Protein 1HTW (pdb70)

Radius of gyration: 26.61 Å; Cα contacts (8 Å, |Δi|>4): 1032; chains: 3; bounding box: 82×47×64 Å

InterPro domains:
  IPR003442 tRNA threonylcarbamoyl adenosine modification protein TsaE [PF02367] (13-138)
  IPR003442 tRNA threonylcarbamoyl adenosine modification protein TsaE [TIGR00150] (8-145)
  IPR027417 P-loop containing nucleoside triphosphate hydrolase [G3DSA:3.40.50.300] (1-158)
  IPR027417 P-loop containing nucleoside triphosphate hydrolase [SSF52540] (12-145)

Secondary structure (DSSP, 8-state):
--EEEEEE-SHHHHHHHHHHHHHHHHHH--SSPEEEEEE-STTSSHHHHHHHHHHHTT--S-----TTT-EEEEEETTEEEEEEE-TT-S-TTHHHHSTHHHHHSSS-EEEEESGGGGTTTSPPPSEEEEEEEETTEEEEEEEE-SHHHHHHHHHT--/--EEEEEE-SHHHHHHHHHHHHHHHHT---SSPEEEEEE-STTSSHHHHHHHHHHHTT--S----TTTTSEEEEEETTEEEEEEE-TT-S-THHHHTSSTHHHHTSSEEEEEESGGGGTTTSPPPSEEEEEEEETTEEEEEEEE-SHHHHHHHHHTT-/--EEEEEE-SHHHHHHHHHHHHHHHTT---SS-EEEEEE--TTSSHHHHHHHHHHHTT--S-----TTTSEEEEEETTEEEEEEE-TT-S-GGGGGGGTTTSGGGSSEEEEEESGGGGTTTSPPPSEEEEEEEETTEEEEEEEE-SHHHHHHHHTT--

Structure (mmCIF, N/CA/C/O backbone):
data_1HTW
#
_entry.id   1HTW
#
_cell.length_a   77.350
_cell.length_b   71.340
_cell.length_c   95.700
_cell.angle_alpha   90.00
_cell.angle_beta   109.45
_cell.angle_gamma   90.00
#
_symmetry.space_group_name_H-M   'C 1 2 1'
#
loop_
_entity.id
_entity.type
_entity.pdbx_description
1 polymer HI0065
2 non-polymer 'MAGNESIUM ION'
3 non-polymer 'SODIUM ION'
4 non-polymer 'ACETATE ION'
5 non-polymer "ADENOSINE-5'-DIPHOSPHATE"
6 water water
#
loop_
_atom_site.group_PDB
_atom_site.id
_atom_site.type_symbol
_atom_site.label_atom_id
_atom_site.label_alt_id
_atom_site.label_comp_id
_atom_site.label_asym_id
_atom_site.label_entity_id
_atom_site.label_seq_id
_atom_site.pdbx_PDB_ins_code
_atom_site.Cartn_x
_atom_site.Cartn_y
_atom_site.Cartn_z
_atom_site.occupancy
_atom_site.B_iso_or_equiv
_atom_site.auth_seq_id
_atom_site.auth_comp_id
_atom_site.auth_asym_id
_atom_site.auth_atom_id
_atom_site.pdbx_PDB_model_num
ATOM 1 N N . MET A 1 1 ? 39.908 21.934 11.370 1.00 53.59 1 MET A N 1
ATOM 2 C CA . MET A 1 1 ? 40.332 22.809 12.514 1.00 57.48 1 MET A CA 1
ATOM 3 C C . MET A 1 1 ? 40.162 22.030 13.820 1.00 52.60 1 MET A C 1
ATOM 4 O O . MET A 1 1 ? 40.597 20.881 13.939 1.00 54.38 1 MET A O 1
ATOM 9 N N . GLU A 1 2 ? 39.505 22.675 14.789 1.00 53.15 2 GLU A N 1
ATOM 10 C CA . GLU A 1 2 ? 39.279 21.957 16.056 1.00 40.06 2 GLU A CA 1
ATOM 11 C C . GLU A 1 2 ? 38.331 20.812 15.758 1.00 30.88 2 GLU A C 1
ATOM 12 O O . GLU A 1 2 ? 37.798 20.743 14.619 1.00 28.99 2 GLU A O 1
ATOM 18 N N . SER A 1 3 ? 38.311 19.830 16.656 1.00 33.05 3 SER A N 1
ATOM 19 C CA . SER A 1 3 ? 37.405 18.695 16.455 1.00 25.12 3 SER A CA 1
ATOM 20 C C . SER A 1 3 ? 36.675 18.335 17.740 1.00 27.93 3 SER A C 1
ATOM 21 O O . SER A 1 3 ? 37.070 18.650 18.858 1.00 25.93 3 SER A O 1
ATOM 24 N N . LEU A 1 4 ? 35.533 17.636 17.574 1.00 19.50 4 LEU A N 1
ATOM 25 C CA . LEU A 1 4 ? 34.808 17.091 18.694 1.00 18.60 4 LEU A CA 1
ATOM 26 C C . LEU A 1 4 ? 34.567 15.591 18.373 1.00 22.74 4 LEU A C 1
ATOM 27 O O . LEU A 1 4 ? 34.173 15.346 17.234 1.00 21.72 4 LEU A O 1
ATOM 32 N N . THR A 1 5 ? 34.817 14.751 19.357 1.00 18.56 5 THR A N 1
ATOM 33 C CA . THR A 1 5 ? 34.445 13.322 19.164 1.00 17.19 5 THR A CA 1
ATOM 34 C C . THR A 1 5 ? 33.389 13.015 20.223 1.00 16.55 5 THR A C 1
ATOM 35 O O . THR A 1 5 ? 33.618 13.159 21.426 1.00 16.66 5 THR A O 1
ATOM 39 N N . GLN A 1 6 ? 32.237 12.510 19.777 1.00 17.33 6 GLN A N 1
ATOM 40 C CA . GLN A 1 6 ? 31.125 12.282 20.661 1.00 14.52 6 GLN A CA 1
ATOM 41 C C . GLN A 1 6 ? 30.436 10.947 20.459 1.00 12.18 6 GLN A C 1
ATOM 42 O O . GLN A 1 6 ? 30.026 10.621 19.362 1.00 14.55 6 GLN A O 1
ATOM 48 N N . TYR A 1 7 ? 30.457 10.174 21.552 1.00 15.78 7 TYR A N 1
ATOM 49 C CA . TYR A 1 7 ? 29.784 8.859 21.530 1.00 14.70 7 TYR A CA 1
ATOM 50 C C . TYR A 1 7 ? 28.279 9.085 21.704 1.00 15.01 7 TYR A C 1
ATOM 51 O O . TYR A 1 7 ? 27.799 9.940 22.489 1.00 18.75 7 TYR A O 1
ATOM 60 N N . ILE A 1 8 ? 27.558 8.400 20.899 1.00 14.25 8 ILE A N 1
ATOM 61 C CA . ILE A 1 8 ? 26.057 8.486 20.849 1.00 13.42 8 ILE A CA 1
ATOM 62 C C . ILE A 1 8 ? 25.517 7.042 21.049 1.00 13.04 8 ILE A C 1
ATOM 63 O O . ILE A 1 8 ? 25.456 6.285 20.093 1.00 16.64 8 ILE A O 1
ATOM 68 N N . PRO A 1 9 ? 25.245 6.731 22.293 1.00 14.94 9 PRO A N 1
ATOM 69 C CA . PRO A 1 9 ? 24.917 5.320 22.638 1.00 22.77 9 PRO A CA 1
ATOM 70 C C . PRO A 1 9 ? 23.657 4.763 22.072 1.00 26.10 9 PRO A C 1
ATOM 71 O O . PRO A 1 9 ? 23.474 3.543 21.915 1.00 23.17 9 PRO A O 1
ATOM 75 N N . ASP A 1 10 ? 22.682 5.614 21.670 1.00 18.22 10 ASP A N 1
ATOM 76 C CA . ASP A 1 10 ? 21.411 5.117 21.169 1.00 15.93 10 ASP A CA 1
ATOM 77 C C . ASP A 1 10 ? 20.675 6.249 20.449 1.00 22.51 10 ASP A C 1
ATOM 78 O O . ASP A 1 10 ? 21.236 7.366 20.362 1.00 20.87 10 ASP A O 1
ATOM 83 N N . GLU A 1 11 ? 19.585 5.879 19.803 1.00 22.43 11 GLU A N 1
ATOM 84 C CA . GLU A 1 11 ? 18.878 6.887 19.002 1.00 25.70 11 GLU A CA 1
ATOM 85 C C . GLU A 1 11 ? 18.406 8.078 19.790 1.00 22.58 11 GLU A C 1
ATOM 86 O O . GLU A 1 11 ? 18.504 9.201 19.199 1.00 20.99 11 GLU A O 1
ATOM 92 N N . PHE A 1 12 ? 17.989 7.980 21.033 1.00 22.88 12 PHE A N 1
ATOM 93 C CA . PHE A 1 12 ? 17.544 9.124 21.831 1.00 25.55 12 PHE A CA 1
ATOM 94 C C . PHE A 1 12 ? 18.666 10.128 22.003 1.00 28.43 12 PHE A C 1
ATOM 95 O O . PHE A 1 12 ? 18.568 11.362 21.964 1.00 23.59 12 PHE A O 1
ATOM 103 N N . SER A 1 13 ? 19.879 9.522 22.173 1.00 21.81 13 SER A N 1
ATOM 104 C CA . SER A 1 13 ? 21.062 10.374 22.303 1.00 18.41 13 SER A CA 1
ATOM 105 C C . SER A 1 13 ? 21.372 11.072 20.983 1.00 17.25 13 SER A C 1
ATOM 106 O O . SER A 1 13 ? 21.926 12.193 21.041 1.00 18.21 13 SER A O 1
ATOM 109 N N . MET A 1 14 ? 21.089 10.509 19.845 1.00 14.56 14 MET A N 1
ATOM 110 C CA . MET A 1 14 ? 21.376 11.149 18.576 1.00 15.84 14 MET A CA 1
ATOM 111 C C . MET A 1 14 ? 20.433 12.399 18.457 1.00 19.82 14 MET A C 1
ATOM 112 O O . MET A 1 14 ? 20.868 13.412 17.949 1.00 17.26 14 MET A O 1
ATOM 117 N N . LEU A 1 15 ? 19.191 12.125 18.874 1.00 13.67 15 LEU A N 1
ATOM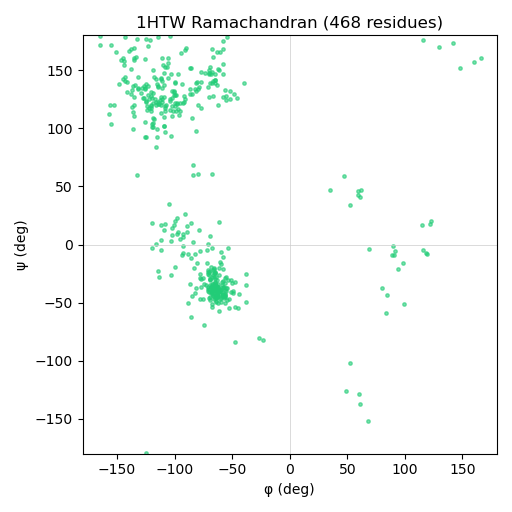 118 C CA . LEU A 1 15 ? 18.212 13.260 18.793 1.00 16.42 15 LEU A CA 1
ATOM 119 C C . LEU A 1 15 ? 18.561 14.375 19.760 1.00 15.04 15 LEU A C 1
ATOM 120 O O . LEU A 1 15 ? 18.528 15.563 19.272 1.00 18.64 15 LEU A O 1
ATOM 125 N N . ARG A 1 16 ? 18.989 14.128 20.951 1.00 16.21 16 ARG A N 1
ATOM 126 C CA . ARG A 1 16 ? 19.430 15.114 21.920 1.00 20.21 16 ARG A CA 1
ATOM 127 C C . ARG A 1 16 ? 20.657 15.844 21.399 1.00 17.92 16 ARG A C 1
ATOM 128 O O . ARG A 1 16 ? 20.770 17.083 21.558 1.00 19.27 16 ARG A O 1
ATOM 136 N N . PHE A 1 17 ? 21.592 15.121 20.765 1.00 17.41 17 PHE A N 1
ATOM 137 C CA . PHE A 1 17 ? 22.753 15.798 20.215 1.00 16.12 17 PHE A CA 1
ATOM 138 C C . PHE A 1 17 ? 22.378 16.687 19.036 1.00 17.37 17 PHE A C 1
ATOM 139 O O . PHE A 1 17 ? 22.811 17.837 18.976 1.00 15.50 17 PHE A O 1
ATOM 147 N N . GLY A 1 18 ? 21.411 16.240 18.203 1.00 16.34 18 GLY A N 1
ATOM 148 C CA . GLY A 1 18 ? 20.966 17.131 17.119 1.00 12.97 18 GLY A CA 1
ATOM 149 C C . GLY A 1 18 ? 20.334 18.421 17.704 1.00 14.86 18 GLY A C 1
ATOM 150 O O . GLY A 1 18 ? 20.598 19.507 17.168 1.00 15.88 18 GLY A O 1
ATOM 151 N N . LYS A 1 19 ? 19.557 18.277 18.743 1.00 15.52 19 LYS A N 1
ATOM 152 C CA . LYS A 1 19 ? 18.852 19.478 19.306 1.00 14.16 19 LYS A CA 1
ATOM 153 C C . LYS A 1 19 ? 19.946 20.451 19.827 1.00 21.17 19 LYS A C 1
ATOM 154 O O . LYS A 1 19 ? 19.923 21.640 19.497 1.00 17.66 19 LYS A O 1
ATOM 160 N N . LYS A 1 20 ? 20.911 19.892 20.554 1.00 16.12 20 LYS A N 1
ATOM 161 C CA . LYS A 1 20 ? 22.000 20.777 21.087 1.00 18.88 20 LYS A CA 1
ATOM 162 C C . LYS A 1 20 ? 22.787 21.410 19.957 1.00 18.87 20 LYS A C 1
ATOM 163 O O . LYS A 1 20 ? 23.022 22.644 20.029 1.00 19.19 20 LYS A O 1
ATOM 169 N N . PHE A 1 21 ? 23.152 20.696 18.909 1.00 13.37 21 PHE A N 1
ATOM 170 C CA . PHE A 1 21 ? 23.901 21.228 17.793 1.00 13.34 21 PHE A CA 1
ATOM 171 C C . PHE A 1 21 ? 23.104 22.311 17.054 1.00 16.17 21 PHE A C 1
ATOM 172 O O . PHE A 1 21 ? 23.563 23.391 16.697 1.00 18.07 21 PHE A O 1
ATOM 180 N N . ALA A 1 22 ? 21.808 22.048 16.805 1.00 13.16 22 ALA A N 1
ATOM 181 C CA . ALA A 1 22 ? 20.983 23.025 16.066 1.00 17.34 22 ALA A CA 1
ATOM 182 C C . ALA A 1 22 ? 20.779 24.294 16.931 1.00 15.34 22 ALA A C 1
ATOM 183 O O . ALA A 1 22 ? 20.870 25.390 16.348 1.00 17.14 22 ALA A O 1
ATOM 185 N N . GLU A 1 23 ? 20.641 24.142 18.226 1.00 14.94 23 GLU A N 1
ATOM 186 C CA . GLU A 1 23 ? 20.500 25.283 19.134 1.00 19.97 23 GLU A CA 1
ATOM 187 C C . GLU A 1 23 ? 21.754 26.147 19.074 1.00 22.91 23 GLU A C 1
ATOM 188 O O . GLU A 1 23 ? 21.633 27.393 18.978 1.00 20.00 23 GLU A O 1
ATOM 194 N N . ILE A 1 24 ? 22.928 25.503 19.001 1.00 17.50 24 ILE A N 1
ATOM 195 C CA . ILE A 1 24 ? 24.161 26.285 18.871 1.00 19.23 24 ILE A CA 1
ATOM 196 C C . ILE A 1 24 ? 24.166 27.045 17.576 1.00 25.42 24 ILE A C 1
ATOM 197 O O . ILE A 1 24 ? 24.457 28.260 17.544 1.00 20.40 24 ILE A O 1
ATOM 202 N N . LEU A 1 25 ? 23.794 26.428 16.452 1.00 16.31 25 LEU A N 1
ATOM 203 C CA . LEU A 1 25 ? 23.750 27.123 15.162 1.00 17.51 25 LEU A CA 1
ATOM 204 C C . LEU A 1 25 ? 22.755 28.284 15.184 1.00 19.01 25 LEU A C 1
ATOM 205 O O . LEU A 1 25 ? 23.102 29.332 14.583 1.00 19.66 25 LEU A O 1
ATOM 210 N N . LEU A 1 26 ? 21.613 28.131 15.853 1.00 18.94 26 LEU A N 1
ATOM 211 C CA . LEU A 1 26 ? 20.665 29.273 15.851 1.00 20.31 26 LEU A CA 1
ATOM 212 C C . LEU A 1 26 ? 21.239 30.425 16.707 1.00 22.16 26 LEU A C 1
ATOM 213 O O . LEU A 1 26 ? 21.029 31.560 16.236 1.00 20.14 26 LEU A O 1
ATOM 218 N N . LYS A 1 27 ? 21.827 30.091 17.819 1.00 19.06 27 LYS A N 1
ATOM 219 C CA . LYS A 1 27 ? 22.285 31.135 18.799 1.00 17.32 27 LYS A CA 1
ATOM 220 C C . LYS A 1 27 ? 23.439 31.931 18.197 1.00 24.09 27 LYS A C 1
ATOM 221 O O . LYS A 1 27 ? 23.610 33.117 18.543 1.00 23.69 27 LYS A O 1
ATOM 227 N N . LEU A 1 28 ? 24.212 31.311 17.303 1.00 21.92 28 LEU A N 1
ATOM 228 C CA . LEU A 1 2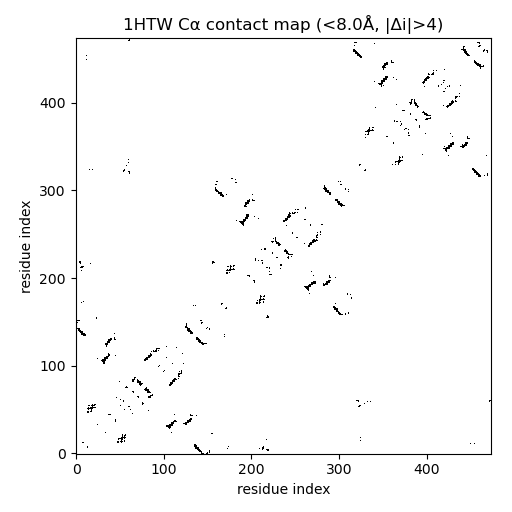8 ? 25.305 32.054 16.682 1.00 21.49 28 LEU A CA 1
ATOM 229 C C . LEU A 1 28 ? 24.822 33.190 15.816 1.00 25.31 28 LEU A C 1
ATOM 230 O O . LEU A 1 28 ? 25.551 34.187 15.627 1.00 21.20 28 LEU A O 1
ATOM 235 N N . HIS A 1 29 ? 23.609 33.087 15.317 1.00 21.54 29 HIS A N 1
ATOM 236 C CA . HIS A 1 29 ? 22.903 34.101 14.562 1.00 24.31 29 HIS A CA 1
ATOM 237 C C . HIS A 1 29 ? 23.729 34.720 13.466 1.00 29.32 29 HIS A C 1
ATOM 238 O O . HIS A 1 29 ? 23.928 35.951 13.437 1.00 26.42 29 HIS A O 1
ATOM 245 N N . THR A 1 30 ? 24.197 33.879 12.531 1.00 21.22 30 THR A N 1
ATOM 246 C CA . THR A 1 30 ? 25.072 34.424 11.491 1.00 17.83 30 THR A CA 1
ATOM 247 C C . THR A 1 30 ? 24.276 34.971 10.336 1.00 21.28 30 THR A C 1
ATOM 248 O O . THR A 1 30 ? 23.220 34.429 9.976 1.00 29.26 30 THR A O 1
ATOM 252 N N . GLU A 1 31 ? 24.840 35.965 9.629 1.00 22.30 31 GLU A N 1
ATOM 253 C CA . GLU A 1 31 ? 24.245 36.424 8.396 1.00 21.25 31 GLU A CA 1
ATOM 254 C C . GLU A 1 31 ? 24.546 35.478 7.235 1.00 23.53 31 GLU A C 1
ATOM 255 O O . GLU A 1 31 ? 23.767 35.383 6.299 1.00 25.41 31 GLU A O 1
ATOM 261 N N . LYS A 1 32 ? 25.693 34.789 7.310 1.00 22.00 32 LYS A N 1
ATOM 262 C CA . LYS A 1 32 ? 26.016 33.893 6.193 1.00 21.80 32 LYS A CA 1
ATOM 263 C C . LYS A 1 32 ? 25.315 32.521 6.449 1.00 21.59 32 LYS A C 1
ATOM 264 O O . LYS A 1 32 ? 25.024 32.222 7.581 1.00 25.22 32 LYS A O 1
ATOM 270 N N . ALA A 1 33 ? 25.040 31.898 5.338 1.00 19.86 33 ALA A N 1
ATOM 271 C CA . ALA A 1 33 ? 24.332 30.554 5.485 1.00 19.37 33 ALA A CA 1
ATOM 272 C C . ALA A 1 33 ? 25.355 29.590 6.105 1.00 20.55 33 ALA A C 1
ATOM 273 O O . ALA A 1 33 ? 26.526 29.611 5.699 1.00 23.57 33 ALA A O 1
ATOM 275 N N . ILE A 1 34 ? 24.897 28.777 7.040 1.00 19.43 34 ILE A N 1
ATOM 276 C CA . ILE A 1 34 ? 25.859 27.820 7.673 1.00 17.42 34 ILE A CA 1
ATOM 277 C C . ILE A 1 34 ? 25.818 26.506 6.876 1.00 15.94 34 ILE A C 1
ATOM 278 O O . ILE A 1 34 ? 24.722 25.975 6.710 1.00 19.41 34 ILE A O 1
ATOM 283 N N . MET A 1 35 ? 26.949 26.091 6.377 1.00 15.99 35 MET A N 1
ATOM 284 C CA . MET A 1 35 ? 27.000 24.852 5.558 1.00 21.19 35 MET A CA 1
ATOM 285 C C . MET A 1 35 ? 27.457 23.701 6.460 1.00 20.99 35 MET A C 1
ATOM 286 O O . MET A 1 35 ? 28.547 23.684 7.005 1.00 19.11 35 MET A O 1
ATOM 291 N N . VAL A 1 36 ? 26.575 22.688 6.547 1.00 16.68 36 VAL A N 1
ATOM 292 C CA . VAL A 1 36 ? 26.902 21.509 7.373 1.00 16.52 36 VAL A CA 1
ATOM 293 C C . VAL A 1 36 ? 26.874 20.301 6.418 1.00 16.89 36 VAL A C 1
ATOM 294 O O . VAL A 1 36 ? 25.798 19.969 5.926 1.00 19.34 36 VAL A O 1
ATOM 298 N N . TYR A 1 37 ? 28.016 19.617 6.298 1.00 13.70 37 TYR A N 1
ATOM 299 C CA . TYR A 1 37 ? 28.035 18.406 5.466 1.00 17.51 37 TYR A CA 1
ATOM 300 C C . TYR A 1 37 ? 27.914 17.202 6.394 1.00 17.87 37 TYR A C 1
ATOM 301 O O . TYR A 1 37 ? 28.717 17.065 7.304 1.00 19.68 37 TYR A O 1
ATOM 310 N N . LEU A 1 38 ? 26.865 16.377 6.174 1.00 16.97 38 LEU A N 1
ATOM 311 C CA . LEU A 1 38 ? 26.596 15.217 6.989 1.00 15.86 38 LEU A CA 1
ATOM 312 C C . LEU A 1 38 ? 27.089 13.964 6.227 1.00 17.34 38 LEU A C 1
ATOM 313 O O . LEU A 1 38 ? 26.662 13.700 5.119 1.00 17.05 38 LEU A O 1
ATOM 318 N N . ASN A 1 39 ? 28.106 13.329 6.819 1.00 16.36 39 ASN A N 1
ATOM 319 C CA . ASN A 1 39 ? 28.805 12.222 6.163 1.00 19.58 39 ASN A CA 1
ATOM 320 C C . ASN A 1 39 ? 28.676 10.931 6.988 1.00 12.96 39 ASN A C 1
ATOM 321 O O . ASN A 1 39 ? 28.451 10.885 8.165 1.00 16.18 39 ASN A O 1
ATOM 326 N N . GLY A 1 40 ? 28.699 9.822 6.204 1.00 20.88 40 GLY A N 1
ATOM 327 C CA . GLY A 1 40 ? 28.493 8.521 6.884 1.00 19.44 40 GLY A CA 1
ATOM 328 C C . GLY A 1 40 ? 27.779 7.592 5.892 1.00 19.81 40 GLY A C 1
ATOM 329 O O . GLY A 1 40 ? 27.313 7.984 4.836 1.00 17.87 40 GLY A O 1
ATOM 330 N N . ASP A 1 41 ? 28.060 6.272 6.109 1.00 20.29 41 ASP A N 1
ATOM 331 C CA . ASP A 1 41 ? 27.449 5.317 5.182 1.00 22.45 41 ASP A CA 1
ATOM 332 C C . ASP A 1 41 ? 25.940 5.320 5.241 1.00 25.68 41 ASP A C 1
ATOM 333 O O . ASP A 1 41 ? 25.300 5.790 6.167 1.00 21.08 41 ASP A O 1
ATOM 338 N N . LEU A 1 42 ? 25.345 4.699 4.210 1.00 19.98 42 LEU A N 1
ATOM 339 C CA . LEU A 1 42 ? 23.870 4.499 4.278 1.00 23.27 42 LEU A CA 1
ATOM 340 C C . LEU A 1 42 ? 23.475 3.846 5.556 1.00 27.87 42 LEU A C 1
ATOM 341 O O . LEU A 1 42 ? 24.013 2.790 5.994 1.00 25.73 42 LEU A O 1
ATOM 346 N N . GLY A 1 43 ? 22.558 4.440 6.310 1.00 20.20 43 GLY A N 1
ATOM 347 C CA . GLY A 1 43 ? 22.073 3.958 7.589 1.00 18.09 43 GLY A CA 1
ATOM 348 C C . GLY A 1 43 ? 22.819 4.419 8.830 1.00 16.23 43 GLY A C 1
ATOM 349 O O . GLY A 1 43 ? 22.447 4.047 9.937 1.00 21.18 43 GLY A O 1
ATOM 350 N N . ALA A 1 44 ? 23.885 5.222 8.658 1.00 20.08 44 ALA A N 1
ATOM 351 C CA . ALA A 1 44 ? 24.676 5.734 9.749 1.00 19.06 44 ALA A CA 1
ATOM 352 C C . ALA A 1 44 ? 23.886 6.651 10.689 1.00 18.49 44 ALA A C 1
ATOM 353 O O . ALA A 1 44 ? 24.162 6.750 11.847 1.00 19.00 44 ALA A O 1
ATOM 355 N N . GLY A 1 45 ? 22.864 7.358 10.091 1.00 14.64 45 GLY A N 1
ATOM 356 C CA . GLY A 1 45 ? 22.021 8.192 10.970 1.00 16.31 45 GLY A CA 1
ATOM 357 C C . GLY A 1 45 ? 22.053 9.677 10.470 1.00 13.21 45 GLY A C 1
ATOM 358 O O . GLY A 1 45 ? 21.715 10.491 11.369 1.00 16.99 45 GLY A O 1
ATOM 359 N N . LYS A 1 46 ? 22.407 9.951 9.268 1.00 15.86 46 LYS A N 1
ATOM 360 C CA . LYS A 1 46 ? 22.516 11.383 8.807 1.00 18.08 46 LYS A CA 1
ATOM 361 C C . LYS A 1 46 ? 21.128 12.014 8.854 1.00 19.44 46 LYS A C 1
ATOM 362 O O . LYS A 1 46 ? 20.917 13.080 9.463 1.00 16.33 46 LYS A O 1
ATOM 368 N N . THR A 1 47 ? 20.140 11.316 8.288 1.00 15.37 47 THR A N 1
ATOM 369 C CA . THR A 1 47 ? 18.737 11.784 8.369 1.00 18.81 47 THR A CA 1
ATOM 370 C C . THR A 1 47 ? 18.163 11.772 9.706 1.00 17.92 47 THR A C 1
ATOM 371 O O . THR A 1 47 ? 17.369 12.691 10.124 1.00 16.08 47 THR A O 1
ATOM 375 N N . THR A 1 48 ? 18.485 10.829 10.644 1.00 15.86 48 THR A N 1
ATOM 376 C CA . THR A 1 48 ? 18.004 10.857 12.004 1.00 13.25 48 THR A CA 1
ATOM 377 C C . THR A 1 48 ? 18.599 12.053 12.822 1.00 13.81 48 THR A C 1
ATOM 378 O O . THR A 1 48 ? 17.865 12.643 13.579 1.00 16.51 48 THR A O 1
ATOM 382 N N . LEU A 1 49 ? 19.857 12.324 12.503 1.00 14.58 49 LEU A N 1
ATOM 383 C CA . LEU A 1 49 ? 20.458 13.519 13.190 1.00 13.40 49 LEU A CA 1
ATOM 384 C C . LEU A 1 49 ? 19.756 14.812 12.649 1.00 11.56 49 LEU A C 1
ATOM 385 O O . LEU A 1 49 ? 19.430 15.579 13.558 1.00 14.22 49 LEU A O 1
ATOM 390 N N . THR A 1 50 ? 19.551 14.842 11.395 1.00 15.74 50 THR A N 1
ATOM 391 C CA . THR A 1 50 ? 18.797 16.013 10.812 1.00 17.56 50 THR A CA 1
ATOM 392 C C . THR A 1 50 ? 17.436 16.124 11.477 1.00 18.63 50 THR A C 1
ATOM 393 O O . THR A 1 50 ? 16.975 17.222 11.822 1.00 14.42 50 THR A O 1
ATOM 397 N N . ARG A 1 51 ? 16.753 15.007 11.645 1.00 17.20 51 ARG A N 1
ATOM 398 C CA . ARG A 1 51 ? 15.456 15.040 12.356 1.00 18.73 51 ARG A CA 1
ATOM 399 C C . ARG A 1 51 ? 15.549 15.556 13.750 1.00 21.41 51 ARG A C 1
ATOM 400 O O . ARG A 1 51 ? 14.757 16.414 14.225 1.00 18.76 51 ARG A O 1
ATOM 408 N N . GLY A 1 52 ? 16.536 15.131 14.540 1.00 13.16 52 GLY A N 1
ATOM 409 C CA . GLY A 1 52 ? 16.719 15.617 15.905 1.00 16.54 52 GLY A CA 1
ATOM 410 C C . GLY A 1 52 ? 17.014 17.196 15.815 1.00 12.14 52 GLY A C 1
ATOM 411 O O . GLY A 1 52 ? 16.579 17.833 16.756 1.00 16.83 52 GLY A O 1
ATOM 412 N N . MET A 1 53 ? 17.764 17.570 14.856 1.00 13.80 53 MET A N 1
ATOM 413 C CA . MET A 1 53 ? 18.097 19.055 14.745 1.00 13.42 53 MET A CA 1
ATOM 414 C C . MET A 1 53 ? 16.794 19.820 14.463 1.00 17.01 53 MET A C 1
ATOM 415 O O . MET A 1 53 ? 16.475 20.731 15.245 1.00 18.17 53 MET A O 1
ATOM 420 N N . LEU A 1 54 ? 16.041 19.360 13.484 1.00 13.72 54 LEU A N 1
ATOM 421 C CA . LEU A 1 54 ? 14.832 20.211 13.094 1.00 12.51 54 LEU A CA 1
ATOM 422 C C . LEU A 1 54 ? 13.728 20.099 14.089 1.00 20.93 54 LEU A C 1
ATOM 423 O O . LEU A 1 54 ? 13.057 21.090 14.482 1.00 18.84 54 LEU A O 1
ATOM 428 N N . GLN A 1 55 ? 13.350 18.879 14.549 1.00 15.72 55 GLN A N 1
ATOM 429 C CA . GLN A 1 55 ? 12.322 18.683 15.505 1.00 15.01 55 GLN A CA 1
ATOM 430 C C . GLN A 1 55 ? 12.735 19.199 16.857 1.00 14.42 55 GLN A C 1
ATOM 431 O O . GLN A 1 55 ? 11.956 19.668 17.720 1.00 18.83 55 GLN A O 1
ATOM 437 N N . GLY A 1 56 ? 14.090 19.127 17.070 1.00 17.06 56 GLY A N 1
ATOM 438 C CA . GLY A 1 56 ? 14.639 19.612 18.353 1.00 17.40 56 GLY A CA 1
ATOM 439 C C . GLY A 1 56 ? 14.443 21.131 18.526 1.00 19.82 56 GLY A C 1
ATOM 440 O O . GLY A 1 56 ? 14.238 21.504 19.702 1.00 22.59 56 GLY A O 1
ATOM 441 N N . ILE A 1 57 ? 14.476 21.848 17.439 1.00 15.58 57 ILE A N 1
ATOM 442 C CA . ILE A 1 57 ? 14.266 23.346 17.575 1.00 15.27 57 ILE A CA 1
ATOM 443 C C . ILE A 1 57 ? 12.807 23.662 17.274 1.00 25.69 57 ILE A C 1
ATOM 444 O O . ILE A 1 57 ? 12.462 24.861 17.148 1.00 20.74 57 ILE A O 1
ATOM 449 N N . GLY A 1 58 ? 11.933 22.658 17.176 1.00 20.30 58 GLY A N 1
ATOM 450 C CA . GLY A 1 58 ? 10.491 22.970 17.029 1.00 21.54 58 GLY A CA 1
ATOM 451 C C . GLY A 1 58 ? 9.751 22.533 15.816 1.00 17.22 58 GLY A C 1
ATOM 452 O O . GLY A 1 58 ? 8.503 22.776 15.715 1.00 19.63 58 GLY A O 1
ATOM 453 N N . HIS A 1 59 ? 10.324 21.981 14.750 1.00 16.52 59 HIS A N 1
ATOM 454 C CA . HIS A 1 59 ? 9.591 21.506 13.623 1.00 19.20 59 HIS A CA 1
ATOM 455 C C . HIS A 1 59 ? 8.595 20.446 14.080 1.00 20.18 59 HIS A C 1
ATOM 456 O O . HIS A 1 59 ? 8.994 19.532 14.798 1.00 18.38 59 HIS A O 1
ATOM 463 N N . GLN A 1 60 ? 7.314 20.604 13.729 1.00 19.39 60 GLN A N 1
ATOM 464 C CA . GLN A 1 60 ? 6.325 19.561 14.055 1.00 16.08 60 GLN A CA 1
ATOM 465 C C . GLN A 1 60 ? 5.857 18.934 12.743 1.00 19.00 60 GLN A C 1
ATOM 466 O O . GLN A 1 60 ? 5.465 19.605 11.797 1.00 24.32 60 GLN A O 1
ATOM 472 N N . GLY A 1 61 ? 6.017 17.580 12.690 1.00 19.46 61 GLY A N 1
ATOM 473 C CA . GLY A 1 61 ? 5.748 16.912 11.419 1.00 21.17 61 GLY A CA 1
ATOM 474 C C . GLY A 1 61 ? 6.886 16.007 11.009 1.00 26.87 61 GLY A C 1
ATOM 475 O O . GLY A 1 61 ? 8.006 16.089 11.518 1.00 17.92 61 GLY A O 1
ATOM 476 N N . ASN A 1 62 ?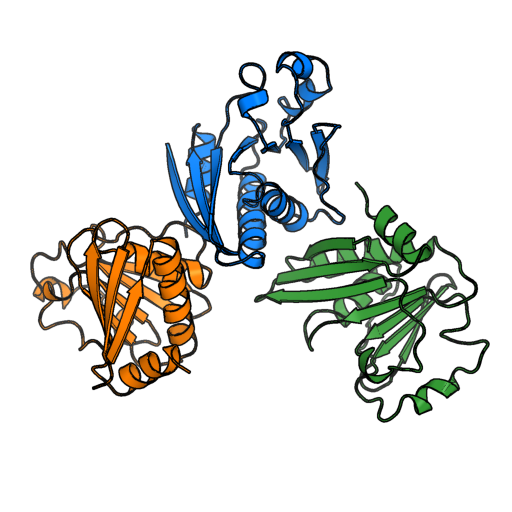 6.655 15.188 9.966 1.00 26.22 62 ASN A N 1
ATOM 477 C CA . ASN A 1 62 ? 7.665 14.263 9.522 1.00 28.06 62 ASN A CA 1
ATOM 478 C C . ASN A 1 62 ? 8.842 15.003 8.865 1.00 24.94 62 ASN A C 1
ATOM 479 O O . ASN A 1 62 ? 8.684 16.048 8.274 1.00 24.79 62 ASN A O 1
ATOM 484 N N . VAL A 1 63 ? 10.030 14.390 9.046 1.00 20.08 63 VAL A N 1
ATOM 485 C CA . VAL A 1 63 ? 11.211 14.904 8.356 1.00 19.87 63 VAL A CA 1
ATOM 486 C C . VAL A 1 63 ? 11.533 13.862 7.266 1.00 24.50 63 VAL A C 1
ATOM 487 O O . VAL A 1 63 ? 12.172 12.852 7.562 1.00 30.25 63 VAL A O 1
ATOM 491 N N . LYS A 1 64 ? 11.060 14.144 6.069 1.00 19.46 64 LYS A N 1
ATOM 492 C CA . LYS A 1 64 ? 11.182 13.207 4.949 1.00 26.99 64 LYS A CA 1
ATOM 493 C C . LYS A 1 64 ? 12.395 13.537 4.118 1.00 27.74 64 LYS A C 1
ATOM 494 O O . LYS A 1 64 ? 12.515 14.677 3.647 1.00 22.33 64 LYS A O 1
ATOM 500 N N . SER A 1 65 ? 13.338 12.562 3.962 1.00 17.56 65 SER A N 1
ATOM 501 C CA . SER A 1 65 ? 14.485 12.892 3.106 1.00 20.08 65 SER A CA 1
ATOM 502 C C . SER A 1 65 ? 14.023 13.158 1.672 1.00 25.19 65 SER A C 1
ATOM 503 O O . SER A 1 65 ? 13.230 12.391 1.102 1.00 25.93 65 SER A O 1
ATOM 506 N N . PRO A 1 66 ? 14.559 14.183 1.033 1.00 24.13 66 PRO A N 1
ATOM 507 C CA . PRO A 1 66 ? 14.120 14.616 -0.301 1.00 22.98 66 PRO A CA 1
ATOM 508 C C . PRO A 1 66 ? 14.805 13.819 -1.388 1.00 20.70 66 PRO A C 1
ATOM 509 O O . PRO A 1 66 ? 15.644 14.264 -2.161 1.00 21.42 66 PRO A O 1
ATOM 513 N N . THR A 1 67 ? 14.417 12.504 -1.441 1.00 22.85 67 THR A N 1
ATOM 514 C CA . THR A 1 67 ? 15.094 11.600 -2.350 1.00 23.29 67 THR A CA 1
ATOM 515 C C . THR A 1 67 ? 15.187 12.008 -3.796 1.00 22.07 67 THR A C 1
ATOM 516 O O . THR A 1 67 ? 16.260 11.941 -4.402 1.00 18.90 67 THR A O 1
ATOM 520 N N . TYR A 1 68 ? 14.030 12.462 -4.339 1.00 23.36 68 TYR A N 1
ATOM 521 C CA . TYR A 1 68 ? 13.982 12.863 -5.731 1.00 25.10 68 TYR A CA 1
ATOM 522 C C . TYR A 1 68 ? 13.986 14.415 -5.900 1.00 17.51 68 TYR A C 1
ATOM 523 O O . TYR A 1 68 ? 14.449 14.889 -6.904 1.00 22.22 68 TYR A O 1
ATOM 532 N N . THR A 1 69 ? 13.508 15.070 -4.886 1.00 21.11 69 THR A N 1
ATOM 533 C CA . THR A 1 69 ? 13.452 16.554 -4.959 1.00 21.49 69 THR A CA 1
ATOM 534 C C . THR A 1 69 ? 14.781 17.179 -4.579 1.00 31.36 69 THR A C 1
ATOM 535 O O . THR A 1 69 ? 14.963 18.352 -4.879 1.00 24.43 69 THR A O 1
ATOM 539 N N . LEU A 1 70 ? 15.640 16.433 -3.851 1.00 18.61 70 LEU A N 1
ATOM 540 C CA . LEU A 1 70 ? 16.980 16.869 -3.580 1.00 21.85 70 LEU A CA 1
ATOM 541 C C . LEU A 1 70 ? 17.062 17.890 -2.430 1.00 26.78 70 LEU A C 1
ATOM 542 O O . LEU A 1 70 ? 18.082 17.876 -1.739 1.00 20.80 70 LEU A O 1
ATOM 547 N N . VAL A 1 71 ? 16.092 18.769 -2.351 1.00 23.12 71 VAL A N 1
ATOM 548 C CA . VAL A 1 71 ? 16.106 19.761 -1.265 1.00 20.45 71 VAL A CA 1
ATOM 549 C C . VAL A 1 71 ? 14.750 19.927 -0.650 1.00 21.50 71 VAL A C 1
ATOM 550 O O . VAL A 1 71 ? 13.718 19.939 -1.407 1.00 24.29 71 VAL A O 1
ATOM 554 N N . GLU A 1 72 ? 14.640 19.987 0.651 1.00 15.57 72 GLU A N 1
ATOM 555 C CA . GLU A 1 72 ? 13.406 20.242 1.357 1.00 15.51 72 GLU A CA 1
ATOM 556 C C . GLU A 1 72 ? 13.603 21.562 2.164 1.00 23.44 72 GLU A C 1
ATOM 557 O O . GLU A 1 72 ? 14.596 21.673 2.867 1.00 18.56 72 GLU A O 1
ATOM 563 N N . GLU A 1 73 ? 12.638 22.469 2.025 1.00 20.32 73 GLU A N 1
ATOM 564 C CA . GLU A 1 73 ? 12.801 23.771 2.764 1.00 18.49 73 GLU A CA 1
ATOM 565 C C . GLU A 1 73 ? 11.982 23.759 4.009 1.00 19.19 73 GLU A C 1
ATOM 566 O O . GLU A 1 73 ? 10.773 23.411 4.029 1.00 20.88 73 GLU A O 1
ATOM 572 N N . TYR A 1 74 ? 12.554 24.154 5.169 1.00 14.88 74 TYR A N 1
ATOM 573 C CA . TYR A 1 74 ? 11.878 24.289 6.388 1.00 13.73 74 TYR A CA 1
ATOM 574 C C . TYR A 1 74 ? 11.853 25.771 6.912 1.00 16.27 74 TYR A C 1
ATOM 575 O O . TYR A 1 74 ? 12.860 26.410 6.736 1.00 19.00 74 TYR A O 1
ATOM 584 N N . ASN A 1 75 ? 10.725 26.130 7.499 1.00 20.57 75 ASN A N 1
ATOM 585 C CA . ASN A 1 75 ? 10.603 27.442 8.147 1.00 23.98 75 ASN A CA 1
ATOM 586 C C . ASN A 1 75 ? 10.309 27.203 9.606 1.00 22.42 75 ASN A C 1
ATOM 587 O O . ASN A 1 75 ? 9.224 26.694 9.965 1.00 23.98 75 ASN A O 1
ATOM 592 N N . ILE A 1 76 ? 11.327 27.328 10.477 1.00 18.25 76 ILE A N 1
ATOM 593 C CA . ILE A 1 76 ? 11.189 27.011 11.859 1.00 15.84 76 ILE A CA 1
ATOM 594 C C . ILE A 1 76 ? 11.215 28.306 12.698 1.00 30.70 76 ILE A C 1
ATOM 595 O O . ILE A 1 76 ? 12.289 28.835 12.903 1.00 25.65 76 ILE A O 1
ATOM 600 N N . ALA A 1 77 ? 10.022 28.721 13.102 1.00 26.33 77 ALA A N 1
ATOM 601 C CA . ALA A 1 77 ? 9.878 29.969 13.861 1.00 28.63 77 ALA A CA 1
ATOM 602 C C . ALA A 1 77 ? 10.584 31.098 13.097 1.00 29.29 77 ALA A C 1
ATOM 603 O O . ALA A 1 77 ? 11.177 31.955 13.741 1.00 30.69 77 ALA A O 1
ATOM 605 N N . GLY A 1 78 ? 10.548 31.036 11.768 1.00 23.00 78 GLY A N 1
ATOM 606 C CA . GLY A 1 78 ? 11.107 32.105 10.957 1.00 27.93 78 GLY A CA 1
ATOM 607 C C . GLY A 1 78 ? 12.504 31.874 10.424 1.00 28.84 78 GLY A C 1
ATOM 608 O O . GLY A 1 78 ? 12.905 32.576 9.478 1.00 32.54 78 GLY A O 1
ATOM 609 N N . LYS A 1 79 ? 13.230 30.899 10.973 1.00 22.47 79 LYS A N 1
ATOM 610 C CA . LYS A 1 79 ? 14.581 30.571 10.464 1.00 18.77 79 LYS A CA 1
ATOM 611 C C . LYS A 1 79 ? 14.479 29.618 9.293 1.00 20.52 79 LYS A C 1
ATOM 612 O O . LYS A 1 79 ? 13.724 28.630 9.420 1.00 22.11 79 LYS A O 1
ATOM 618 N N . MET A 1 80 ? 15.108 29.883 8.190 1.00 17.19 80 MET A N 1
ATOM 619 C CA . MET A 1 80 ? 14.992 29.016 7.002 1.00 19.14 80 MET A CA 1
ATOM 620 C C . MET A 1 80 ? 16.111 27.955 7.059 1.00 25.17 80 MET A C 1
ATOM 621 O O . MET A 1 80 ? 17.286 28.279 7.130 1.00 19.66 80 MET A O 1
ATOM 626 N N . ILE A 1 81 ? 15.726 26.683 6.973 1.00 17.06 81 ILE A N 1
ATOM 627 C CA . ILE A 1 81 ? 16.691 25.585 7.084 1.00 16.97 81 ILE A CA 1
ATOM 628 C C . ILE A 1 81 ? 16.460 24.660 5.890 1.00 15.84 81 ILE A C 1
ATOM 629 O O . ILE A 1 81 ? 15.298 24.338 5.651 1.00 19.70 81 ILE A O 1
ATOM 634 N N . TYR A 1 82 ? 17.520 24.332 5.215 1.00 13.85 82 TYR A N 1
ATOM 635 C CA . TYR A 1 82 ? 17.414 23.535 3.991 1.00 17.34 82 TYR A CA 1
ATOM 636 C C . TYR A 1 82 ? 18.117 22.172 4.172 1.00 20.92 82 TYR A C 1
ATOM 637 O O . TYR A 1 82 ? 19.216 22.148 4.657 1.00 18.25 82 TYR A O 1
ATOM 646 N N . HIS A 1 83 ? 17.320 21.129 3.955 1.00 16.98 83 HIS A N 1
ATOM 647 C CA . HIS A 1 83 ? 17.898 19.754 4.097 1.00 17.11 83 HIS A CA 1
ATOM 648 C C . HIS A 1 83 ? 18.086 19.258 2.675 1.00 17.47 83 HIS A C 1
ATOM 649 O O . HIS A 1 83 ? 17.178 19.229 1.829 1.00 18.42 83 HIS A O 1
ATOM 656 N N . PHE A 1 84 ? 19.339 18.889 2.373 1.00 17.05 84 PHE A N 1
ATOM 657 C CA . PHE A 1 84 ? 19.658 18.366 1.030 1.00 17.67 84 PHE A CA 1
ATOM 658 C C . PHE A 1 84 ? 20.076 16.903 1.105 1.00 25.30 84 PHE A C 1
ATOM 659 O O . PHE A 1 84 ? 20.755 16.534 2.053 1.00 22.04 84 PHE A O 1
ATOM 667 N N . ASP A 1 85 ? 19.549 16.095 0.174 1.00 20.14 85 ASP A N 1
ATOM 668 C CA . ASP A 1 85 ? 20.109 14.741 -0.031 1.00 19.43 85 ASP A CA 1
ATOM 669 C C . ASP A 1 85 ? 20.449 14.691 -1.528 1.00 24.95 85 ASP A C 1
ATOM 670 O O . ASP A 1 85 ? 19.511 14.693 -2.342 1.00 25.23 85 ASP A O 1
ATOM 675 N N . LEU A 1 86 ? 21.708 14.767 -1.853 1.00 21.49 86 LEU A N 1
ATOM 676 C CA . LEU A 1 86 ? 22.230 14.956 -3.166 1.00 21.30 86 LEU A CA 1
ATOM 677 C C . LEU A 1 86 ? 22.556 13.638 -3.892 1.00 22.03 86 LEU A C 1
ATOM 678 O O . LEU A 1 86 ? 23.183 13.694 -4.941 1.00 25.96 86 LEU A O 1
ATOM 683 N N . TYR A 1 87 ? 22.131 12.553 -3.267 1.00 23.38 87 TYR A N 1
ATOM 684 C CA . TYR A 1 87 ? 22.470 11.241 -3.835 1.00 32.29 87 TYR A CA 1
ATOM 685 C C . TYR A 1 87 ? 22.125 11.133 -5.310 1.00 38.00 87 TYR A C 1
ATOM 686 O O . TYR A 1 87 ? 22.937 10.622 -6.099 1.00 37.90 87 TYR A O 1
ATOM 695 N N . ARG A 1 88 ? 20.981 11.667 -5.718 1.00 32.83 88 ARG A N 1
ATOM 696 C CA . ARG A 1 88 ? 20.541 11.589 -7.119 1.00 35.15 88 ARG A CA 1
ATOM 697 C C . ARG A 1 88 ? 20.853 12.832 -7.905 1.00 36.55 88 ARG A C 1
ATOM 698 O O . ARG A 1 88 ? 20.275 13.102 -8.975 1.00 41.22 88 ARG A O 1
ATOM 706 N N . LEU A 1 89 ? 21.843 13.604 -7.458 1.00 36.17 89 LEU A N 1
ATOM 707 C CA . LEU A 1 89 ? 22.303 14.750 -8.227 1.00 37.68 89 LEU A CA 1
ATOM 708 C C . LEU A 1 89 ? 23.273 14.259 -9.307 1.00 42.39 89 LEU A C 1
ATOM 709 O O . LEU A 1 89 ? 24.436 14.007 -9.038 1.00 42.68 89 LEU A O 1
ATOM 714 N N . ALA A 1 90 ? 22.752 14.077 -10.513 1.00 40.93 90 ALA A N 1
ATOM 715 C CA . ALA A 1 90 ? 23.490 13.543 -11.642 1.00 42.56 90 ALA A CA 1
ATOM 716 C C . ALA A 1 90 ? 24.842 14.218 -11.823 1.00 46.07 90 ALA A C 1
ATOM 717 O O . ALA A 1 90 ? 25.885 13.582 -11.957 1.00 49.61 90 ALA A O 1
ATOM 719 N N . ASP A 1 91 ? 24.778 15.534 -11.908 1.00 44.31 91 ASP A N 1
ATOM 720 C CA . ASP A 1 91 ? 25.928 16.390 -12.077 1.00 46.39 91 ASP A CA 1
ATOM 721 C C . ASP A 1 91 ? 25.698 17.667 -11.263 1.00 47.41 91 ASP A C 1
ATOM 722 O O . ASP A 1 91 ? 24.559 18.129 -11.157 1.00 50.97 91 ASP A O 1
ATOM 727 N N . PRO A 1 92 ? 26.744 18.154 -10.638 1.00 49.89 92 PRO A N 1
ATOM 728 C CA . PRO A 1 92 ? 26.667 19.315 -9.767 1.00 53.38 92 PRO A CA 1
ATOM 729 C C . PRO A 1 92 ? 26.018 20.497 -10.476 1.00 57.75 92 PRO A C 1
ATOM 730 O O . PRO A 1 92 ? 25.348 21.327 -9.867 1.00 53.93 92 PRO A O 1
ATOM 734 N N . GLU A 1 93 ? 26.208 20.534 -11.785 1.00 57.96 93 GLU A N 1
ATOM 735 C CA . GLU A 1 93 ? 25.683 21.549 -12.673 1.00 54.78 93 GLU A CA 1
ATOM 736 C C . GLU A 1 93 ? 24.200 21.788 -12.454 1.00 49.63 93 GLU A C 1
ATOM 737 O O . GLU A 1 93 ? 23.708 22.917 -12.514 1.00 47.86 93 GLU A O 1
ATOM 743 N N . GLU A 1 94 ? 23.456 20.704 -12.229 1.00 49.94 94 GLU A N 1
ATOM 744 C CA . GLU A 1 94 ? 22.012 20.814 -12.058 1.00 52.18 94 GLU A CA 1
ATOM 745 C C . GLU A 1 94 ? 21.655 21.734 -10.907 1.00 53.30 94 GLU A C 1
ATOM 746 O O . GLU A 1 94 ? 20.553 22.288 -10.859 1.00 51.45 94 GLU A O 1
ATOM 752 N N . LEU A 1 95 ? 22.602 21.940 -9.994 1.00 58.29 95 LEU A N 1
ATOM 753 C CA . LEU A 1 95 ? 22.395 22.790 -8.839 1.00 63.80 95 LEU A CA 1
ATOM 754 C C . LEU A 1 95 ? 22.178 24.251 -9.192 1.00 73.65 95 LEU A C 1
ATOM 755 O O . LEU A 1 95 ? 21.273 24.882 -8.620 1.00 73.17 95 LEU A O 1
ATOM 760 N N . GLU A 1 96 ? 22.969 24.821 -10.099 1.00 77.60 96 GLU A N 1
ATOM 761 C CA . GLU A 1 96 ? 22.822 26.225 -10.462 1.00 82.97 96 GLU A CA 1
ATOM 762 C C . GLU A 1 96 ? 21.453 26.539 -11.042 1.00 85.93 96 GLU A C 1
ATOM 763 O O . GLU A 1 96 ? 21.033 27.700 -11.091 1.00 88.64 96 GLU A O 1
ATOM 769 N N . PHE A 1 97 ? 20.695 25.519 -11.425 1.00 88.08 97 PHE A N 1
ATOM 770 C CA . PHE A 1 97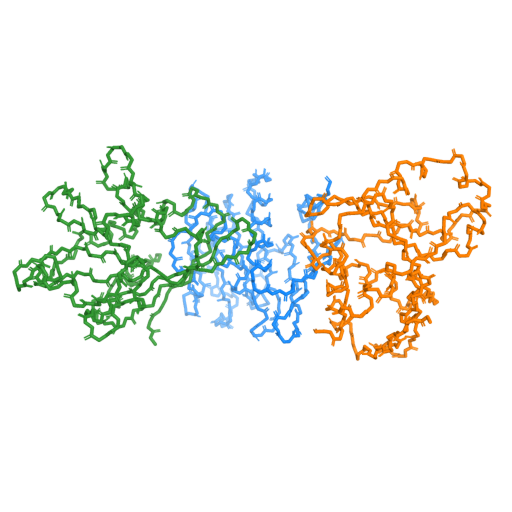 ? 19.384 25.663 -12.015 1.00 87.87 97 PHE A CA 1
ATOM 771 C C . PHE A 1 97 ? 18.246 25.789 -11.001 1.00 86.63 97 PHE A C 1
ATOM 772 O O . PHE A 1 97 ? 17.486 26.742 -11.007 1.00 89.28 97 PHE A O 1
ATOM 780 N N . MET A 1 98 ? 18.116 24.719 -10.227 1.00 83.12 98 MET A N 1
ATOM 781 C CA . MET A 1 98 ? 17.070 24.676 -9.192 1.00 80.27 98 MET A CA 1
ATOM 782 C C . MET A 1 98 ? 17.241 25.913 -8.322 1.00 81.73 98 MET A C 1
ATOM 783 O O . MET A 1 98 ? 18.177 26.693 -8.549 1.00 82.09 98 MET A O 1
ATOM 788 N N . GLY A 1 99 ? 16.388 26.121 -7.335 1.00 83.43 99 GLY A N 1
ATOM 789 C CA . GLY A 1 99 ? 16.410 27.275 -6.480 1.00 81.83 99 GLY A CA 1
ATOM 790 C C . GLY A 1 99 ? 17.546 27.441 -5.511 1.00 79.89 99 GLY A C 1
ATOM 791 O O . GLY A 1 99 ? 17.504 28.360 -4.668 1.00 82.52 99 GLY A O 1
ATOM 792 N N . ILE A 1 100 ? 18.567 26.605 -5.563 1.00 76.39 100 ILE A N 1
ATOM 793 C CA . ILE A 1 100 ? 19.709 26.686 -4.662 1.00 70.27 100 ILE A CA 1
ATOM 794 C C . ILE A 1 100 ? 20.100 28.130 -4.365 1.00 62.71 100 ILE A C 1
ATOM 795 O O . ILE A 1 100 ? 20.285 28.522 -3.221 1.00 54.83 100 ILE A O 1
ATOM 800 N N . ARG A 1 101 ? 20.240 28.909 -5.430 1.00 61.64 101 ARG A N 1
ATOM 801 C CA . ARG A 1 101 ? 20.662 30.285 -5.362 1.00 59.78 101 ARG A CA 1
ATOM 802 C C . ARG A 1 101 ? 20.411 30.946 -4.017 1.00 52.90 101 ARG A C 1
ATOM 803 O O . ARG A 1 101 ? 21.319 31.106 -3.203 1.00 52.89 101 ARG A O 1
ATOM 811 N N . ASP A 1 102 ? 19.173 31.401 -3.832 1.00 47.02 102 ASP A N 1
ATOM 812 C CA . ASP A 1 102 ? 18.830 32.168 -2.650 1.00 45.60 102 ASP A CA 1
ATOM 813 C C . ASP A 1 102 ? 19.154 31.454 -1.359 1.00 46.10 102 ASP A C 1
ATOM 814 O O . ASP A 1 102 ? 19.421 32.122 -0.352 1.00 40.58 102 ASP A O 1
ATOM 819 N N . TYR A 1 103 ? 19.158 30.116 -1.359 1.00 43.47 103 TYR A N 1
ATOM 820 C CA . TYR A 1 103 ? 19.411 29.374 -0.131 1.00 39.33 103 TYR A CA 1
ATOM 821 C C . TYR A 1 103 ? 20.821 29.560 0.417 1.00 34.43 103 TYR A C 1
ATOM 822 O O . TYR A 1 103 ? 21.001 29.533 1.641 1.00 39.82 103 TYR A O 1
ATOM 831 N N . PHE A 1 104 ? 21.814 29.686 -0.444 1.00 26.89 104 PHE A N 1
ATOM 832 C CA . PHE A 1 104 ? 23.187 29.839 0.005 1.00 35.05 104 PHE A CA 1
ATOM 833 C C . PHE A 1 104 ? 23.535 31.310 0.227 1.00 37.38 104 PHE A C 1
ATOM 834 O O . PHE A 1 104 ? 24.575 31.581 0.828 1.00 30.85 104 PHE A O 1
ATOM 842 N N . ASN A 1 105 ? 22.641 32.221 -0.167 1.00 32.36 105 ASN A N 1
ATOM 843 C CA . ASN A 1 105 ? 22.885 33.642 -0.015 1.00 34.25 105 ASN A CA 1
ATOM 844 C C . ASN A 1 105 ? 22.080 34.357 1.037 1.00 36.00 105 ASN A C 1
ATOM 845 O O . ASN A 1 105 ? 21.988 35.603 0.990 1.00 40.86 105 ASN A O 1
ATOM 850 N N . THR A 1 106 ? 21.489 33.660 1.976 1.00 29.74 106 THR A N 1
ATOM 851 C CA . THR A 1 106 ? 20.685 34.258 3.044 1.00 26.66 106 THR A CA 1
ATOM 852 C C . THR A 1 106 ? 21.105 33.653 4.365 1.00 24.14 106 THR A C 1
ATOM 853 O O . THR A 1 106 ? 22.059 32.824 4.326 1.00 26.75 106 THR A O 1
ATOM 857 N N . ASP A 1 107 ? 20.594 34.053 5.485 1.00 19.67 107 ASP A N 1
ATOM 858 C CA . ASP A 1 107 ? 20.947 33.656 6.823 1.00 19.47 107 ASP A CA 1
ATOM 859 C C . ASP A 1 107 ? 20.180 32.323 7.179 1.00 15.18 107 ASP A C 1
ATOM 860 O O . ASP A 1 107 ? 19.380 32.303 8.095 1.00 21.39 107 ASP A O 1
ATOM 865 N N . SER A 1 108 ? 20.537 31.393 6.324 1.00 21.29 108 SER A N 1
ATOM 866 C CA . SER A 1 108 ? 19.910 30.044 6.490 1.00 20.51 108 SER A CA 1
ATOM 867 C C . SER A 1 108 ? 20.907 29.083 7.127 1.00 24.10 108 SER A C 1
ATOM 868 O O . SER A 1 108 ? 22.035 29.391 7.455 1.00 18.80 108 SER A O 1
ATOM 871 N N . ILE A 1 109 ? 20.379 27.851 7.315 1.00 15.91 109 ILE A N 1
ATOM 872 C CA . ILE A 1 109 ? 21.291 26.743 7.765 1.00 16.02 109 ILE A CA 1
ATOM 873 C C . ILE A 1 109 ? 21.050 25.654 6.676 1.00 20.17 109 ILE A C 1
ATOM 874 O O . ILE A 1 109 ? 19.883 25.414 6.388 1.00 16.85 109 ILE A O 1
ATOM 879 N N . CYS A 1 110 ? 22.117 25.067 6.157 1.00 15.84 110 CYS A N 1
ATOM 880 C CA . CYS A 1 110 ? 21.915 24.061 5.108 1.00 18.68 110 CYS A CA 1
ATOM 881 C C . CYS A 1 110 ? 22.557 22.743 5.676 1.00 17.09 110 CYS A C 1
ATOM 882 O O . CYS A 1 110 ? 23.724 22.787 6.069 1.00 19.44 110 CYS A O 1
ATOM 885 N N . LEU A 1 111 ? 21.771 21.692 5.574 1.00 17.62 111 LEU A N 1
ATOM 886 C CA . LEU A 1 111 ? 22.298 20.382 6.125 1.00 14.56 111 LEU A CA 1
ATOM 887 C C . LEU A 1 111 ? 22.303 19.423 4.931 1.00 17.39 111 LEU A C 1
ATOM 888 O O . LEU A 1 111 ? 21.229 19.237 4.333 1.00 19.18 111 LEU A O 1
ATOM 893 N N . ILE A 1 112 ? 23.480 18.960 4.573 1.00 18.05 112 ILE A N 1
ATOM 894 C CA . ILE A 1 112 ? 23.688 18.339 3.290 1.00 17.22 112 ILE A CA 1
ATOM 895 C C . ILE A 1 112 ? 24.178 16.892 3.401 1.00 22.47 112 ILE A C 1
ATOM 896 O O . ILE A 1 112 ? 25.251 16.659 3.935 1.00 19.20 112 ILE A O 1
ATOM 901 N N . GLU A 1 113 ? 23.390 15.992 2.840 1.00 19.76 113 GLU A N 1
ATOM 902 C CA . GLU A 1 113 ? 23.801 14.575 2.715 1.00 18.70 113 GLU A CA 1
ATOM 903 C C . GLU A 1 113 ? 24.297 14.360 1.316 1.00 19.92 113 GLU A C 1
ATOM 904 O O . GLU A 1 113 ? 23.874 15.012 0.351 1.00 20.55 113 GLU A O 1
ATOM 910 N N . TRP A 1 114 ? 25.393 13.575 1.157 1.00 18.88 114 TRP A N 1
ATOM 911 C CA . TRP A 1 114 ? 26.011 13.373 -0.132 1.00 21.45 114 TRP A CA 1
ATOM 912 C C . TRP A 1 114 ? 26.544 14.634 -0.766 1.00 23.30 114 TRP A C 1
ATOM 913 O O . TRP A 1 114 ? 26.461 14.896 -1.974 1.00 21.13 114 TRP A O 1
ATOM 924 N N . SER A 1 115 ? 27.278 15.437 0.040 1.00 20.49 115 SER A N 1
ATOM 925 C CA . SER A 1 115 ? 27.814 16.692 -0.466 1.00 21.24 115 SER A CA 1
ATOM 926 C C . SER A 1 115 ? 28.839 16.486 -1.565 1.00 26.63 115 SER A C 1
ATOM 927 O O . SER A 1 115 ? 29.062 17.438 -2.338 1.00 29.29 115 SER A O 1
ATOM 930 N N . GLU A 1 116 ? 29.482 15.313 -1.629 1.00 25.38 116 GLU A N 1
ATOM 931 C CA . GLU A 1 116 ? 30.454 15.078 -2.692 1.00 27.20 116 GLU A CA 1
ATOM 932 C C . GLU A 1 116 ? 29.834 15.310 -4.081 1.00 32.81 116 GLU A C 1
ATOM 933 O O . GLU A 1 116 ? 30.529 15.680 -5.036 1.00 31.96 116 GLU A O 1
ATOM 939 N N . LYS A 1 117 ? 28.581 14.921 -4.229 1.00 27.46 117 LYS A N 1
ATOM 940 C CA . LYS A 1 117 ? 27.864 15.037 -5.491 1.00 29.76 117 LYS A CA 1
ATOM 941 C C . LYS A 1 117 ? 27.752 16.487 -5.947 1.00 35.46 117 LYS A C 1
ATOM 942 O O . LYS A 1 117 ? 27.608 16.772 -7.148 1.00 37.07 117 LYS A O 1
ATOM 948 N N . GLY A 1 118 ? 27.915 17.433 -5.025 1.00 31.23 118 GLY A N 1
ATOM 949 C CA . GLY A 1 118 ? 27.781 18.833 -5.337 1.00 29.45 118 GLY A CA 1
ATOM 950 C C . GLY A 1 118 ? 29.111 19.555 -5.480 1.00 40.35 118 GLY A C 1
ATOM 951 O O . GLY A 1 118 ? 29.138 20.783 -5.616 1.00 40.50 118 GLY A O 1
ATOM 952 N N . GLN A 1 119 ? 30.200 18.804 -5.478 1.00 39.17 119 GLN A N 1
ATOM 953 C CA . GLN A 1 119 ? 31.540 19.376 -5.537 1.00 45.26 119 GLN A CA 1
ATOM 954 C C . GLN A 1 119 ? 31.661 20.412 -6.652 1.00 50.65 119 GLN A C 1
ATOM 955 O O . GLN A 1 119 ? 31.285 20.139 -7.792 1.00 47.15 119 GLN A O 1
ATOM 961 N N . GLY A 1 120 ? 32.186 21.583 -6.305 1.00 44.24 120 GLY A N 1
ATOM 962 C CA . GLY A 1 120 ? 32.310 22.687 -7.238 1.00 46.44 120 GLY A CA 1
ATOM 963 C C . GLY A 1 120 ? 31.217 23.724 -7.093 1.00 45.67 120 GLY A C 1
ATOM 964 O O . GLY A 1 120 ? 31.506 24.930 -7.030 1.00 54.29 120 GLY A O 1
ATOM 965 N N . ILE A 1 121 ? 29.954 23.315 -7.097 1.00 43.54 121 ILE A N 1
ATOM 966 C CA . ILE A 1 121 ? 28.836 24.238 -6.993 1.00 42.04 121 ILE A CA 1
ATOM 967 C C . ILE A 1 121 ? 28.494 24.579 -5.556 1.00 37.88 121 ILE A C 1
ATOM 968 O O . ILE A 1 121 ? 28.251 25.734 -5.206 1.00 37.75 121 ILE A O 1
ATOM 973 N N . LEU A 1 122 ? 28.460 23.563 -4.696 1.00 37.94 122 LEU A N 1
ATOM 974 C CA . LEU A 1 122 ? 28.111 23.804 -3.284 1.00 33.76 122 LEU A CA 1
ATOM 975 C C . LEU A 1 122 ? 29.178 24.674 -2.615 1.00 31.57 122 LEU A C 1
ATOM 976 O O . LEU A 1 122 ? 30.352 24.296 -2.646 1.00 33.66 122 LEU A O 1
ATOM 981 N N . PRO A 1 123 ? 28.755 25.625 -1.789 1.00 32.40 123 PRO A N 1
ATOM 982 C CA . PRO A 1 123 ? 29.684 26.380 -0.974 1.00 31.15 123 PRO A CA 1
ATOM 983 C C . PRO A 1 123 ? 30.406 25.404 -0.025 1.00 34.56 123 PRO A C 1
ATOM 984 O O . PRO A 1 123 ? 29.840 24.364 0.331 1.00 29.17 123 PRO A O 1
ATOM 988 N N . GLU A 1 124 ? 31.630 25.736 0.330 1.00 32.10 124 GLU A N 1
ATOM 989 C CA . GLU A 1 124 ? 32.462 24.894 1.172 1.00 29.69 124 GLU A CA 1
ATOM 990 C C . GLU A 1 124 ? 31.787 24.745 2.542 1.00 27.76 124 GLU A C 1
ATOM 991 O O . GLU A 1 124 ? 31.036 25.629 2.938 1.00 24.32 124 GLU A O 1
ATOM 997 N N . ALA A 1 125 ? 32.043 23.606 3.191 1.00 22.65 125 ALA A N 1
ATOM 998 C CA . ALA A 1 125 ? 31.421 23.366 4.485 1.00 18.95 125 ALA A CA 1
ATOM 999 C C . ALA A 1 125 ? 32.049 24.213 5.599 1.00 22.41 125 ALA A C 1
ATOM 1000 O O . ALA A 1 125 ? 33.251 24.389 5.611 1.00 25.43 125 ALA A O 1
ATOM 1002 N N . ASP A 1 126 ? 31.207 24.571 6.564 1.00 20.89 126 ASP A N 1
ATOM 1003 C CA . ASP A 1 126 ? 31.748 25.208 7.770 1.00 18.87 126 ASP A CA 1
ATOM 1004 C C . ASP A 1 126 ? 32.153 24.079 8.734 1.00 19.33 126 ASP A C 1
ATOM 1005 O O . ASP A 1 126 ? 33.099 24.203 9.488 1.00 22.73 126 ASP A O 1
ATOM 1010 N N . ILE A 1 127 ? 31.359 22.998 8.677 1.00 17.51 127 ILE A N 1
ATOM 1011 C CA . ILE A 1 127 ? 31.645 21.888 9.633 1.00 18.41 127 ILE A CA 1
ATOM 1012 C C . ILE A 1 127 ? 31.255 20.565 8.927 1.00 18.33 127 ILE A C 1
ATOM 1013 O O . ILE A 1 127 ? 30.317 20.559 8.143 1.00 16.39 127 ILE A O 1
ATOM 1018 N N . LEU A 1 128 ? 32.119 19.590 9.109 1.00 16.11 128 LEU A N 1
ATOM 1019 C CA . LEU A 1 128 ? 31.818 18.225 8.624 1.00 17.35 128 LEU A CA 1
ATOM 1020 C C . LEU A 1 128 ? 31.323 17.445 9.825 1.00 16.87 128 LEU A C 1
ATOM 1021 O O . LEU A 1 128 ? 31.916 17.507 10.894 1.00 18.86 128 LEU A O 1
ATOM 1026 N N . VAL A 1 129 ? 30.272 16.620 9.615 1.00 13.07 129 VAL A N 1
ATOM 1027 C CA . VAL A 1 129 ? 29.842 15.759 10.726 1.00 19.26 129 VAL A CA 1
ATOM 1028 C C . VAL A 1 129 ? 30.041 14.317 10.228 1.00 23.25 129 VAL A C 1
ATOM 1029 O O . VAL A 1 129 ? 29.300 13.900 9.327 1.00 21.20 129 VAL A O 1
ATOM 1033 N N . ASN A 1 130 ? 31.046 13.612 10.763 1.00 17.46 130 ASN A N 1
ATOM 1034 C CA . ASN A 1 130 ? 31.328 12.264 10.197 1.00 16.51 130 ASN A CA 1
ATOM 1035 C C . ASN A 1 130 ? 30.783 11.249 11.175 1.00 20.67 130 ASN A C 1
ATOM 1036 O O . ASN A 1 130 ? 31.192 11.220 12.348 1.00 19.49 130 ASN A O 1
ATOM 1041 N N . ILE A 1 131 ? 29.782 10.456 10.786 1.00 17.10 131 ILE A N 1
ATOM 1042 C CA . ILE A 1 131 ? 29.125 9.557 11.678 1.00 15.16 131 ILE A CA 1
ATOM 1043 C C . ILE A 1 131 ? 29.646 8.103 11.447 1.00 20.68 131 ILE A C 1
ATOM 1044 O O . ILE A 1 131 ? 29.480 7.632 10.338 1.00 20.50 131 ILE A O 1
ATOM 1049 N N . ASP A 1 132 ? 30.100 7.465 12.489 1.00 18.65 132 ASP A N 1
ATOM 1050 C CA . ASP A 1 132 ? 30.452 6.016 12.435 1.00 19.22 132 ASP A CA 1
ATOM 1051 C C . ASP A 1 132 ? 29.440 5.272 13.275 1.00 14.80 132 ASP A C 1
ATOM 1052 O O . ASP A 1 132 ? 28.671 5.737 14.118 1.00 16.13 132 ASP A O 1
ATOM 1057 N N . TYR A 1 133 ? 29.360 3.930 13.009 1.00 17.75 133 TYR A N 1
ATOM 1058 C CA . TYR A 1 133 ? 28.281 3.193 13.690 1.00 18.68 133 TYR A CA 1
ATOM 1059 C C . TYR A 1 133 ? 28.721 1.741 14.023 1.00 22.33 133 TYR A C 1
ATOM 1060 O O . TYR A 1 133 ? 29.613 1.250 13.355 1.00 22.00 133 TYR A O 1
ATOM 1069 N N . TYR A 1 134 ? 28.031 1.222 14.967 1.00 22.51 134 TYR A N 1
ATOM 1070 C CA . TYR A 1 134 ? 28.191 -0.176 15.433 1.00 28.32 134 TYR A CA 1
ATOM 1071 C C . TYR A 1 134 ? 26.892 -0.590 16.103 1.00 22.45 134 TYR A C 1
ATOM 1072 O O . TYR A 1 134 ? 26.525 -0.107 17.188 1.00 21.86 134 TYR A O 1
ATOM 1081 N N . ASP A 1 135 ? 26.134 -1.521 15.515 1.00 23.90 135 ASP A N 1
ATOM 1082 C CA . ASP A 1 135 ? 24.862 -1.929 16.125 1.00 25.48 135 ASP A CA 1
ATOM 1083 C C . ASP A 1 135 ? 23.955 -0.685 16.221 1.00 19.93 135 ASP A C 1
ATOM 1084 O O . ASP A 1 135 ? 23.876 -0.003 15.175 1.00 25.58 135 ASP A O 1
ATOM 1089 N N . ASP A 1 136 ? 23.396 -0.367 17.335 1.00 24.80 136 ASP A N 1
ATOM 1090 C CA . ASP A 1 136 ? 22.525 0.804 17.453 1.00 29.18 136 ASP A CA 1
ATOM 1091 C C . ASP A 1 136 ? 23.260 1.971 18.131 1.00 26.44 136 ASP A C 1
ATOM 1092 O O . ASP A 1 136 ? 22.606 2.896 18.616 1.00 28.85 136 ASP A O 1
ATOM 1097 N N . ALA A 1 137 ? 24.591 1.853 18.218 1.00 22.56 137 ALA A N 1
ATOM 1098 C CA . ALA A 1 137 ? 25.372 2.970 18.773 1.00 20.07 137 ALA A CA 1
ATOM 1099 C C . ALA A 1 137 ? 26.092 3.670 17.639 1.00 15.53 137 ALA A C 1
ATOM 1100 O O . ALA A 1 137 ? 26.321 3.145 16.564 1.00 18.79 137 ALA A O 1
ATOM 1102 N N . ARG A 1 138 ? 26.505 4.922 17.883 1.00 16.80 138 ARG A N 1
ATOM 1103 C CA . ARG A 1 138 ? 27.218 5.709 16.915 1.00 13.28 138 ARG A CA 1
ATOM 1104 C C . ARG A 1 138 ? 28.333 6.494 17.612 1.00 12.14 138 ARG A C 1
ATOM 1105 O O . ARG A 1 138 ? 28.365 6.639 18.814 1.00 16.39 138 ARG A O 1
ATOM 1113 N N . ASN A 1 139 ? 29.229 7.031 16.794 1.00 16.27 139 ASN A N 1
ATOM 1114 C CA . ASN A 1 139 ? 30.221 8.008 17.271 1.00 16.47 139 ASN A CA 1
ATOM 1115 C C . ASN A 1 139 ? 30.361 9.042 16.147 1.00 14.43 139 ASN A C 1
ATOM 1116 O O . ASN A 1 139 ? 30.538 8.731 14.972 1.00 17.92 139 ASN A O 1
ATOM 1121 N N . ILE A 1 140 ? 30.271 10.328 16.572 1.00 15.30 140 ILE A N 1
ATOM 1122 C CA . ILE A 1 140 ? 30.337 11.397 15.563 1.00 14.36 140 ILE A CA 1
ATOM 1123 C C . ILE A 1 140 ? 31.599 12.238 15.796 1.00 15.04 140 ILE A C 1
ATOM 1124 O O . ILE A 1 140 ? 31.959 12.435 16.934 1.00 18.76 140 ILE A O 1
ATOM 1129 N N . GLU A 1 141 ? 32.237 12.557 14.688 1.00 16.77 141 GLU A N 1
ATOM 1130 C CA . GLU A 1 141 ? 33.393 13.490 14.757 1.00 16.89 141 GLU A CA 1
ATOM 1131 C C . GLU A 1 141 ? 32.873 14.759 14.057 1.00 18.90 141 GLU A C 1
ATOM 1132 O O . GLU A 1 141 ? 32.449 14.670 12.886 1.00 21.28 141 GLU A O 1
ATOM 1138 N N . LEU A 1 142 ? 32.971 15.869 14.758 1.00 18.45 142 LEU A N 1
ATOM 1139 C CA . LEU A 1 142 ? 32.690 17.163 14.074 1.00 16.07 142 LEU A CA 1
ATOM 1140 C C . LEU A 1 142 ? 34.065 17.791 13.789 1.00 16.88 142 LEU A C 1
ATOM 1141 O O . LEU A 1 142 ? 34.933 17.881 14.686 1.00 22.19 142 LEU A O 1
ATOM 1146 N N . ILE A 1 143 ? 34.245 18.242 12.585 1.00 14.79 143 ILE A N 1
ATOM 1147 C CA . ILE A 1 143 ? 35.468 18.814 12.101 1.00 14.87 143 ILE A CA 1
ATOM 1148 C C . ILE A 1 143 ? 35.157 20.227 11.530 1.00 17.95 143 ILE A C 1
ATOM 1149 O O . ILE A 1 143 ? 34.447 20.363 10.565 1.00 18.29 143 ILE A O 1
ATOM 1154 N N . ALA A 1 144 ? 35.880 21.193 12.121 1.00 20.27 144 ALA A N 1
ATOM 1155 C CA . ALA A 1 144 ? 35.666 22.580 11.645 1.00 18.83 144 ALA A CA 1
ATOM 1156 C C . ALA A 1 144 ? 36.456 22.780 10.363 1.00 24.69 144 ALA A C 1
ATOM 1157 O O . ALA A 1 144 ? 37.601 22.275 10.279 1.00 25.23 144 ALA A O 1
ATOM 1159 N N . GLN A 1 145 ? 35.871 23.484 9.394 1.00 16.88 145 GLN A N 1
ATOM 1160 C CA . GLN A 1 145 ? 36.569 23.765 8.158 1.00 16.82 145 GLN A CA 1
ATOM 1161 C C . GLN A 1 145 ? 36.828 25.282 7.997 1.00 25.64 145 GLN A C 1
ATOM 1162 O O . GLN A 1 145 ? 37.713 25.648 7.236 1.00 30.24 145 GLN A O 1
ATOM 1168 N N . THR A 1 146 ? 36.014 26.053 8.682 1.00 20.26 146 THR A N 1
ATOM 1169 C CA . THR A 1 146 ? 36.144 27.530 8.593 1.00 21.89 146 THR A CA 1
ATOM 1170 C C . THR A 1 146 ? 36.307 28.074 9.976 1.00 21.19 146 THR A C 1
ATOM 1171 O O . THR A 1 146 ? 36.106 27.442 10.999 1.00 20.95 146 THR A O 1
ATOM 1175 N N . ASN A 1 147 ? 36.506 29.428 10.051 1.00 22.36 147 ASN A N 1
ATOM 1176 C CA . ASN A 1 147 ? 36.470 30.075 11.346 1.00 23.07 147 ASN A CA 1
ATOM 1177 C C . ASN A 1 147 ? 35.138 29.901 12.038 1.00 20.39 147 ASN A C 1
ATOM 1178 O O . ASN A 1 147 ? 35.060 29.740 13.256 1.00 19.37 147 ASN A O 1
ATOM 1183 N N . LEU A 1 148 ? 34.037 29.970 11.279 1.00 19.02 148 LEU A N 1
ATOM 1184 C CA . LEU A 1 148 ? 32.716 29.784 11.900 1.00 20.55 148 LEU A CA 1
ATOM 1185 C C . LEU A 1 148 ? 32.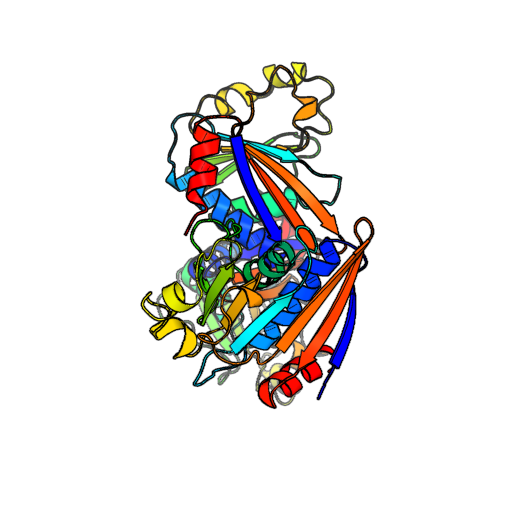655 28.348 12.457 1.00 15.09 148 LEU A C 1
ATOM 1186 O O . LEU A 1 148 ? 32.153 28.159 13.555 1.00 19.25 148 LEU A O 1
ATOM 1191 N N . GLY A 1 149 ? 33.202 27.414 11.678 1.00 23.02 149 GLY A N 1
ATOM 1192 C CA . GLY A 1 149 ? 33.226 26.005 12.201 1.00 23.83 149 GLY A CA 1
ATOM 1193 C C . GLY A 1 149 ? 33.919 25.918 13.527 1.00 17.88 149 GLY A C 1
ATOM 1194 O O . GLY A 1 149 ? 33.528 25.272 14.506 1.00 18.54 149 GLY A O 1
ATOM 1195 N N . LYS A 1 150 ? 35.090 26.621 13.631 1.00 16.90 150 LYS A N 1
ATOM 1196 C CA . LYS A 1 150 ? 35.783 26.659 14.915 1.00 19.62 150 LYS A CA 1
ATOM 1197 C C . LYS A 1 150 ? 34.962 27.172 16.050 1.00 15.86 150 LYS A C 1
ATOM 1198 O O . LYS A 1 150 ? 34.911 26.660 17.168 1.00 20.50 150 LYS A O 1
ATOM 1204 N N . ASN A 1 151 ? 34.180 28.269 15.791 1.00 20.61 151 ASN A N 1
ATOM 1205 C CA . ASN A 1 151 ? 33.286 28.850 16.763 1.00 19.32 151 ASN A CA 1
ATOM 1206 C C . ASN A 1 151 ? 32.140 27.909 17.157 1.00 16.36 151 ASN A C 1
ATOM 1207 O O . ASN A 1 151 ? 31.739 27.856 18.318 1.00 19.99 151 ASN A O 1
ATOM 1212 N N . ILE A 1 152 ? 31.668 27.138 16.178 1.00 22.68 152 ILE A N 1
ATOM 1213 C CA . ILE A 1 152 ? 30.628 26.150 16.470 1.00 18.98 152 ILE A CA 1
ATOM 1214 C C . ILE A 1 152 ? 31.142 25.072 17.423 1.00 17.06 152 ILE A C 1
ATOM 1215 O O . ILE A 1 152 ? 30.485 24.742 18.392 1.00 20.58 152 ILE A O 1
ATOM 1220 N N . ILE A 1 153 ? 32.351 24.570 17.120 1.00 19.26 153 ILE A N 1
ATOM 1221 C CA . ILE A 1 153 ? 32.914 23.526 17.967 1.00 19.89 153 ILE A CA 1
ATOM 1222 C C . ILE A 1 153 ? 33.228 24.036 19.371 1.00 22.13 153 ILE A C 1
ATOM 1223 O O . ILE A 1 153 ? 32.953 23.343 20.356 1.00 26.71 153 ILE A O 1
ATOM 1228 N N . SER A 1 154 ? 33.680 25.275 19.476 1.00 23.22 154 SER A N 1
ATOM 1229 C CA . SER A 1 154 ? 34.007 25.848 20.777 1.00 27.45 154 SER A CA 1
ATOM 1230 C C . SER A 1 154 ? 32.744 25.989 21.617 1.00 37.26 154 SER A C 1
ATOM 1231 O O . SER A 1 154 ? 32.807 25.930 22.841 1.00 35.51 154 SER A O 1
ATOM 1234 N N . ALA A 1 155 ? 31.609 26.149 20.933 1.00 29.31 155 ALA A N 1
ATOM 1235 C CA . ALA A 1 155 ? 30.349 26.307 21.675 1.00 35.59 155 ALA A CA 1
ATOM 1236 C C . ALA A 1 155 ? 29.929 25.063 22.402 1.00 39.24 155 ALA A C 1
ATOM 1237 O O . ALA A 1 155 ? 29.131 25.112 23.366 1.00 37.28 155 ALA A O 1
ATOM 1239 N N . PHE A 1 156 ? 30.441 23.891 22.022 1.00 35.94 156 PHE A N 1
ATOM 1240 C CA . PHE A 1 156 ? 30.072 22.645 22.644 1.00 47.97 156 PHE A CA 1
ATOM 1241 C C . PHE A 1 156 ? 30.619 22.464 24.049 1.00 61.51 156 PHE A C 1
ATOM 1242 O O . PHE A 1 156 ? 30.142 21.590 24.786 1.00 63.38 156 PHE A O 1
ATOM 1250 N N . SER A 1 157 ? 31.600 23.271 24.417 1.00 67.08 157 SER A N 1
ATOM 1251 C CA . SER A 1 157 ? 32.252 23.196 25.708 1.00 76.71 157 SER A CA 1
ATOM 1252 C C . SER A 1 157 ? 31.292 23.352 26.882 1.00 81.59 157 SER A C 1
ATOM 1253 O O . SER A 1 157 ? 30.101 23.609 26.720 1.00 88.37 157 SER A O 1
ATOM 1256 N N . ASN A 1 158 ? 31.837 23.193 28.084 1.00 84.14 158 ASN A N 1
ATOM 1257 C CA . ASN A 1 158 ? 31.061 23.303 29.314 1.00 85.91 158 ASN A CA 1
ATOM 1258 C C . ASN A 1 158 ? 31.460 24.552 30.093 1.00 86.71 158 ASN A C 1
ATOM 1259 O O . ASN A 1 158 ? 30.738 25.568 30.022 1.00 87.93 158 ASN A O 1
ATOM 1264 N N . MET B 1 1 ? 37.989 -11.186 47.266 1.00 72.19 1 MET B N 1
ATOM 1265 C CA . MET B 1 1 ? 38.068 -9.895 46.532 1.00 71.02 1 MET B CA 1
ATOM 1266 C C . MET B 1 1 ? 37.644 -10.049 45.076 1.00 64.37 1 MET B C 1
ATOM 1267 O O . MET B 1 1 ? 38.398 -10.435 44.191 1.00 67.51 1 MET B O 1
ATOM 1272 N N . GLU B 1 2 ? 36.389 -9.757 44.817 1.00 59.59 2 GLU B N 1
ATOM 1273 C CA . GLU B 1 2 ? 35.697 -9.800 43.558 1.00 44.73 2 GLU B CA 1
ATOM 1274 C C . GLU B 1 2 ? 36.474 -9.316 42.346 1.00 36.72 2 GLU B C 1
ATOM 1275 O O . GLU B 1 2 ? 37.169 -8.308 42.344 1.00 33.51 2 GLU B O 1
ATOM 1281 N N . SER B 1 3 ? 36.302 -10.058 41.230 1.00 33.60 3 SER B N 1
ATOM 1282 C CA . SER B 1 3 ? 36.994 -9.730 39.985 1.00 22.43 3 SER B CA 1
ATOM 1283 C C . SER B 1 3 ? 36.100 -10.006 38.786 1.00 29.69 3 SER B C 1
ATOM 1284 O O . SER B 1 3 ? 35.345 -10.984 38.786 1.00 23.57 3 SER B O 1
ATOM 1287 N N . LEU B 1 4 ? 36.192 -9.182 37.755 1.00 23.12 4 LEU B N 1
ATOM 1288 C CA . LEU B 1 4 ? 35.469 -9.347 36.504 1.00 23.49 4 LEU B CA 1
ATOM 1289 C C . LEU B 1 4 ? 36.501 -9.292 35.381 1.00 24.85 4 LEU B C 1
ATOM 1290 O O . LEU B 1 4 ? 37.316 -8.360 35.390 1.00 23.92 4 LEU B O 1
ATOM 1295 N N . THR B 1 5 ? 36.575 -10.259 34.505 1.00 20.92 5 THR B N 1
ATOM 1296 C CA . THR B 1 5 ? 37.485 -10.283 33.381 1.00 19.94 5 THR B CA 1
ATOM 1297 C C . THR B 1 5 ? 36.673 -10.088 32.105 1.00 22.56 5 THR B C 1
ATOM 1298 O O . THR B 1 5 ? 35.725 -10.845 31.840 1.00 20.03 5 THR B O 1
ATOM 1302 N N . GLN B 1 6 ? 36.855 -8.908 31.487 1.00 17.76 6 GLN B N 1
ATOM 1303 C CA . GLN B 1 6 ? 36.055 -8.567 30.321 1.00 16.53 6 GLN B CA 1
ATOM 1304 C C . GLN B 1 6 ? 36.931 -8.329 29.125 1.00 17.44 6 GLN B C 1
ATOM 1305 O O . GLN B 1 6 ? 37.765 -7.394 29.039 1.00 19.68 6 GLN B O 1
ATOM 1311 N N . TYR B 1 7 ? 36.811 -9.173 28.097 1.00 15.91 7 TYR B N 1
ATOM 1312 C CA . TYR B 1 7 ? 37.510 -8.915 26.828 1.00 14.18 7 TYR B CA 1
ATOM 1313 C C . TYR B 1 7 ? 36.604 -7.874 26.061 1.00 18.72 7 TYR B C 1
ATOM 1314 O O . TYR B 1 7 ? 35.375 -7.935 26.081 1.00 18.51 7 TYR B O 1
ATOM 1323 N N . ILE B 1 8 ? 37.335 -6.968 25.474 1.00 13.99 8 ILE B N 1
ATOM 1324 C CA . ILE B 1 8 ? 36.726 -5.828 24.713 1.00 16.46 8 ILE B CA 1
ATOM 1325 C C . ILE B 1 8 ? 37.210 -5.911 23.278 1.00 13.80 8 ILE B C 1
ATOM 1326 O O . ILE B 1 8 ? 38.397 -5.632 22.951 1.00 18.53 8 ILE B O 1
ATOM 1331 N N . PRO B 1 9 ? 36.402 -6.363 22.342 1.00 14.55 9 PRO B N 1
ATOM 1332 C CA . PRO B 1 9 ? 36.847 -6.684 20.996 1.00 14.37 9 PRO B CA 1
ATOM 1333 C C . PRO B 1 9 ? 37.253 -5.543 20.125 1.00 18.15 9 PRO B C 1
ATOM 1334 O O . PRO B 1 9 ? 37.986 -5.686 19.153 1.00 18.62 9 PRO B O 1
ATOM 1338 N N . ASP B 1 10 ? 36.738 -4.329 20.444 1.00 18.36 10 ASP B N 1
ATOM 1339 C CA . ASP B 1 10 ? 36.999 -3.150 19.603 1.00 15.58 10 ASP B CA 1
ATOM 1340 C C . ASP B 1 10 ? 36.622 -1.870 20.402 1.00 15.06 10 ASP B C 1
ATOM 1341 O O . ASP B 1 10 ? 36.175 -1.948 21.520 1.00 15.02 10 ASP B O 1
ATOM 1346 N N . GLU B 1 11 ? 36.834 -0.716 19.723 1.00 16.19 11 GLU B N 1
ATOM 1347 C CA . GLU B 1 11 ? 36.663 0.563 20.410 1.00 15.52 11 GLU B CA 1
ATOM 1348 C C . GLU B 1 11 ? 35.215 0.892 20.678 1.00 15.22 11 GLU B C 1
ATOM 1349 O O . GLU B 1 11 ? 34.900 1.342 21.806 1.00 13.48 11 GLU B O 1
ATOM 1355 N N . PHE B 1 12 ? 34.282 0.547 19.814 1.00 15.62 12 PHE B N 1
ATOM 1356 C CA . PHE B 1 12 ? 32.846 0.751 20.174 1.00 14.59 12 PHE B CA 1
ATOM 1357 C C . PHE B 1 12 ? 32.495 -0.024 21.420 1.00 16.06 12 PHE B C 1
ATOM 1358 O O . PHE B 1 12 ? 31.652 0.369 22.243 1.00 14.37 12 PHE B O 1
ATOM 1366 N N . SER B 1 13 ? 33.069 -1.284 21.540 1.00 16.55 13 SER B N 1
ATOM 1367 C CA . SER B 1 13 ? 32.736 -2.050 22.756 1.00 13.87 13 SER B CA 1
ATOM 1368 C C . SER B 1 13 ? 33.369 -1.470 23.995 1.00 12.79 13 SER B C 1
ATOM 1369 O O . SER B 1 13 ? 32.769 -1.603 25.055 1.00 13.96 13 SER B O 1
ATOM 1372 N N . MET B 1 14 ? 34.481 -0.711 23.902 1.00 12.94 14 MET B N 1
ATOM 1373 C CA . MET B 1 14 ? 35.104 -0.086 25.058 1.00 13.56 14 MET B CA 1
ATOM 1374 C C . MET B 1 14 ? 34.164 1.078 25.524 1.00 11.05 14 MET B C 1
ATOM 1375 O O . MET B 1 14 ? 33.897 1.205 26.690 1.00 11.90 14 MET B O 1
ATOM 1380 N N . LEU B 1 15 ? 33.640 1.762 24.502 1.00 13.56 15 LEU B N 1
ATOM 1381 C CA . LEU B 1 15 ? 32.722 2.905 24.875 1.00 13.18 15 LEU B CA 1
ATOM 1382 C C . LEU B 1 15 ? 31.484 2.342 25.529 1.00 14.67 15 LEU B C 1
ATOM 1383 O O . LEU B 1 15 ? 31.085 2.881 26.553 1.00 15.21 15 LEU B O 1
ATOM 1388 N N . ARG B 1 16 ? 30.900 1.280 24.974 1.00 14.17 16 ARG B N 1
ATOM 1389 C CA . ARG B 1 16 ? 29.756 0.604 25.555 1.00 13.52 16 ARG B CA 1
ATOM 1390 C C . ARG B 1 16 ? 30.002 0.155 26.998 1.00 12.18 16 ARG B C 1
ATOM 1391 O O . ARG B 1 16 ? 29.128 0.269 27.847 1.00 15.26 16 ARG B O 1
ATOM 1399 N N . PHE B 1 17 ? 31.181 -0.490 27.218 1.00 12.92 17 PHE B N 1
ATOM 1400 C CA . PHE B 1 17 ? 31.519 -0.951 28.562 1.00 16.27 17 PHE B CA 1
ATOM 1401 C C . PHE B 1 17 ? 31.676 0.218 29.512 1.00 16.81 17 PHE B C 1
ATOM 1402 O O . PHE B 1 17 ? 31.215 0.185 30.631 1.00 14.89 17 PHE B O 1
ATOM 1410 N N . GLY B 1 18 ? 32.229 1.345 29.008 1.00 16.51 18 GLY B N 1
ATOM 1411 C CA . GLY B 1 18 ? 32.371 2.514 29.877 1.00 14.24 18 GLY B CA 1
ATOM 1412 C C . GLY B 1 18 ? 30.964 3.011 30.323 1.00 15.74 18 GLY B C 1
ATOM 1413 O O . GLY B 1 18 ? 30.777 3.357 31.466 1.00 16.77 18 GLY B O 1
ATOM 1414 N N . LYS B 1 19 ? 30.066 3.060 29.339 1.00 15.17 19 LYS B N 1
ATOM 1415 C CA . LYS B 1 19 ? 28.701 3.567 29.675 1.00 14.96 19 LYS B CA 1
ATOM 1416 C C . LYS B 1 19 ? 28.044 2.677 30.730 1.00 14.84 19 LYS B C 1
ATOM 1417 O O . LYS B 1 19 ? 27.516 3.154 31.747 1.00 19.25 19 LYS B O 1
ATOM 1423 N N . LYS B 1 20 ? 28.126 1.346 30.515 1.00 14.19 20 LYS B N 1
ATOM 1424 C CA . LYS B 1 20 ? 27.531 0.418 31.471 1.00 18.14 20 LYS B CA 1
ATOM 1425 C C . LYS B 1 20 ? 28.121 0.606 32.867 1.00 18.98 20 LYS B C 1
ATOM 1426 O O . LYS B 1 20 ? 27.393 0.615 33.854 1.00 20.79 20 LYS B O 1
ATOM 1432 N N . PHE B 1 21 ? 29.456 0.737 32.921 1.00 20.44 21 PHE B N 1
ATOM 1433 C CA . PHE B 1 21 ? 30.136 0.968 34.192 1.00 17.12 21 PHE B CA 1
ATOM 1434 C C . PHE B 1 21 ? 29.644 2.254 34.833 1.00 16.22 21 PHE B C 1
ATOM 1435 O O . PHE B 1 21 ? 29.357 2.271 36.043 1.00 19.29 21 PHE B O 1
ATOM 1443 N N . ALA B 1 22 ? 29.607 3.325 34.080 1.00 17.07 22 ALA B N 1
ATOM 1444 C CA . ALA B 1 22 ? 29.210 4.624 34.626 1.00 19.58 22 ALA B CA 1
ATOM 1445 C C . ALA B 1 22 ? 27.767 4.601 35.122 1.00 20.05 22 ALA B C 1
ATOM 1446 O O . ALA B 1 22 ? 27.488 5.227 36.159 1.00 23.11 22 ALA B O 1
ATOM 1448 N N . GLU B 1 23 ? 26.908 3.863 34.433 1.00 20.85 23 GLU B N 1
ATOM 1449 C CA . GLU B 1 23 ? 25.514 3.729 34.858 1.00 22.73 23 GLU B CA 1
ATOM 1450 C C . GLU B 1 23 ? 25.424 3.081 36.221 1.00 22.39 23 GLU B C 1
ATOM 1451 O O . GLU B 1 23 ? 24.589 3.517 37.031 1.00 26.74 23 GLU B O 1
ATOM 1457 N N . ILE B 1 24 ? 26.229 2.075 36.490 1.00 19.94 24 ILE B N 1
ATOM 1458 C CA . ILE B 1 24 ? 26.204 1.425 37.810 1.00 18.06 24 ILE B CA 1
ATOM 1459 C C . ILE B 1 24 ? 26.593 2.466 38.852 1.00 29.10 24 ILE B C 1
ATOM 1460 O O . ILE B 1 24 ? 25.923 2.665 39.865 1.00 23.97 24 ILE B O 1
ATOM 1465 N N . LEU B 1 25 ? 27.717 3.143 38.574 1.00 25.85 25 LEU B N 1
ATOM 1466 C CA . LEU B 1 25 ? 28.245 4.173 39.456 1.00 27.18 25 LEU B CA 1
ATOM 1467 C C . LEU B 1 25 ? 27.297 5.303 39.718 1.00 26.51 25 LEU B C 1
ATOM 1468 O O . LEU B 1 25 ? 27.214 5.777 40.867 1.00 25.98 25 LEU B O 1
ATOM 1473 N N . LEU B 1 26 ? 26.498 5.738 38.741 1.00 20.77 26 LEU B N 1
ATOM 1474 C CA . LEU B 1 26 ? 25.631 6.910 38.912 1.00 22.95 26 LEU B CA 1
ATOM 1475 C C . LEU B 1 26 ? 24.458 6.635 39.875 1.00 30.45 26 LEU B C 1
ATOM 1476 O O . LEU B 1 26 ? 23.886 7.567 40.439 1.00 32.32 26 LEU B O 1
ATOM 1481 N N . LYS B 1 27 ? 24.122 5.377 40.044 1.00 24.58 27 LYS B N 1
ATOM 1482 C CA . LYS B 1 27 ? 22.968 5.009 40.905 1.00 25.97 27 LYS B CA 1
ATOM 1483 C C . LYS B 1 27 ? 23.315 4.914 42.373 1.00 24.64 27 LYS B C 1
ATOM 1484 O O . LYS B 1 27 ? 22.446 4.514 43.170 1.00 27.34 27 LYS B O 1
ATOM 1490 N N . LEU B 1 28 ? 24.553 5.196 42.723 1.00 25.85 28 LEU B N 1
ATOM 1491 C CA . LEU B 1 28 ? 24.997 5.120 44.097 1.00 26.78 28 LEU B CA 1
ATOM 1492 C C . LEU B 1 28 ? 25.115 6.508 44.701 1.00 34.07 28 LEU B C 1
ATOM 1493 O O . LEU B 1 28 ? 25.717 7.398 44.116 1.00 26.49 28 LEU B O 1
ATOM 1498 N N . HIS B 1 29 ? 24.423 6.697 45.831 1.00 34.57 29 HIS B N 1
ATOM 1499 C CA . HIS B 1 29 ? 24.511 8.004 46.496 1.00 46.02 29 HIS B CA 1
ATOM 1500 C C . HIS B 1 29 ? 25.448 7.803 47.686 1.00 41.67 29 HIS B C 1
ATOM 1501 O O . HIS B 1 29 ? 24.986 7.270 48.690 1.00 47.11 29 HIS B O 1
ATOM 1508 N N . THR B 1 30 ? 26.736 8.065 47.517 1.00 39.76 30 THR B N 1
ATOM 1509 C CA . THR B 1 30 ? 27.719 7.786 48.515 1.00 26.95 30 THR B CA 1
ATOM 1510 C C . THR B 1 30 ? 27.981 8.941 49.485 1.00 47.20 30 THR B C 1
ATOM 1511 O O . THR B 1 30 ? 27.618 10.093 49.274 1.00 44.88 30 THR B O 1
ATOM 1515 N N . GLU B 1 31 ? 28.693 8.568 50.548 1.00 49.17 31 GLU B N 1
ATOM 1516 C CA . GLU B 1 31 ? 29.045 9.540 51.594 1.00 56.74 31 GLU B CA 1
ATOM 1517 C C . GLU B 1 31 ? 30.479 9.985 51.365 1.00 55.24 31 GLU B C 1
ATOM 1518 O O . GLU B 1 31 ? 30.929 11.054 51.768 1.00 53.88 31 GLU B O 1
ATOM 1524 N N . LYS B 1 32 ? 31.216 9.169 50.609 1.00 52.78 32 LYS B N 1
ATOM 1525 C CA . LYS B 1 32 ? 32.599 9.441 50.245 1.00 48.10 32 LYS B CA 1
ATOM 1526 C C . LYS B 1 32 ? 32.809 9.137 48.741 1.00 41.61 32 LYS B C 1
ATOM 1527 O O . LYS B 1 32 ? 31.892 8.582 48.126 1.00 47.78 32 LYS B O 1
ATOM 1533 N N . ALA B 1 33 ? 33.943 9.542 48.212 1.00 38.10 33 ALA B N 1
ATOM 1534 C CA . ALA B 1 33 ? 34.185 9.401 46.765 1.00 30.60 33 ALA B CA 1
ATOM 1535 C C . ALA B 1 33 ? 34.380 7.958 46.368 1.00 31.27 33 ALA B C 1
ATOM 1536 O O . ALA B 1 33 ? 35.154 7.220 46.985 1.00 36.69 33 ALA B O 1
ATOM 1538 N N . ILE B 1 34 ? 33.734 7.571 45.254 1.00 29.42 34 ILE B N 1
ATOM 1539 C CA . ILE B 1 34 ? 34.063 6.262 44.655 1.00 25.54 34 ILE B CA 1
ATOM 1540 C C . ILE B 1 34 ? 35.370 6.404 43.910 1.00 23.98 34 ILE B C 1
ATOM 1541 O O . ILE B 1 34 ? 35.482 7.194 42.955 1.00 27.44 34 ILE B O 1
ATOM 1546 N N . MET B 1 35 ? 36.394 5.677 44.322 1.00 25.46 35 MET B N 1
ATOM 1547 C CA . MET B 1 35 ? 37.715 5.767 43.741 1.00 31.15 35 MET B CA 1
ATOM 1548 C C . MET B 1 35 ? 37.962 4.629 42.751 1.00 24.58 35 MET B C 1
ATOM 1549 O O . MET B 1 35 ? 38.003 3.447 43.131 1.00 23.79 35 MET B O 1
ATOM 1554 N N . VAL B 1 36 ? 38.209 5.000 41.521 1.00 24.96 36 VAL B N 1
ATOM 1555 C CA . VAL B 1 36 ? 38.501 4.042 40.448 1.00 21.67 36 VAL B CA 1
ATOM 1556 C C . VAL B 1 36 ? 39.851 4.356 39.829 1.00 23.74 36 VAL B C 1
ATOM 1557 O O . VAL B 1 36 ? 40.027 5.426 39.260 1.00 24.36 36 VAL B O 1
ATOM 1561 N N . TYR B 1 37 ? 40.805 3.435 39.933 1.00 24.52 37 TYR B N 1
ATOM 1562 C CA . TYR B 1 37 ? 42.109 3.608 39.319 1.00 23.23 37 TYR B CA 1
ATOM 1563 C C . TYR B 1 37 ? 42.123 2.972 37.925 1.00 23.03 37 TYR B C 1
ATOM 1564 O O . TYR B 1 37 ? 41.905 1.738 37.818 1.00 24.18 37 TYR B O 1
ATOM 1573 N N . LEU B 1 38 ? 42.410 3.719 36.890 1.00 19.32 38 LEU B N 1
ATOM 1574 C CA . LEU B 1 38 ? 42.550 3.232 35.541 1.00 19.65 38 LEU B CA 1
ATOM 1575 C C . LEU B 1 38 ? 44.036 2.984 35.258 1.00 25.86 38 LEU B C 1
ATOM 1576 O O . LEU B 1 38 ? 44.838 3.935 35.233 1.00 23.67 38 LEU B O 1
ATOM 1581 N N . ASN B 1 39 ? 44.396 1.724 35.115 1.00 20.37 39 ASN B N 1
ATOM 1582 C CA . ASN B 1 39 ? 45.779 1.293 34.878 1.00 21.58 39 ASN B CA 1
ATOM 1583 C C . ASN B 1 39 ? 46.010 0.735 33.523 1.00 25.14 39 ASN B C 1
ATOM 1584 O O . ASN B 1 39 ? 45.211 -0.092 32.962 1.00 24.47 39 ASN B O 1
ATOM 1589 N N . GLY B 1 40 ? 47.097 1.135 32.863 1.00 19.83 40 GLY B N 1
ATOM 1590 C CA . GLY B 1 40 ? 47.440 0.672 31.532 1.00 24.04 40 GLY B CA 1
ATOM 1591 C C . GLY B 1 40 ? 48.532 1.585 30.942 1.00 25.79 40 GLY B C 1
ATOM 1592 O O . GLY B 1 40 ? 48.614 2.729 31.386 1.00 26.59 40 GLY B O 1
ATOM 1593 N N . ASP B 1 41 ? 49.231 1.094 29.949 1.00 24.82 41 ASP B N 1
ATOM 1594 C CA . ASP B 1 41 ? 50.275 1.898 29.294 1.00 25.01 41 ASP B CA 1
ATOM 1595 C C . ASP B 1 41 ? 49.598 3.039 28.548 1.00 28.96 41 ASP B C 1
ATOM 1596 O O . ASP B 1 41 ? 48.378 3.077 28.375 1.00 19.27 41 ASP B O 1
ATOM 1601 N N . LEU B 1 42 ? 50.395 4.027 28.092 1.00 23.74 42 LEU B N 1
ATOM 1602 C CA . LEU B 1 42 ? 49.826 5.028 27.207 1.00 22.46 42 LEU B CA 1
ATOM 1603 C C . LEU B 1 42 ? 49.215 4.359 25.986 1.00 25.89 42 LEU B C 1
ATOM 1604 O O . LEU B 1 42 ? 49.811 3.465 25.350 1.00 25.08 42 LEU B O 1
ATOM 1609 N N . GLY B 1 43 ? 48.001 4.785 25.662 1.00 20.70 43 GLY B N 1
ATOM 1610 C CA . GLY B 1 43 ? 47.308 4.214 24.492 1.00 22.66 43 GLY B CA 1
ATOM 1611 C C . GLY B 1 43 ? 46.448 2.989 24.898 1.00 16.66 43 GLY B C 1
ATOM 1612 O O . GLY B 1 43 ? 45.884 2.443 23.949 1.00 23.23 43 GLY B O 1
ATOM 1613 N N . ALA B 1 44 ? 46.578 2.515 26.123 1.00 20.11 44 ALA B N 1
ATOM 1614 C CA . ALA B 1 44 ? 45.780 1.314 26.492 1.00 19.83 44 ALA B CA 1
ATOM 1615 C C . ALA B 1 44 ? 44.271 1.638 26.376 1.00 20.51 44 ALA B C 1
ATOM 1616 O O . ALA B 1 44 ? 43.488 0.702 26.177 1.00 20.67 44 ALA B O 1
ATOM 1618 N N . GLY B 1 45 ? 43.901 2.890 26.512 1.00 19.94 45 GLY B N 1
ATOM 1619 C CA . GLY B 1 45 ? 42.484 3.281 26.410 1.00 19.10 45 GLY B CA 1
ATOM 1620 C C . GLY B 1 45 ? 41.882 3.826 27.673 1.00 19.78 45 GLY B C 1
ATOM 1621 O O . GLY B 1 45 ? 40.633 3.740 27.887 1.00 18.91 45 GLY B O 1
ATOM 1622 N N . LYS B 1 46 ? 42.633 4.247 28.698 1.00 17.69 46 LYS B N 1
ATOM 1623 C CA . LYS B 1 46 ? 42.077 4.773 29.910 1.00 16.36 46 LYS B CA 1
ATOM 1624 C C . LYS B 1 46 ? 41.191 5.995 29.618 1.00 14.43 46 LYS B C 1
ATOM 1625 O O . LYS B 1 46 ? 40.041 6.065 30.161 1.00 17.07 46 LYS B O 1
ATOM 1631 N N . THR B 1 47 ? 41.638 6.881 28.752 1.00 20.48 47 THR B N 1
ATOM 1632 C CA . THR B 1 47 ? 40.837 8.110 28.480 1.00 19.32 47 THR B CA 1
ATOM 1633 C C . THR B 1 47 ? 39.671 7.784 27.579 1.00 19.69 47 THR B C 1
ATOM 1634 O O . THR B 1 47 ? 38.571 8.328 27.727 1.00 19.24 47 THR B O 1
ATOM 1638 N N . THR B 1 48 ? 39.851 6.758 26.717 1.00 16.26 48 THR B N 1
ATOM 1639 C CA . THR B 1 48 ? 38.731 6.406 25.819 1.00 19.13 48 THR B CA 1
ATOM 1640 C C . THR B 1 48 ? 37.643 5.759 26.660 1.00 16.83 48 THR B C 1
ATOM 1641 O O . THR B 1 48 ? 36.460 5.973 26.407 1.00 15.57 48 THR B O 1
ATOM 1645 N N . LEU B 1 49 ? 38.048 4.946 27.642 1.00 14.61 49 LEU B N 1
ATOM 1646 C CA . LEU B 1 49 ? 37.096 4.319 28.537 1.00 16.28 49 LEU B CA 1
ATOM 1647 C C . LEU B 1 49 ? 36.387 5.443 29.311 1.00 16.98 49 LEU B C 1
ATOM 1648 O O . LEU B 1 49 ? 35.200 5.472 29.426 1.00 16.86 49 LEU B O 1
ATOM 1653 N N . THR B 1 50 ? 37.191 6.429 29.756 1.00 15.49 50 THR B N 1
ATOM 1654 C CA . THR B 1 50 ? 36.525 7.537 30.515 1.00 14.75 50 THR B CA 1
ATOM 1655 C C . THR B 1 50 ? 35.585 8.295 29.610 1.00 14.09 50 THR B C 1
ATOM 1656 O O . THR B 1 50 ? 34.496 8.741 30.093 1.00 15.86 50 THR B O 1
ATOM 1660 N N . ARG B 1 51 ? 35.908 8.409 28.344 1.00 15.04 51 ARG B N 1
ATOM 1661 C CA . ARG B 1 51 ? 35.011 9.141 27.422 1.00 14.52 51 ARG B CA 1
ATOM 1662 C C . ARG B 1 51 ? 33.714 8.359 27.257 1.00 18.96 51 ARG B C 1
ATOM 1663 O O . ARG B 1 51 ? 32.625 8.924 27.274 1.00 15.99 51 ARG B O 1
ATOM 1671 N N . GLY B 1 52 ? 33.845 7.007 27.147 1.00 13.03 52 GLY B N 1
ATOM 1672 C CA . GLY B 1 52 ? 32.598 6.210 27.051 1.00 13.90 52 GLY B CA 1
ATOM 1673 C C . GLY B 1 52 ? 31.778 6.319 28.318 1.00 15.30 52 GLY B C 1
ATOM 1674 O O . GLY B 1 52 ? 30.505 6.468 28.244 1.00 17.02 52 GLY B O 1
ATOM 1675 N N . MET B 1 53 ? 32.379 6.368 29.495 1.00 15.91 53 MET B N 1
ATOM 1676 C CA . MET B 1 53 ? 31.672 6.545 30.732 1.00 15.98 53 MET B CA 1
ATOM 1677 C C . MET B 1 53 ? 30.924 7.917 30.738 1.00 16.49 53 MET B C 1
ATOM 1678 O O . MET B 1 53 ? 29.721 7.931 30.983 1.00 20.94 53 MET B O 1
ATOM 1683 N N . LEU B 1 54 ? 31.651 8.986 30.551 1.00 18.25 54 LEU B N 1
ATOM 1684 C CA . LEU B 1 54 ? 31.043 10.349 30.667 1.00 16.84 54 LEU B CA 1
ATOM 1685 C C . LEU B 1 54 ? 30.059 10.650 29.590 1.00 17.90 54 LEU B C 1
ATOM 1686 O O . LEU B 1 54 ? 28.939 11.127 29.879 1.00 20.93 54 LEU B O 1
ATOM 1691 N N . GLN B 1 55 ? 30.421 10.452 28.316 1.00 16.36 55 GLN B N 1
ATOM 1692 C CA . GLN B 1 55 ? 29.483 10.638 27.223 1.00 14.05 55 GLN B CA 1
ATOM 1693 C C . GLN B 1 55 ? 28.366 9.633 27.208 1.00 23.59 55 GLN B C 1
ATOM 1694 O O . GLN B 1 55 ? 27.200 9.957 26.891 1.00 23.86 55 GLN B O 1
ATOM 1700 N N . GLY B 1 56 ? 28.613 8.402 27.616 1.00 17.40 56 GLY B N 1
ATOM 1701 C CA . GLY B 1 56 ? 27.605 7.373 27.758 1.00 20.06 56 GLY B CA 1
ATOM 1702 C C . GLY B 1 56 ? 26.469 7.785 28.700 1.00 21.12 56 GLY B C 1
ATOM 1703 O O . GLY B 1 56 ? 25.335 7.348 28.441 1.00 25.14 56 GLY B O 1
ATOM 1704 N N . ILE B 1 57 ? 26.767 8.507 29.756 1.00 21.32 57 ILE B N 1
ATOM 1705 C CA . ILE B 1 57 ? 25.761 8.945 30.719 1.00 24.06 57 ILE B CA 1
ATOM 1706 C C . ILE B 1 57 ? 25.203 10.309 30.397 1.00 27.42 57 ILE B C 1
ATOM 1707 O O . ILE B 1 57 ? 24.420 10.874 31.205 1.00 30.62 57 ILE B O 1
ATOM 1712 N N . GLY B 1 58 ? 25.566 10.878 29.252 1.00 29.20 58 GLY B N 1
ATOM 1713 C CA . GLY B 1 58 ? 24.959 12.096 28.765 1.00 29.18 58 GLY B CA 1
ATOM 1714 C C . GLY B 1 58 ? 25.805 13.298 28.555 1.00 26.78 58 GLY B C 1
ATOM 1715 O O . GLY B 1 58 ? 25.302 14.340 28.050 1.00 28.76 58 GLY B O 1
ATOM 1716 N N . HIS B 1 59 ? 27.079 13.286 28.977 1.00 20.45 59 HIS B N 1
ATOM 1717 C CA . HIS B 1 59 ? 27.950 14.410 28.662 1.00 20.84 59 HIS B CA 1
ATOM 1718 C C . HIS B 1 59 ? 27.991 14.669 27.170 1.00 26.44 59 HIS B C 1
ATOM 1719 O O . HIS B 1 59 ? 28.315 13.833 26.336 1.00 23.99 59 HIS B O 1
ATOM 1726 N N . GLN B 1 60 ? 27.663 15.917 26.749 1.00 20.94 60 GLN B N 1
ATOM 1727 C CA . GLN B 1 60 ? 27.850 16.255 25.325 1.00 23.78 60 GLN B CA 1
ATOM 1728 C C . GLN B 1 60 ? 28.967 17.275 25.215 1.00 27.56 60 GLN B C 1
ATOM 1729 O O . GLN B 1 60 ? 28.817 18.414 25.689 1.00 32.61 60 GLN B O 1
ATOM 1735 N N . GLY B 1 61 ? 30.083 16.923 24.624 1.00 21.91 61 GLY B N 1
ATOM 1736 C CA . GLY B 1 61 ? 31.239 17.781 24.438 1.00 24.34 61 GLY B CA 1
ATOM 1737 C C . GLY B 1 61 ? 32.516 16.951 24.645 1.00 23.70 61 GLY B C 1
ATOM 1738 O O . GLY B 1 61 ? 32.420 15.811 25.108 1.00 23.17 61 GLY B O 1
ATOM 1739 N N . ASN B 1 62 ? 33.686 17.531 24.387 1.00 23.66 62 ASN B N 1
ATOM 1740 C CA . ASN B 1 62 ? 34.911 16.748 24.470 1.00 25.22 62 ASN B CA 1
ATOM 1741 C C . ASN B 1 62 ? 35.242 16.313 25.888 1.00 28.74 62 ASN B C 1
ATOM 1742 O O . ASN B 1 62 ? 34.870 16.924 26.888 1.00 28.33 62 ASN B O 1
ATOM 1747 N N . VAL B 1 63 ? 35.871 15.130 25.933 1.00 20.48 63 VAL B N 1
ATOM 1748 C CA . VAL B 1 63 ? 36.373 14.548 27.187 1.00 21.12 63 VAL B CA 1
ATOM 1749 C C . VAL B 1 63 ? 37.904 14.504 26.968 1.00 30.80 63 VAL B C 1
ATOM 1750 O O . VAL B 1 63 ? 38.470 13.567 26.437 1.00 32.06 63 VAL B O 1
ATOM 1754 N N . LYS B 1 64 ? 38.497 15.661 27.258 1.00 31.66 64 LYS B N 1
ATOM 1755 C CA . LYS B 1 64 ? 39.908 15.860 27.007 1.00 42.68 64 LYS B CA 1
ATOM 1756 C C . LYS B 1 64 ? 40.821 15.290 28.072 1.00 46.59 64 LYS B C 1
ATOM 1757 O O . LYS B 1 64 ? 40.656 15.509 29.272 1.00 54.90 64 LYS B O 1
ATOM 1763 N N . SER B 1 65 ? 41.831 14.554 27.608 1.00 42.60 65 SER B N 1
ATOM 1764 C CA . SER B 1 65 ? 42.894 14.031 28.442 1.00 35.24 65 SER B CA 1
ATOM 1765 C C . SER B 1 65 ? 43.388 15.152 29.368 1.00 37.01 65 SER B C 1
ATOM 1766 O O . SER B 1 65 ? 43.821 16.208 28.899 1.00 36.29 65 SER B O 1
ATOM 1769 N N . PRO B 1 66 ? 43.403 14.895 30.653 1.00 34.86 66 PRO B N 1
ATOM 1770 C CA . PRO B 1 66 ? 43.786 15.895 31.645 1.00 35.72 66 PRO B CA 1
ATOM 1771 C C . PRO B 1 66 ? 45.294 15.891 31.921 1.00 32.37 66 PRO B C 1
ATOM 1772 O O . PRO B 1 66 ? 45.742 16.383 32.957 1.00 36.53 66 PRO B O 1
ATOM 1776 N N . THR B 1 67 ? 46.067 15.277 31.047 1.00 39.17 67 THR B N 1
ATOM 1777 C CA . THR B 1 67 ? 47.509 15.170 31.251 1.00 41.91 67 THR B CA 1
ATOM 1778 C C . THR B 1 67 ? 48.150 16.500 31.637 1.00 43.54 67 THR B C 1
ATOM 1779 O O . THR B 1 67 ? 49.131 16.508 32.393 1.00 35.58 67 THR B O 1
ATOM 1783 N N . TYR B 1 68 ? 47.607 17.606 31.139 1.00 45.20 68 TYR B N 1
ATOM 1784 C CA . TYR B 1 68 ? 48.154 18.921 31.420 1.00 51.51 68 TYR B CA 1
ATOM 1785 C C . TYR B 1 68 ? 47.596 19.550 32.684 1.00 56.86 68 TYR B C 1
ATOM 1786 O O . TYR B 1 68 ? 48.359 20.022 33.540 1.00 59.06 68 TYR B O 1
ATOM 1795 N N . THR B 1 69 ? 46.277 19.578 32.816 1.00 52.52 69 THR B N 1
ATOM 1796 C CA . THR B 1 69 ? 45.615 20.234 33.946 1.00 49.40 69 THR B CA 1
ATOM 1797 C C . THR B 1 69 ? 45.581 19.401 35.204 1.00 43.76 69 THR B C 1
ATOM 1798 O O . THR B 1 69 ? 45.315 19.899 36.306 1.00 46.14 69 THR B O 1
ATOM 1802 N N . LEU B 1 70 ? 45.844 18.096 35.050 1.00 35.74 70 LEU B N 1
ATOM 1803 C CA . LEU B 1 70 ? 45.882 17.211 36.209 1.00 31.26 70 LEU B CA 1
ATOM 1804 C C . LEU B 1 70 ? 44.504 16.715 36.599 1.00 27.86 70 LEU B C 1
ATOM 1805 O O . LEU B 1 70 ? 44.358 15.519 36.939 1.00 28.58 70 LEU B O 1
ATOM 1810 N N . VAL B 1 71 ? 43.518 17.584 36.608 1.00 28.66 71 VAL B N 1
ATOM 1811 C CA . VAL B 1 71 ? 42.136 17.191 36.926 1.00 28.29 71 VAL B CA 1
ATOM 1812 C C . VAL B 1 71 ? 41.159 17.937 36.043 1.00 33.47 71 VAL B C 1
ATOM 1813 O O . VAL B 1 71 ? 41.263 19.148 35.813 1.00 29.69 71 VAL B O 1
ATOM 1817 N N . GLU B 1 72 ? 40.113 17.249 35.580 1.00 30.57 72 GLU B N 1
ATOM 1818 C CA . GLU B 1 72 ? 38.995 17.908 34.905 1.00 26.64 72 GLU B CA 1
ATOM 1819 C C . GLU B 1 72 ? 37.698 17.563 35.635 1.00 30.21 72 GLU B C 1
ATOM 1820 O O . GLU B 1 72 ? 37.523 16.394 35.989 1.00 25.55 72 GLU B O 1
ATOM 1826 N N . GLU B 1 73 ? 36.818 18.549 35.854 1.00 25.77 73 GLU B N 1
ATOM 1827 C CA . GLU B 1 73 ? 35.571 18.266 36.559 1.00 30.38 73 GLU B CA 1
ATOM 1828 C C . GLU B 1 73 ? 34.360 18.234 35.637 1.00 21.71 73 GLU B C 1
ATOM 1829 O O . GLU B 1 73 ? 34.249 18.950 34.665 1.00 26.28 73 GLU B O 1
ATOM 1835 N N . TYR B 1 74 ? 33.438 17.298 35.953 1.00 21.65 74 TYR B N 1
ATOM 1836 C CA . TYR B 1 74 ? 32.203 17.151 35.202 1.00 24.96 74 TYR B CA 1
ATOM 1837 C C . TYR B 1 74 ? 31.043 17.071 36.216 1.00 25.74 74 TYR B C 1
ATOM 1838 O O . TYR B 1 74 ? 31.187 16.500 37.255 1.00 25.43 74 TYR B O 1
ATOM 1847 N N . ASN B 1 75 ? 29.900 17.660 35.828 1.00 24.33 75 ASN B N 1
ATOM 1848 C CA . ASN B 1 75 ? 28.711 17.574 36.658 1.00 27.35 75 ASN B CA 1
ATOM 1849 C C . ASN B 1 75 ? 27.637 16.870 35.833 1.00 29.17 75 ASN B C 1
ATOM 1850 O O . ASN B 1 75 ? 27.206 17.428 34.817 1.00 29.65 75 ASN B O 1
ATOM 1855 N N . ILE B 1 76 ? 27.454 15.571 36.126 1.00 26.32 76 ILE B N 1
ATOM 1856 C CA . ILE B 1 76 ? 26.627 14.777 35.197 1.00 30.68 76 ILE B CA 1
ATOM 1857 C C . ILE B 1 76 ? 25.494 14.081 35.891 1.00 42.21 76 ILE B C 1
ATOM 1858 O O . ILE B 1 76 ? 25.605 13.551 36.999 1.00 48.19 76 ILE B O 1
ATOM 1863 N N . ALA B 1 77 ? 24.301 14.159 35.278 1.00 40.80 77 ALA B N 1
ATOM 1864 C CA . ALA B 1 77 ? 23.117 13.517 35.842 1.00 45.03 77 ALA B CA 1
ATOM 1865 C C . ALA B 1 77 ? 23.142 13.556 37.365 1.00 40.16 77 ALA B C 1
ATOM 1866 O O . ALA B 1 77 ? 22.989 12.520 38.024 1.00 43.75 77 ALA B O 1
ATOM 1868 N N . GLY B 1 78 ? 23.442 14.723 37.919 1.00 40.58 78 GLY B N 1
ATOM 1869 C CA . GLY B 1 78 ? 23.429 14.986 39.327 1.00 37.26 78 GLY B CA 1
ATOM 1870 C C . GLY B 1 78 ? 24.687 14.719 40.114 1.00 43.67 78 GLY B C 1
ATOM 1871 O O . GLY B 1 78 ? 24.783 15.105 41.293 1.00 50.17 78 GLY B O 1
ATOM 1872 N N . LYS B 1 79 ? 25.705 14.086 39.524 1.00 38.56 79 LYS B N 1
ATOM 1873 C CA . LYS B 1 79 ? 26.886 13.729 40.308 1.00 32.93 79 LYS B CA 1
ATOM 1874 C C . LYS B 1 79 ? 28.157 14.414 39.806 1.00 31.25 79 LYS B C 1
ATOM 1875 O O . LYS B 1 79 ? 28.298 14.568 38.602 1.00 30.65 79 LYS B O 1
ATOM 1881 N N . MET B 1 80 ? 29.038 14.775 40.726 1.00 31.47 80 MET B N 1
ATOM 1882 C CA . MET B 1 80 ? 30.332 15.342 40.325 1.00 27.59 80 MET B CA 1
ATOM 1883 C C . MET B 1 80 ? 31.250 14.149 39.993 1.00 25.42 80 MET B C 1
ATOM 1884 O O . MET B 1 80 ? 31.332 13.129 40.683 1.00 26.12 80 MET B O 1
ATOM 1889 N N . ILE B 1 81 ? 31.918 14.292 38.858 1.00 29.21 81 ILE B N 1
ATOM 1890 C CA . ILE B 1 81 ? 32.881 13.292 38.429 1.00 23.71 81 ILE B CA 1
ATOM 1891 C C . ILE B 1 81 ? 34.180 14.027 38.149 1.00 19.38 81 ILE B C 1
ATOM 1892 O O . ILE B 1 81 ? 34.197 14.942 37.324 1.00 24.33 81 ILE B O 1
ATOM 1897 N N . TYR B 1 82 ? 35.255 13.570 38.789 1.00 20.83 82 TYR B N 1
ATOM 1898 C CA . TYR B 1 82 ? 36.559 14.156 38.645 1.00 20.50 82 TYR B CA 1
ATOM 1899 C C . TYR B 1 82 ? 37.515 13.201 37.913 1.00 20.52 82 TYR B C 1
ATOM 1900 O O . TYR B 1 82 ? 37.685 12.073 38.385 1.00 26.07 82 TYR B O 1
ATOM 1909 N N . HIS B 1 83 ? 38.009 13.682 36.800 1.00 20.29 83 HIS B N 1
ATOM 1910 C CA . HIS B 1 83 ? 38.939 12.888 35.982 1.00 22.73 83 HIS B CA 1
ATOM 1911 C C . HIS B 1 83 ? 40.360 13.386 36.213 1.00 26.05 83 HIS B C 1
ATOM 1912 O O . HIS B 1 83 ? 40.692 14.478 35.741 1.00 22.71 83 HIS B O 1
ATOM 1919 N N . PHE B 1 84 ? 41.151 12.545 36.877 1.00 22.12 84 PHE B N 1
ATOM 1920 C CA . PHE B 1 84 ? 42.562 12.932 37.103 1.00 22.51 84 PHE B CA 1
ATOM 1921 C C . PHE B 1 84 ? 43.486 12.186 36.138 1.00 31.17 84 PHE B C 1
ATOM 1922 O O . PHE B 1 84 ? 43.236 11.028 35.789 1.00 19.97 84 PHE B O 1
ATOM 1930 N N . ASP B 1 85 ? 44.571 12.821 35.725 1.00 25.14 85 ASP B N 1
ATOM 1931 C CA . ASP B 1 85 ? 45.646 12.211 34.949 1.00 20.52 85 ASP B CA 1
ATOM 1932 C C . ASP B 1 85 ? 46.940 12.763 35.636 1.00 28.94 85 ASP B C 1
ATOM 1933 O O . ASP B 1 85 ? 47.123 13.964 35.525 1.00 30.10 85 ASP B O 1
ATOM 1938 N N . LEU B 1 86 ? 47.503 11.957 36.478 1.00 23.39 86 LEU B N 1
ATOM 1939 C CA . LEU B 1 86 ? 48.703 12.325 37.239 1.00 28.80 86 LEU B CA 1
ATOM 1940 C C . LEU B 1 86 ? 49.975 12.050 36.444 1.00 27.27 86 LEU B C 1
ATOM 1941 O O . LEU B 1 86 ? 51.060 11.974 37.068 1.00 29.29 86 LEU B O 1
ATOM 1946 N N . TYR B 1 87 ? 49.882 11.907 35.123 1.00 24.97 87 TYR B N 1
ATOM 1947 C CA . TYR B 1 87 ? 51.081 11.527 34.380 1.00 23.16 87 TYR B CA 1
ATOM 1948 C C . TYR B 1 87 ? 52.213 12.534 34.690 1.00 30.49 87 TYR B C 1
ATOM 1949 O O . TYR B 1 87 ? 53.359 12.150 34.893 1.00 35.25 87 TYR B O 1
ATOM 1958 N N . ARG B 1 88 ? 51.834 13.801 34.767 1.00 32.97 88 ARG B N 1
ATOM 1959 C CA . ARG B 1 88 ? 52.818 14.856 34.951 1.00 34.16 88 ARG B CA 1
ATOM 1960 C C . ARG B 1 88 ? 53.001 15.339 36.362 1.00 41.05 88 ARG B C 1
ATOM 1961 O O . ARG B 1 88 ? 53.740 16.326 36.563 1.00 47.02 88 ARG B O 1
ATOM 1969 N N . LEU B 1 89 ? 52.431 14.691 37.375 1.00 38.52 89 LEU B N 1
ATOM 1970 C CA . LEU B 1 89 ? 52.689 15.092 38.759 1.00 37.50 89 LEU B CA 1
ATOM 1971 C C . LEU B 1 89 ? 54.193 14.906 39.030 1.00 45.56 89 LEU B C 1
ATOM 1972 O O . LEU B 1 89 ? 54.689 13.793 38.925 1.00 47.74 89 LEU B O 1
ATOM 1977 N N . ALA B 1 90 ? 54.861 15.996 39.382 1.00 54.32 90 ALA B N 1
ATOM 1978 C CA . ALA B 1 90 ? 56.293 15.918 39.686 1.00 63.94 90 ALA B CA 1
ATOM 1979 C C . ALA B 1 90 ? 56.512 15.115 40.968 1.00 63.91 90 ALA B C 1
ATOM 1980 O O . ALA B 1 90 ? 57.264 14.146 40.984 1.00 67.07 90 ALA B O 1
ATOM 1982 N N . ASP B 1 91 ? 55.834 15.536 42.033 1.00 67.02 91 ASP B N 1
ATOM 1983 C CA . ASP B 1 91 ? 55.952 14.873 43.320 1.00 69.16 91 ASP B CA 1
ATOM 1984 C C . ASP B 1 91 ? 54.614 14.703 44.028 1.00 70.47 91 ASP B C 1
ATOM 1985 O O . ASP B 1 91 ? 53.868 15.666 44.212 1.00 68.44 91 ASP B O 1
ATOM 1990 N N . PRO B 1 92 ? 54.332 13.483 44.469 1.00 73.23 92 PRO B N 1
ATOM 1991 C CA . PRO B 1 92 ? 53.112 13.153 45.182 1.00 72.04 92 PRO B CA 1
ATOM 1992 C C . PRO B 1 92 ? 52.759 14.174 46.245 1.00 72.47 92 PRO B C 1
ATOM 1993 O O . PRO B 1 92 ? 51.594 14.576 46.362 1.00 68.56 92 PRO B O 1
ATOM 1997 N N . GLU B 1 93 ? 53.762 14.633 46.996 1.00 71.25 93 GLU B N 1
ATOM 1998 C CA . GLU B 1 93 ? 53.542 15.666 48.004 1.00 71.45 93 GLU B CA 1
ATOM 1999 C C . GLU B 1 93 ? 52.758 16.844 47.429 1.00 68.07 93 GLU B C 1
ATOM 2000 O O . GLU B 1 93 ? 51.860 17.380 48.077 1.00 69.04 93 GLU B O 1
ATOM 2006 N N . GLU B 1 94 ? 53.096 17.250 46.212 1.00 70.10 94 GLU B N 1
ATOM 2007 C CA . GLU B 1 94 ? 52.455 18.382 45.553 1.00 71.01 94 GLU B CA 1
ATOM 2008 C C . GLU B 1 94 ? 50.950 18.207 45.408 1.00 66.11 94 GLU B C 1
ATOM 2009 O O . GLU B 1 94 ? 50.228 19.141 45.068 1.00 68.45 94 GLU B O 1
ATOM 2015 N N . LEU B 1 95 ? 50.477 17.006 45.678 1.00 60.82 95 LEU B N 1
ATOM 2016 C CA . LEU B 1 95 ? 49.066 16.650 45.636 1.00 46.50 95 LEU B CA 1
ATOM 2017 C C . LEU B 1 95 ? 48.375 17.051 46.935 1.00 35.77 95 LEU B C 1
ATOM 2018 O O . LEU B 1 95 ? 47.205 17.429 46.984 1.00 34.35 95 LEU B O 1
ATOM 2023 N N . GLU B 1 96 ? 49.092 16.798 48.043 1.00 34.61 96 GLU B N 1
ATOM 2024 C CA . GLU B 1 96 ? 48.531 16.990 49.361 1.00 36.84 96 GLU B CA 1
ATOM 2025 C C . GLU B 1 96 ? 48.043 18.396 49.630 1.00 36.30 96 GLU B C 1
ATOM 2026 O O . GLU B 1 96 ? 47.080 18.570 50.384 1.00 43.85 96 GLU B O 1
ATOM 2032 N N . PHE B 1 97 ? 48.695 19.401 49.025 1.00 36.58 97 PHE B N 1
ATOM 2033 C CA . PHE B 1 97 ? 48.282 20.777 49.296 1.00 34.00 97 PHE B CA 1
ATOM 2034 C C . PHE B 1 97 ? 47.599 21.475 48.153 1.00 37.72 97 PHE B C 1
ATOM 2035 O O . PHE B 1 97 ? 47.466 22.705 48.175 1.00 31.94 97 PHE B O 1
ATOM 2043 N N . MET B 1 98 ? 47.213 20.736 47.118 1.00 33.71 98 MET B N 1
ATOM 2044 C CA . MET B 1 98 ? 46.360 21.285 46.057 1.00 40.59 98 MET B CA 1
ATOM 2045 C C . MET B 1 98 ? 44.916 21.020 46.498 1.00 54.14 98 MET B C 1
ATOM 2046 O O . MET B 1 98 ? 44.712 20.187 47.411 1.00 53.30 98 MET B O 1
ATOM 2051 N N . GLY B 1 99 ? 43.908 21.580 45.872 1.00 61.29 99 GLY B N 1
ATOM 2052 C CA . GLY B 1 99 ? 42.532 21.394 46.217 1.00 65.53 99 GLY B CA 1
ATOM 2053 C C . GLY B 1 99 ? 41.827 20.082 46.197 1.00 63.70 99 GLY B C 1
ATOM 2054 O O . GLY B 1 99 ? 40.575 20.075 46.245 1.00 55.78 99 GLY B O 1
ATOM 2055 N N . ILE B 1 100 ? 42.475 18.934 46.216 1.00 73.58 100 ILE B N 1
ATOM 2056 C CA . ILE B 1 100 ? 41.879 17.610 46.233 1.00 73.52 100 ILE B CA 1
ATOM 2057 C C . ILE B 1 100 ? 40.861 17.390 47.350 1.00 72.77 100 ILE B C 1
ATOM 2058 O O . ILE B 1 100 ? 40.242 16.328 47.464 1.00 69.60 100 ILE B O 1
ATOM 2063 N N . ARG B 1 101 ? 40.682 18.381 48.193 1.00 73.41 101 ARG B N 1
ATOM 2064 C CA . ARG B 1 101 ? 39.808 18.391 49.330 1.00 79.68 101 ARG B CA 1
ATOM 2065 C C . ARG B 1 101 ? 38.396 17.885 49.075 1.00 80.43 101 ARG B C 1
ATOM 2066 O O . ARG B 1 101 ? 38.037 16.752 49.392 1.00 81.62 101 ARG B O 1
ATOM 2074 N N . ASP B 1 102 ? 37.551 18.787 48.584 1.00 82.07 102 ASP B N 1
ATOM 2075 C CA . ASP B 1 102 ? 36.151 18.498 48.327 1.00 83.35 102 ASP B CA 1
ATOM 2076 C C . ASP B 1 102 ? 35.947 17.365 47.337 1.00 79.26 102 ASP B C 1
ATOM 2077 O O . ASP B 1 102 ? 34.846 16.803 47.258 1.00 84.57 102 ASP B O 1
ATOM 2082 N N . TYR B 1 103 ? 36.982 17.016 46.579 1.00 73.32 103 TYR B N 1
ATOM 2083 C CA . TYR B 1 103 ? 36.863 15.979 45.563 1.00 61.86 103 TYR B CA 1
ATOM 2084 C C . TYR B 1 103 ? 36.672 14.593 46.136 1.00 60.69 103 TYR B C 1
ATOM 2085 O O . TYR B 1 103 ? 35.713 13.893 45.765 1.00 53.86 103 TYR B O 1
ATOM 2094 N N . PHE B 1 104 ? 37.472 14.187 47.114 1.00 66.25 104 PHE B N 1
ATOM 2095 C CA . PHE B 1 104 ? 37.347 12.884 47.744 1.00 65.38 104 PHE B CA 1
ATOM 2096 C C . PHE B 1 104 ? 36.353 12.838 48.890 1.00 65.98 104 PHE B C 1
ATOM 2097 O O . PHE B 1 104 ? 35.997 11.745 49.353 1.00 65.60 104 PHE B O 1
ATOM 2105 N N . ASN B 1 105 ? 35.882 13.973 49.365 1.00 64.14 105 ASN B N 1
ATOM 2106 C CA . ASN B 1 105 ? 34.994 14.106 50.481 1.00 58.66 105 ASN B CA 1
ATOM 2107 C C . ASN B 1 105 ? 33.514 14.141 50.200 1.00 61.38 105 ASN B C 1
ATOM 2108 O O . ASN B 1 105 ? 32.724 14.294 51.157 1.00 61.69 105 ASN B O 1
ATOM 2113 N N . THR B 1 106 ? 33.085 14.073 48.942 1.00 54.86 106 THR B N 1
ATOM 2114 C CA . THR B 1 106 ? 31.660 14.150 48.668 1.00 50.83 106 THR B CA 1
ATOM 2115 C C . THR B 1 106 ? 31.160 12.961 47.859 1.00 42.43 106 THR B C 1
ATOM 2116 O O . THR B 1 106 ? 31.921 12.065 47.507 1.00 45.82 106 THR B O 1
ATOM 2120 N N . ASP B 1 107 ? 29.875 12.996 47.574 1.00 39.37 107 ASP B N 1
ATOM 2121 C CA . ASP B 1 107 ? 29.177 12.022 46.797 1.00 38.69 107 ASP B CA 1
ATOM 2122 C C . ASP B 1 107 ? 29.641 12.062 45.317 1.00 28.14 107 ASP B C 1
ATOM 2123 O O . ASP B 1 107 ? 28.806 12.331 44.454 1.00 30.38 107 ASP B O 1
ATOM 2128 N N . SER B 1 108 ? 30.907 11.810 45.116 1.00 26.29 108 SER B N 1
ATOM 2129 C CA . SER B 1 108 ? 31.471 11.879 43.767 1.00 31.85 108 SER B CA 1
ATOM 2130 C C . SER B 1 108 ? 32.104 10.600 43.274 1.00 25.93 108 SER B C 1
ATOM 2131 O O . SER B 1 108 ? 32.327 9.618 43.986 1.00 23.58 108 SER B O 1
ATOM 2134 N N . ILE B 1 109 ? 32.538 10.653 42.009 1.00 25.30 109 ILE B N 1
ATOM 2135 C CA . ILE B 1 109 ? 33.282 9.562 41.383 1.00 25.02 109 ILE B CA 1
ATOM 2136 C C . ILE B 1 109 ? 34.663 10.138 40.978 1.00 19.96 109 ILE B C 1
ATOM 2137 O O . ILE B 1 109 ? 34.629 11.174 40.318 1.00 22.11 109 ILE B O 1
ATOM 2142 N N . CYS B 1 110 ? 35.737 9.521 41.399 1.00 23.40 110 CYS B N 1
ATOM 2143 C CA . CYS B 1 110 ? 37.059 10.014 40.959 1.00 23.57 110 CYS B CA 1
ATOM 2144 C C . CYS B 1 110 ? 37.719 8.967 40.059 1.00 22.31 110 CYS B C 1
ATOM 2145 O O . CYS B 1 110 ? 37.833 7.812 40.493 1.00 25.58 110 CYS B O 1
ATOM 2148 N N . LEU B 1 111 ? 38.033 9.328 38.825 1.00 20.52 111 LEU B N 1
ATOM 2149 C CA . LEU B 1 111 ? 38.642 8.356 37.896 1.00 18.02 111 LEU B CA 1
ATOM 2150 C C . LEU B 1 111 ? 40.115 8.762 37.723 1.00 23.01 111 LEU B C 1
ATOM 2151 O O . LEU B 1 111 ? 40.366 9.922 37.332 1.00 26.92 111 LEU B O 1
ATOM 2156 N N . ILE B 1 112 ? 41.041 7.938 38.163 1.00 23.43 112 ILE B N 1
ATOM 2157 C CA . ILE B 1 112 ? 42.452 8.396 38.154 1.00 22.79 112 ILE B CA 1
ATOM 2158 C C . ILE B 1 112 ? 43.332 7.615 37.202 1.00 23.99 112 ILE B C 1
ATOM 2159 O O . ILE B 1 112 ? 43.421 6.366 37.310 1.00 24.96 112 ILE B O 1
ATOM 2164 N N . GLU B 1 113 ? 43.972 8.307 36.266 1.00 22.87 113 GLU B N 1
ATOM 2165 C CA . GLU B 1 113 ? 44.931 7.747 35.360 1.00 26.17 113 GLU B CA 1
ATOM 2166 C C . GLU B 1 113 ? 46.337 7.929 35.971 1.00 29.75 113 GLU B C 1
ATOM 2167 O O . GLU B 1 113 ? 46.595 8.988 36.594 1.00 26.33 113 GLU B O 1
ATOM 2173 N N . TRP B 1 114 ? 47.163 6.907 35.862 1.00 25.20 114 TRP B N 1
ATOM 2174 C CA . TRP B 1 114 ? 48.518 6.966 36.426 1.00 32.15 114 TRP B CA 1
ATOM 2175 C C . TRP B 1 114 ? 48.541 7.206 37.912 1.00 34.29 114 TRP B C 1
ATOM 2176 O O . TRP B 1 114 ? 49.366 7.956 38.453 1.00 34.35 114 TRP B O 1
ATOM 2187 N N . SER B 1 115 ? 47.662 6.533 38.668 1.00 27.73 115 SER B N 1
ATOM 2188 C CA . SER B 1 115 ? 47.564 6.643 40.085 1.00 26.33 115 SER B CA 1
ATOM 2189 C C . SER B 1 115 ? 48.887 6.476 40.833 1.00 37.01 115 SER B C 1
ATOM 2190 O O . SER B 1 115 ? 49.038 7.026 41.933 1.00 37.25 115 SER B O 1
ATOM 2193 N N . GLU B 1 116 ? 49.813 5.684 40.305 1.00 38.62 116 GLU B N 1
ATOM 2194 C CA . GLU B 1 116 ? 51.076 5.479 41.023 1.00 49.97 116 GLU B CA 1
ATOM 2195 C C . GLU B 1 116 ? 51.839 6.765 41.270 1.00 44.09 116 GLU B C 1
ATOM 2196 O O . GLU B 1 116 ? 52.554 6.858 42.273 1.00 44.26 116 GLU B O 1
ATOM 2202 N N . LYS B 1 117 ? 51.742 7.743 40.371 1.00 43.92 117 LYS B N 1
ATOM 2203 C CA . LYS B 1 117 ? 52.410 9.019 40.571 1.00 45.62 117 LYS B CA 1
ATOM 2204 C C . LYS B 1 117 ? 51.980 9.754 41.832 1.00 48.26 117 LYS B C 1
ATOM 2205 O O . LYS B 1 117 ? 52.568 10.805 42.123 1.00 49.21 117 LYS B O 1
ATOM 2211 N N . GLY B 1 118 ? 50.980 9.264 42.559 1.00 51.23 118 GLY B N 1
ATOM 2212 C CA . GLY B 1 118 ? 50.555 9.971 43.781 1.00 52.69 118 GLY B CA 1
ATOM 2213 C C . GLY B 1 118 ? 50.421 8.971 44.933 1.00 54.71 118 GLY B C 1
ATOM 2214 O O . GLY B 1 118 ? 49.348 8.832 45.506 1.00 45.12 118 GLY B O 1
ATOM 2215 N N . GLN B 1 119 ? 51.515 8.313 45.254 1.00 61.57 119 GLN B N 1
ATOM 2216 C CA . GLN B 1 119 ? 51.668 7.293 46.233 1.00 65.04 119 GLN B CA 1
ATOM 2217 C C . GLN B 1 119 ? 50.738 7.249 47.420 1.00 68.53 119 GLN B C 1
ATOM 2218 O O . GLN B 1 119 ? 49.812 6.424 47.481 1.00 70.30 119 GLN B O 1
ATOM 2224 N N . GLY B 1 120 ? 50.985 8.066 48.449 1.00 72.52 120 GLY B N 1
ATOM 2225 C CA . GLY B 1 120 ? 50.221 8.035 49.661 1.00 70.60 120 GLY B CA 1
ATOM 2226 C C . GLY B 1 120 ? 49.187 9.088 49.905 1.00 73.25 120 GLY B C 1
ATOM 2227 O O . GLY B 1 120 ? 48.554 9.066 50.987 1.00 73.07 120 GLY B O 1
ATOM 2228 N N . ILE B 1 121 ? 48.927 10.007 48.982 1.00 72.48 121 ILE B N 1
ATOM 2229 C CA . ILE B 1 121 ? 47.949 11.060 49.222 1.00 70.38 121 ILE B CA 1
ATOM 2230 C C . ILE B 1 121 ? 46.509 10.579 49.150 1.00 67.52 121 ILE B C 1
ATOM 2231 O O . ILE B 1 121 ? 45.774 10.541 50.141 1.00 68.86 121 ILE B O 1
ATOM 2236 N N . LEU B 1 122 ? 46.068 10.240 47.951 1.00 66.32 122 LEU B N 1
ATOM 2237 C CA . LEU B 1 122 ? 44.715 9.808 47.663 1.00 58.76 122 LEU B CA 1
ATOM 2238 C C . LEU B 1 122 ? 44.348 8.454 48.248 1.00 48.62 122 LEU B C 1
ATOM 2239 O O . LEU B 1 122 ? 45.187 7.553 48.350 1.00 47.05 122 LEU B O 1
ATOM 2244 N N . PRO B 1 123 ? 43.086 8.303 48.618 1.00 47.92 123 PRO B N 1
ATOM 2245 C CA . PRO B 1 123 ? 42.568 7.090 49.194 1.00 49.57 123 PRO B CA 1
ATOM 2246 C C . PRO B 1 123 ? 42.741 5.859 48.321 1.00 52.47 123 PRO B C 1
ATOM 2247 O O . PRO B 1 123 ? 43.113 5.911 47.152 1.00 53.91 123 PRO B O 1
ATOM 2251 N N . GLU B 1 124 ? 42.495 4.713 48.938 1.00 52.07 124 GLU B N 1
ATOM 2252 C CA . GLU B 1 124 ? 42.577 3.407 48.297 1.00 47.73 124 GLU B CA 1
ATOM 2253 C C . GLU B 1 124 ? 41.508 3.303 47.205 1.00 36.13 124 GLU B C 1
ATOM 2254 O O . GLU B 1 124 ? 40.406 3.821 47.400 1.00 35.69 124 GLU B O 1
ATOM 2260 N N . ALA B 1 125 ? 41.849 2.680 46.080 1.00 34.81 125 ALA B N 1
ATOM 2261 C CA . ALA B 1 125 ? 40.820 2.475 45.047 1.00 30.48 125 ALA B CA 1
ATOM 2262 C C . ALA B 1 125 ? 39.758 1.496 45.549 1.00 35.56 125 ALA B C 1
ATOM 2263 O O . ALA B 1 125 ? 40.076 0.492 46.202 1.00 33.62 125 ALA B O 1
ATOM 2265 N N . ASP B 1 126 ? 38.506 1.769 45.228 1.00 30.69 126 ASP B N 1
ATOM 2266 C CA . ASP B 1 126 ? 37.423 0.829 45.477 1.00 28.26 126 ASP B CA 1
ATOM 2267 C C . ASP B 1 126 ? 37.522 -0.260 44.368 1.00 27.16 126 ASP B C 1
ATOM 2268 O O . ASP B 1 126 ? 37.169 -1.396 44.567 1.00 27.43 126 ASP B O 1
ATOM 2273 N N . ILE B 1 127 ? 37.895 0.239 43.187 1.00 24.82 127 ILE B N 1
ATOM 2274 C CA . ILE B 1 127 ? 38.029 -0.625 42.015 1.00 26.45 127 ILE B CA 1
ATOM 2275 C C . ILE B 1 127 ? 39.272 -0.306 41.213 1.00 22.56 127 ILE B C 1
ATOM 2276 O O . ILE B 1 127 ? 39.573 0.869 40.898 1.00 25.58 127 ILE B O 1
ATOM 2281 N N . LEU B 1 128 ? 40.032 -1.304 40.838 1.00 22.55 128 LEU B N 1
ATOM 2282 C CA . LEU B 1 128 ? 41.174 -1.248 39.979 1.00 17.07 128 LEU B CA 1
ATOM 2283 C C . LEU B 1 128 ? 40.735 -1.672 38.572 1.00 21.59 128 LEU B C 1
ATOM 2284 O O . LEU B 1 128 ? 40.051 -2.681 38.409 1.00 23.61 128 LEU B O 1
ATOM 2289 N N . VAL B 1 129 ? 41.031 -0.889 37.555 1.00 20.50 129 VAL B N 1
ATOM 2290 C CA . VAL B 1 129 ? 40.669 -1.256 36.189 1.00 17.81 129 VAL B CA 1
ATOM 2291 C C . VAL B 1 129 ? 41.955 -1.472 35.411 1.00 21.13 129 VAL B C 1
ATOM 2292 O O . VAL B 1 129 ? 42.599 -0.505 34.956 1.00 21.99 129 VAL B O 1
ATOM 2296 N N . ASN B 1 130 ? 42.339 -2.731 35.268 1.00 17.60 130 ASN B N 1
ATOM 2297 C CA . ASN B 1 130 ? 43.571 -3.037 34.564 1.00 17.80 130 ASN B CA 1
ATOM 2298 C C . ASN B 1 130 ? 43.381 -3.365 33.099 1.00 23.12 130 ASN B C 1
ATOM 2299 O O . ASN B 1 130 ? 42.699 -4.355 32.756 1.00 22.75 130 ASN B O 1
ATOM 2304 N N . ILE B 1 131 ? 43.902 -2.548 32.207 1.00 17.52 131 ILE B N 1
ATOM 2305 C CA . ILE B 1 131 ? 43.778 -2.647 30.806 1.00 16.83 131 ILE B CA 1
ATOM 2306 C C . ILE B 1 131 ? 44.988 -3.081 30.002 1.00 22.89 131 ILE B C 1
ATOM 2307 O O . ILE B 1 131 ? 46.023 -2.404 29.918 1.00 23.13 131 ILE B O 1
ATOM 2312 N N . ASP B 1 132 ? 44.834 -4.206 29.284 1.00 16.25 132 ASP B N 1
ATOM 2313 C CA . ASP B 1 132 ? 45.832 -4.693 28.349 1.00 18.37 132 ASP B CA 1
ATOM 2314 C C . ASP B 1 132 ? 45.367 -4.448 26.926 1.00 22.35 132 ASP B C 1
ATOM 2315 O O . ASP B 1 132 ? 44.130 -4.256 26.681 1.00 20.08 132 ASP B O 1
ATOM 2320 N N . TYR B 1 133 ? 46.270 -4.373 25.965 1.00 19.46 133 TYR B N 1
ATOM 2321 C CA . TYR B 1 133 ? 45.949 -4.084 24.606 1.00 17.55 133 TYR B CA 1
ATOM 2322 C C . TYR B 1 133 ? 46.651 -4.886 23.526 1.00 19.42 133 TYR B C 1
ATOM 2323 O O . TYR B 1 133 ? 47.809 -5.252 23.658 1.00 21.89 133 TYR B O 1
ATOM 2332 N N . TYR B 1 134 ? 45.984 -5.052 22.397 1.00 20.93 134 TYR B N 1
ATOM 2333 C CA . TYR B 1 134 ? 46.543 -5.621 21.181 1.00 23.00 134 TYR B CA 1
ATOM 2334 C C . TYR B 1 134 ? 45.769 -5.156 19.976 1.00 21.64 134 TYR B C 1
ATOM 2335 O O . TYR B 1 134 ? 44.567 -5.334 19.897 1.00 21.49 134 TYR B O 1
ATOM 2344 N N . ASP B 1 135 ? 46.414 -4.475 19.018 1.00 21.02 135 ASP B N 1
ATOM 2345 C CA . ASP B 1 135 ? 45.758 -3.861 17.876 1.00 22.71 135 ASP B CA 1
ATOM 2346 C C . ASP B 1 135 ? 44.559 -3.036 18.407 1.00 24.83 135 ASP B C 1
ATOM 2347 O O . ASP B 1 135 ? 44.797 -2.272 19.344 1.00 25.75 135 ASP B O 1
ATOM 2352 N N . ASP B 1 136 ? 43.355 -3.273 17.892 1.00 22.52 136 ASP B N 1
ATOM 2353 C CA . ASP B 1 136 ? 42.221 -2.481 18.442 1.00 26.05 136 ASP B CA 1
ATOM 2354 C C . ASP B 1 136 ? 41.390 -3.204 19.449 1.00 24.73 136 ASP B C 1
ATOM 2355 O O . ASP B 1 136 ? 40.237 -2.862 19.815 1.00 19.71 136 ASP B O 1
ATOM 2360 N N . ALA B 1 137 ? 41.940 -4.279 20.064 1.00 20.32 137 ALA B N 1
ATOM 2361 C CA . ALA B 1 137 ? 41.277 -5.055 21.077 1.00 20.61 137 ALA B CA 1
ATOM 2362 C C . ALA B 1 137 ? 41.871 -4.767 22.450 1.00 15.45 137 ALA B C 1
ATOM 2363 O O . ALA B 1 137 ? 43.039 -4.395 22.554 1.00 20.46 137 ALA B O 1
ATOM 2365 N N . ARG B 1 138 ? 41.075 -4.933 23.487 1.00 14.36 138 ARG B N 1
ATOM 2366 C CA . ARG B 1 138 ? 41.577 -4.712 24.842 1.00 13.18 138 ARG B CA 1
ATOM 2367 C C . ARG B 1 138 ? 41.097 -5.864 25.732 1.00 18.65 138 ARG B C 1
ATOM 2368 O O . ARG B 1 138 ? 40.152 -6.555 25.440 1.00 20.04 138 ARG B O 1
ATOM 2376 N N . ASN B 1 139 ? 41.785 -6.016 26.832 1.00 17.08 139 ASN B N 1
ATOM 2377 C CA . ASN B 1 139 ? 41.504 -7.060 27.822 1.00 20.28 139 ASN B CA 1
ATOM 2378 C C . ASN B 1 139 ? 41.574 -6.426 29.190 1.00 22.80 139 ASN B C 1
ATOM 2379 O O . ASN B 1 139 ? 42.627 -5.894 29.574 1.00 23.35 139 ASN B O 1
ATOM 2384 N N . ILE B 1 140 ? 40.432 -6.390 29.855 1.00 17.78 140 ILE B N 1
ATOM 2385 C CA . ILE B 1 140 ? 40.325 -5.707 31.116 1.00 17.59 140 ILE B CA 1
ATOM 2386 C C . ILE B 1 140 ? 40.109 -6.621 32.279 1.00 26.74 140 ILE B C 1
ATOM 2387 O O . ILE B 1 140 ? 39.284 -7.549 32.169 1.00 23.58 140 ILE B O 1
ATOM 2392 N N . GLU B 1 141 ? 40.731 -6.245 33.406 1.00 20.27 141 GLU B N 1
ATOM 2393 C CA . GLU B 1 141 ? 40.305 -6.903 34.651 1.00 22.12 141 GLU B CA 1
ATOM 2394 C C . GLU B 1 141 ? 39.861 -5.852 35.646 1.00 24.70 141 GLU B C 1
ATOM 2395 O O . GLU B 1 141 ? 40.583 -4.861 35.848 1.00 22.97 141 GLU B O 1
ATOM 2401 N N . LEU B 1 142 ? 38.681 -5.971 36.230 1.00 21.44 142 LEU B N 1
ATOM 2402 C CA . LEU B 1 142 ? 38.223 -5.071 37.261 1.00 19.01 142 LEU B CA 1
ATOM 2403 C C . LEU B 1 142 ? 38.485 -5.853 38.600 1.00 26.91 142 LEU B C 1
ATOM 2404 O O . LEU B 1 142 ? 38.076 -6.994 38.645 1.00 26.55 142 LEU B O 1
ATOM 2409 N N . ILE B 1 143 ? 39.153 -5.190 39.534 1.00 21.96 143 ILE B N 1
ATOM 2410 C CA . ILE B 1 143 ? 39.476 -5.876 40.796 1.00 24.54 143 ILE B CA 1
ATOM 2411 C C . ILE B 1 143 ? 38.903 -5.053 41.934 1.00 26.50 143 ILE B C 1
ATOM 2412 O O . ILE B 1 143 ? 39.278 -3.874 42.098 1.00 30.15 143 ILE B O 1
ATOM 2417 N N . ALA B 1 144 ? 37.942 -5.622 42.645 1.00 23.68 144 ALA B N 1
ATOM 2418 C CA . ALA B 1 144 ? 37.332 -4.897 43.760 1.00 26.05 144 ALA B CA 1
ATOM 2419 C C . ALA B 1 144 ? 38.284 -4.925 44.959 1.00 33.15 144 ALA B C 1
ATOM 2420 O O . ALA B 1 144 ? 38.889 -5.954 45.259 1.00 32.51 144 ALA B O 1
ATOM 2422 N N . GLN B 1 145 ? 38.394 -3.823 45.677 1.00 29.04 145 GLN B N 1
ATOM 2423 C CA . GLN B 1 145 ? 39.271 -3.770 46.853 1.00 33.35 145 GLN B CA 1
ATOM 2424 C C . GLN B 1 145 ? 38.469 -3.453 48.106 1.00 35.91 145 GLN B C 1
ATOM 2425 O O . GLN B 1 145 ? 39.013 -3.376 49.220 1.00 40.78 145 GLN B O 1
ATOM 2431 N N . THR B 1 146 ? 37.186 -3.231 47.935 1.00 28.59 146 THR B N 1
ATOM 2432 C CA . THR B 1 146 ? 36.287 -2.818 48.986 1.00 31.59 146 THR B CA 1
ATOM 2433 C C . THR B 1 146 ? 34.917 -3.448 48.771 1.00 30.20 146 THR B C 1
ATOM 2434 O O . THR B 1 146 ? 34.606 -3.877 47.661 1.00 32.97 146 THR B O 1
ATOM 2438 N N . ASN B 1 147 ? 34.121 -3.496 49.833 1.00 29.74 147 ASN B N 1
ATOM 2439 C CA . ASN B 1 147 ? 32.767 -4.043 49.722 1.00 33.06 147 ASN B CA 1
ATOM 2440 C C . ASN B 1 147 ? 31.976 -3.262 48.667 1.00 29.80 147 ASN B C 1
ATOM 2441 O O . ASN B 1 147 ? 31.213 -3.842 47.873 1.00 34.32 147 ASN B O 1
ATOM 2446 N N . LEU B 1 148 ? 32.210 -1.954 48.628 1.00 28.60 148 LEU B N 1
ATOM 2447 C CA . LEU B 1 148 ? 31.441 -1.113 47.673 1.00 28.48 148 LEU B CA 1
ATOM 2448 C C . LEU B 1 148 ? 31.887 -1.503 46.257 1.00 25.19 148 LEU B C 1
ATOM 2449 O O . LEU B 1 148 ? 31.026 -1.625 45.373 1.00 30.11 148 LEU B O 1
ATOM 2454 N N . GLY B 1 149 ? 33.179 -1.718 46.131 1.00 29.40 149 GLY B N 1
ATOM 2455 C CA . GLY B 1 149 ? 33.786 -2.210 44.900 1.00 27.33 149 GLY B CA 1
ATOM 2456 C C . GLY B 1 149 ? 33.201 -3.550 44.462 1.00 29.20 149 GLY B C 1
ATOM 2457 O O . GLY B 1 149 ? 32.908 -3.760 43.293 1.00 25.34 149 GLY B O 1
ATOM 2458 N N . LYS B 1 150 ? 32.991 -4.475 45.409 1.00 30.74 150 LYS B N 1
ATOM 2459 C CA . LYS B 1 150 ? 32.472 -5.798 45.078 1.00 30.02 150 LYS B CA 1
ATOM 2460 C C . LYS B 1 150 ? 31.039 -5.754 44.624 1.00 24.41 150 LYS B C 1
ATOM 2461 O O . LYS B 1 150 ? 30.607 -6.445 43.689 1.00 29.13 150 LYS B O 1
ATOM 2467 N N . ASN B 1 151 ? 30.248 -4.833 45.217 1.00 23.85 151 ASN B N 1
ATOM 2468 C CA . ASN B 1 151 ? 28.880 -4.689 44.733 1.00 28.05 151 ASN B CA 1
ATOM 2469 C C . ASN B 1 151 ? 28.829 -4.132 43.320 1.00 26.41 151 ASN B C 1
ATOM 2470 O O . ASN B 1 151 ? 27.888 -4.411 42.579 1.00 27.76 151 ASN B O 1
ATOM 2475 N N . ILE B 1 152 ? 29.711 -3.165 43.028 1.00 29.19 152 ILE B N 1
ATOM 2476 C CA . ILE B 1 152 ? 29.679 -2.551 41.682 1.00 23.23 152 ILE B CA 1
ATOM 2477 C C . ILE B 1 152 ? 30.001 -3.626 40.640 1.00 23.47 152 ILE B C 1
ATOM 2478 O O . ILE B 1 152 ? 29.310 -3.737 39.620 1.00 23.91 152 ILE B O 1
ATOM 2483 N N . ILE B 1 153 ? 30.977 -4.460 40.966 1.00 25.13 153 ILE B N 1
ATOM 2484 C CA . ILE B 1 153 ? 31.430 -5.499 40.034 1.00 29.87 153 ILE B CA 1
ATOM 2485 C C . ILE B 1 153 ? 30.331 -6.532 39.831 1.00 31.07 153 ILE B C 1
ATOM 2486 O O . ILE B 1 153 ? 30.016 -6.924 38.703 1.00 28.62 153 ILE B O 1
ATOM 2491 N N . SER B 1 154 ? 29.696 -6.924 40.930 1.00 32.25 154 SER B N 1
ATOM 2492 C CA . SER B 1 154 ? 28.599 -7.892 40.881 1.00 30.33 154 SER B CA 1
ATOM 2493 C C . SER B 1 154 ? 27.503 -7.425 39.943 1.00 31.92 154 SER B C 1
ATOM 2494 O O . SER B 1 154 ? 26.859 -8.224 39.258 1.00 34.09 154 SER B O 1
ATOM 2497 N N . ALA B 1 155 ? 27.312 -6.106 39.863 1.00 30.87 155 ALA B N 1
ATOM 2498 C CA . ALA B 1 155 ? 26.274 -5.545 39.023 1.00 27.84 155 ALA B CA 1
ATOM 2499 C C . ALA B 1 155 ? 26.479 -5.727 37.549 1.00 29.39 155 ALA B C 1
ATOM 2500 O O . ALA B 1 155 ? 25.493 -5.755 36.785 1.00 30.53 155 ALA B O 1
ATOM 2502 N N . PHE B 1 156 ? 27.705 -5.957 37.063 1.00 28.53 156 PHE B N 1
ATOM 2503 C CA . PHE B 1 156 ? 27.897 -6.171 35.632 1.00 28.34 156 PHE B CA 1
ATOM 2504 C C . PHE B 1 156 ? 27.347 -7.519 35.151 1.00 34.21 156 PHE B C 1
ATOM 2505 O O . PHE B 1 156 ? 27.190 -7.725 33.944 1.00 34.64 156 PHE B O 1
ATOM 2513 N N . SER B 1 157 ? 27.243 -8.479 36.064 1.00 33.74 157 SER B N 1
ATOM 2514 C CA . SER B 1 157 ? 26.826 -9.819 35.643 1.00 40.72 157 SER B CA 1
ATOM 2515 C C . SER B 1 157 ? 25.449 -10.167 36.186 1.00 48.31 157 SER B C 1
ATOM 2516 O O . SER B 1 157 ? 25.075 -11.342 36.182 1.00 47.23 157 SER B O 1
ATOM 2519 N N . ASN B 1 158 ? 24.718 -9.153 36.630 1.00 44.59 158 ASN B N 1
ATOM 2520 C CA . ASN B 1 158 ? 23.377 -9.320 37.161 1.00 59.76 158 ASN B CA 1
ATOM 2521 C C . ASN B 1 158 ? 22.308 -9.003 36.120 1.00 64.89 158 ASN B C 1
ATOM 2522 O O . ASN B 1 158 ? 22.571 -8.183 35.214 1.00 71.33 158 ASN B O 1
ATOM 2527 N N . MET C 1 1 ? 2.800 -0.347 8.173 1.00 41.14 1 MET C N 1
ATOM 2528 C CA . MET C 1 1 ? 1.834 0.736 8.511 1.00 29.37 1 MET C CA 1
ATOM 2529 C C . MET C 1 1 ? 2.482 2.124 8.323 1.00 34.16 1 MET C C 1
ATOM 2530 O O . MET C 1 1 ? 3.667 2.287 8.594 1.00 36.78 1 MET C O 1
ATOM 2535 N N . GLU C 1 2 ? 1.728 3.084 7.829 1.00 29.90 2 GLU C N 1
ATOM 2536 C CA . GLU C 1 2 ? 2.219 4.472 7.691 1.00 34.33 2 GLU C CA 1
ATOM 2537 C C . GLU C 1 2 ? 2.472 5.030 9.102 1.00 29.66 2 GLU C C 1
ATOM 2538 O O . GLU C 1 2 ? 1.719 4.704 10.011 1.00 23.63 2 GLU C O 1
ATOM 2544 N N . SER C 1 3 ? 3.557 5.816 9.284 1.00 27.33 3 SER C N 1
ATOM 2545 C CA . SER C 1 3 ? 3.803 6.309 10.638 1.00 21.62 3 SER C CA 1
ATOM 2546 C C . SER C 1 3 ? 4.542 7.671 10.584 1.00 20.75 3 SER C C 1
ATOM 2547 O O . SER C 1 3 ? 5.029 8.067 9.543 1.00 23.81 3 SER C O 1
ATOM 2550 N N . LEU C 1 4 ? 4.546 8.325 11.722 1.00 22.11 4 LEU C N 1
ATOM 2551 C CA . LEU C 1 4 ? 5.319 9.597 11.841 1.00 22.56 4 LEU C CA 1
ATOM 2552 C C . LEU C 1 4 ? 6.143 9.492 13.113 1.00 18.27 4 LEU C C 1
ATOM 2553 O O . LEU C 1 4 ? 5.667 9.011 14.108 1.00 22.91 4 LEU C O 1
ATOM 2558 N N . THR C 1 5 ? 7.456 9.877 13.035 1.00 15.42 5 THR C N 1
ATOM 2559 C CA . THR C 1 5 ? 8.174 9.886 14.324 1.00 13.29 5 THR C CA 1
ATOM 2560 C C . THR C 1 5 ? 8.546 11.373 14.655 1.00 12.28 5 THR C C 1
ATOM 2561 O O . THR C 1 5 ? 8.966 12.003 13.683 1.00 15.66 5 THR C O 1
ATOM 2565 N N . GLN C 1 6 ? 8.304 11.684 15.885 1.00 15.86 6 GLN C N 1
ATOM 2566 C CA . GLN C 1 6 ? 8.430 13.103 16.313 1.00 18.10 6 GLN C CA 1
ATOM 2567 C C . GLN C 1 6 ? 9.128 13.130 17.652 1.00 12.06 6 GLN C C 1
ATOM 2568 O O . GLN C 1 6 ? 8.671 12.703 18.712 1.00 15.73 6 GLN C O 1
ATOM 2574 N N . TYR C 1 7 ? 10.319 13.816 17.584 1.00 14.61 7 TYR C N 1
ATOM 2575 C CA . TYR C 1 7 ? 11.070 14.092 18.802 1.00 15.51 7 TYR C CA 1
ATOM 2576 C C . TYR C 1 7 ? 10.426 15.331 19.520 1.00 17.62 7 TYR C C 1
ATOM 2577 O O . TYR C 1 7 ? 10.034 16.289 18.842 1.00 19.34 7 TYR C O 1
ATOM 2586 N N . ILE C 1 8 ? 10.235 15.234 20.754 1.00 16.91 8 ILE C N 1
ATOM 2587 C CA . ILE C 1 8 ? 9.566 16.174 21.646 1.00 19.12 8 ILE C CA 1
ATOM 2588 C C . ILE C 1 8 ? 10.555 16.504 22.803 1.00 16.92 8 ILE C C 1
ATOM 2589 O O . ILE C 1 8 ? 10.532 15.873 23.852 1.00 22.17 8 ILE C O 1
ATOM 2594 N N . PRO C 1 9 ? 11.281 17.582 22.555 1.00 20.89 9 PRO C N 1
ATOM 2595 C CA . PRO C 1 9 ? 12.365 17.917 23.523 1.00 28.13 9 PRO C CA 1
ATOM 2596 C C . PRO C 1 9 ? 11.894 18.366 24.854 1.00 34.49 9 PRO C C 1
ATOM 2597 O O . PRO C 1 9 ? 12.584 18.207 25.894 1.00 30.01 9 PRO C O 1
ATOM 2601 N N . ASP C 1 10 ? 10.705 19.013 24.946 1.00 22.18 10 ASP C N 1
ATOM 2602 C CA . ASP C 1 10 ? 10.263 19.529 26.211 1.00 19.00 10 ASP C CA 1
ATOM 2603 C C . ASP C 1 10 ? 8.731 19.659 26.273 1.00 20.72 10 ASP C C 1
ATOM 2604 O O . ASP C 1 10 ? 8.112 19.290 25.227 1.00 18.96 10 ASP C O 1
ATOM 2609 N N . GLU C 1 11 ? 8.214 19.952 27.439 1.00 22.79 11 GLU C N 1
ATOM 2610 C CA . GLU C 1 11 ? 6.766 19.998 27.650 1.00 2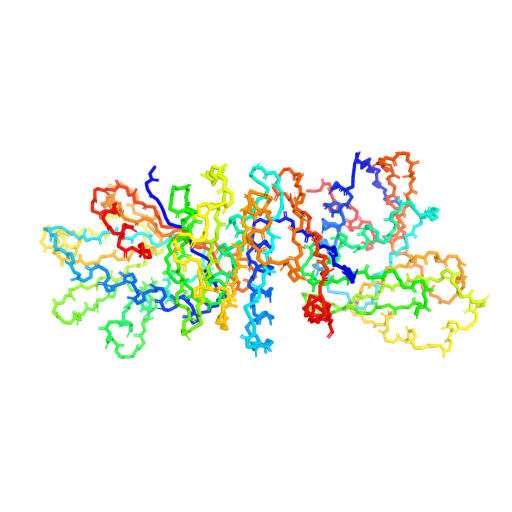4.20 11 GLU C CA 1
ATOM 2611 C C . GLU C 1 11 ? 6.091 20.953 26.704 1.00 19.07 11 GLU C C 1
ATOM 2612 O O . GLU C 1 11 ? 5.065 20.628 26.030 1.00 18.46 11 GLU C O 1
ATOM 2618 N N . PHE C 1 12 ? 6.712 22.103 26.422 1.00 19.39 12 PHE C N 1
ATOM 2619 C CA . PHE C 1 12 ? 6.009 23.068 25.521 1.00 20.91 12 PHE C CA 1
ATOM 2620 C C . PHE C 1 12 ? 5.859 22.507 24.144 1.00 18.22 12 PHE C C 1
ATOM 2621 O O . PHE C 1 12 ? 4.894 22.684 23.376 1.00 16.63 12 PHE C O 1
ATOM 2629 N N . SER C 1 13 ? 6.881 21.754 23.655 1.00 16.92 13 SER C N 1
ATOM 2630 C CA . SER C 1 13 ? 6.848 21.134 22.358 1.00 15.16 13 SER C CA 1
ATOM 2631 C C . SER C 1 13 ? 5.707 20.077 22.347 1.00 14.13 13 SER C C 1
ATOM 2632 O O . SER C 1 13 ? 5.100 19.969 21.261 1.00 18.24 13 SER C O 1
ATOM 2635 N N . MET C 1 14 ? 5.520 19.384 23.426 1.00 14.50 14 MET C N 1
ATOM 2636 C CA . MET C 1 14 ? 4.425 18.371 23.479 1.00 18.62 14 MET C CA 1
ATOM 2637 C C . MET C 1 14 ? 3.082 19.110 23.302 1.00 19.28 14 MET C C 1
ATOM 2638 O O . MET C 1 14 ? 2.244 18.629 22.537 1.00 13.98 14 MET C O 1
ATOM 2643 N N . LEU C 1 15 ? 2.955 20.233 23.995 1.00 15.26 15 LEU C N 1
ATOM 2644 C CA . LEU C 1 15 ? 1.679 20.972 23.811 1.00 15.04 15 LEU C CA 1
ATOM 2645 C C . LEU C 1 15 ? 1.479 21.445 22.421 1.00 16.97 15 LEU C C 1
ATOM 2646 O O . LEU C 1 15 ? 0.335 21.366 21.855 1.00 16.40 15 LEU C O 1
ATOM 2651 N N . ARG C 1 16 ? 2.459 22.031 21.726 1.00 13.02 16 ARG C N 1
ATOM 2652 C CA . ARG C 1 16 ? 2.366 22.485 20.395 1.00 12.76 16 ARG C CA 1
ATOM 2653 C C . ARG C 1 16 ? 2.006 21.364 19.393 1.00 15.64 16 ARG C C 1
ATOM 2654 O O . ARG C 1 16 ? 1.335 21.550 18.375 1.00 15.81 16 ARG C O 1
ATOM 2662 N N . PHE C 1 17 ? 2.638 20.206 19.636 1.00 15.91 17 PHE C N 1
ATOM 2663 C CA . PHE C 1 17 ? 2.321 19.054 18.753 1.00 15.26 17 PHE C CA 1
ATOM 2664 C C . PHE C 1 17 ? 0.837 18.692 18.964 1.00 12.07 17 PHE C C 1
ATOM 2665 O O . PHE C 1 17 ? 0.193 18.368 17.935 1.00 16.12 17 PHE C O 1
ATOM 2673 N N . GLY C 1 18 ? 0.377 18.667 20.173 1.00 12.41 18 GLY C N 1
ATOM 2674 C CA . GLY C 1 18 ? -1.005 18.353 20.506 1.00 15.17 18 GLY C CA 1
ATOM 2675 C C . GLY C 1 18 ? -1.952 19.309 19.747 1.00 16.33 18 GLY C C 1
ATOM 2676 O O . GLY C 1 18 ? -2.899 18.833 19.108 1.00 15.71 18 GLY C O 1
ATOM 2677 N N . LYS C 1 19 ? -1.556 20.582 19.753 1.00 16.57 19 LYS C N 1
ATOM 2678 C CA . LYS C 1 19 ? -2.447 21.544 19.001 1.00 20.02 19 LYS C CA 1
ATOM 2679 C C . LYS C 1 19 ? -2.465 21.253 17.541 1.00 15.85 19 LYS C C 1
ATOM 2680 O O . LYS C 1 19 ? -3.543 21.221 16.929 1.00 16.20 19 LYS C O 1
ATOM 2686 N N . LYS C 1 20 ? -1.371 20.893 16.890 1.00 13.66 20 LYS C N 1
ATOM 2687 C CA . LYS C 1 20 ? -1.237 20.609 15.507 1.00 15.84 20 LYS C CA 1
ATOM 2688 C C . LYS C 1 20 ? -2.072 19.334 15.179 1.00 13.19 20 LYS C C 1
ATOM 2689 O O . LYS C 1 20 ? -2.810 19.326 14.215 1.00 15.77 20 LYS C O 1
ATOM 2695 N N . PHE C 1 21 ? -1.928 18.389 16.100 1.00 14.96 21 PHE C N 1
ATOM 2696 C CA . PHE C 1 21 ? -2.697 17.091 15.868 1.00 14.31 21 PHE C CA 1
ATOM 2697 C C . PHE C 1 21 ? -4.183 17.349 16.030 1.00 11.20 21 PHE C C 1
ATOM 2698 O O . PHE C 1 21 ? -4.968 16.906 15.126 1.00 16.37 21 PHE C O 1
ATOM 2706 N N . ALA C 1 22 ? -4.652 18.052 17.029 1.00 14.43 22 ALA C N 1
ATOM 2707 C CA . ALA C 1 22 ? -6.063 18.363 17.229 1.00 17.66 22 ALA C CA 1
ATOM 2708 C C . ALA C 1 22 ? -6.628 19.192 16.086 1.00 18.53 22 ALA C C 1
ATOM 2709 O O . ALA C 1 22 ? -7.761 18.902 15.663 1.00 17.43 22 ALA C O 1
ATOM 2711 N N . GLU C 1 23 ? -5.846 20.122 15.510 1.00 14.45 23 GLU C N 1
ATOM 2712 C CA . GLU C 1 23 ? -6.457 20.878 14.394 1.00 16.31 23 GLU C CA 1
ATOM 2713 C C . GLU C 1 23 ? -6.626 20.018 13.150 1.00 17.88 23 GLU C C 1
ATOM 2714 O O . GLU C 1 23 ? -7.529 20.252 12.377 1.00 19.28 23 GLU C O 1
ATOM 2720 N N . ILE C 1 24 ? -5.793 18.995 13.035 1.00 16.14 24 ILE C N 1
ATOM 2721 C CA . ILE C 1 24 ? -5.889 18.067 11.889 1.00 17.07 24 ILE C CA 1
ATOM 2722 C C . ILE C 1 24 ? -7.200 17.267 12.119 1.00 17.16 24 ILE C C 1
ATOM 2723 O O . ILE C 1 24 ? -7.964 17.155 11.149 1.00 16.06 24 ILE C O 1
ATOM 2728 N N . LEU C 1 25 ? -7.402 16.788 13.324 1.00 16.34 25 LEU C N 1
ATOM 2729 C CA . LEU C 1 25 ? -8.625 16.040 13.605 1.00 16.68 25 LEU C CA 1
ATOM 2730 C C . LEU C 1 25 ? -9.902 16.833 13.449 1.00 23.71 25 LEU C C 1
ATOM 2731 O O . LEU C 1 25 ? -10.936 16.259 13.038 1.00 19.37 25 LEU C O 1
ATOM 2736 N N . LEU C 1 26 ? -9.913 18.125 13.759 1.00 17.47 26 LEU C N 1
ATOM 2737 C CA . LEU C 1 26 ? -11.186 18.865 13.693 1.00 19.62 26 LEU C CA 1
ATOM 2738 C C . LEU C 1 26 ? -11.681 18.936 12.257 1.00 23.01 26 LEU C C 1
ATOM 2739 O O . LEU C 1 26 ? -12.868 19.308 12.108 1.00 25.57 26 LEU C O 1
ATOM 2744 N N . LYS C 1 27 ? -10.873 18.750 11.252 1.00 19.43 27 LYS C N 1
ATOM 2745 C CA . LYS C 1 27 ? -11.249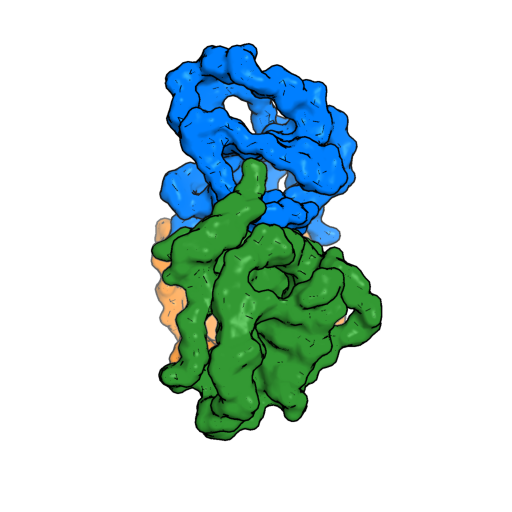 18.889 9.851 1.00 19.27 27 LYS C CA 1
ATOM 2746 C C . LYS C 1 27 ? -11.933 17.587 9.358 1.00 27.32 27 LYS C C 1
ATOM 2747 O O . LYS C 1 27 ? -12.403 17.554 8.221 1.00 24.01 27 LYS C O 1
ATOM 2753 N N . LEU C 1 28 ? -11.898 16.548 10.203 1.00 23.36 28 LEU C N 1
ATOM 2754 C CA . LEU C 1 28 ? -12.301 15.216 9.710 1.00 23.87 28 LEU C CA 1
ATOM 2755 C C . LEU C 1 28 ? -13.613 14.806 10.305 1.00 23.20 28 LEU C C 1
ATOM 2756 O O . LEU C 1 28 ? -13.877 15.004 11.495 1.00 30.75 28 LEU C O 1
ATOM 2761 N N . HIS C 1 29 ? -14.499 14.228 9.459 1.00 18.88 29 HIS C N 1
ATOM 2762 C CA . HIS C 1 29 ? -15.838 13.899 10.002 1.00 22.33 29 HIS C CA 1
ATOM 2763 C C . HIS C 1 29 ? -16.139 12.419 9.728 1.00 20.32 29 HIS C C 1
ATOM 2764 O O . HIS C 1 29 ? -15.804 11.933 8.656 1.00 25.66 29 HIS C O 1
ATOM 2771 N N . THR C 1 30 ? -16.679 11.774 10.748 1.00 23.55 30 THR C N 1
ATOM 2772 C CA . THR C 1 30 ? -16.856 10.313 10.669 1.00 24.81 30 THR C CA 1
ATOM 2773 C C . THR C 1 30 ? -18.167 9.953 11.376 1.00 24.42 30 THR C C 1
ATOM 2774 O O . THR C 1 30 ? -18.625 10.722 12.227 1.00 29.74 30 THR C O 1
ATOM 2778 N N . GLU C 1 31 ? -18.705 8.794 11.019 1.00 29.39 31 GLU C N 1
ATOM 2779 C CA . GLU C 1 31 ? -19.940 8.327 11.658 1.00 35.75 31 GLU C CA 1
ATOM 2780 C C . GLU C 1 31 ? -19.672 7.742 13.033 1.00 33.91 31 GLU C C 1
ATOM 2781 O O . GLU C 1 31 ? -20.568 7.672 13.886 1.00 34.45 31 GLU C O 1
ATOM 2787 N N . LYS C 1 32 ? -18.442 7.258 13.240 1.00 23.30 32 LYS C N 1
ATOM 2788 C CA . LYS C 1 32 ? -18.090 6.679 14.524 1.00 21.52 32 LYS C CA 1
ATOM 2789 C C . LYS C 1 32 ? -16.879 7.444 15.070 1.00 23.27 32 LYS C C 1
ATOM 2790 O O . LYS C 1 32 ? -16.398 8.305 14.313 1.00 25.67 32 LYS C O 1
ATOM 2796 N N . ALA C 1 33 ? -16.502 7.216 16.297 1.00 22.56 33 ALA C N 1
ATOM 2797 C CA . ALA C 1 33 ? -15.441 8.082 16.870 1.00 22.20 33 ALA C CA 1
ATOM 2798 C C . ALA C 1 33 ? -14.115 7.944 16.192 1.00 25.15 33 ALA C C 1
ATOM 2799 O O . ALA C 1 33 ? -13.741 6.855 15.761 1.00 22.87 33 ALA C O 1
ATOM 2801 N N . ILE C 1 34 ? -13.371 9.086 16.147 1.00 18.93 34 ILE C N 1
ATOM 2802 C CA . ILE C 1 34 ? -11.974 8.964 15.687 1.00 18.53 34 ILE C CA 1
ATOM 2803 C C . ILE C 1 34 ? -11.217 8.449 16.928 1.00 18.67 34 ILE C C 1
ATOM 2804 O O . ILE C 1 34 ? -11.315 9.020 18.030 1.00 21.69 34 ILE C O 1
ATOM 2809 N N . MET C 1 35 ? -10.595 7.299 16.829 1.00 16.62 35 MET C N 1
ATOM 2810 C CA . MET C 1 35 ? -10.089 6.619 18.018 1.00 19.52 35 MET C CA 1
ATOM 2811 C C . MET C 1 35 ? -8.568 6.682 18.058 1.00 12.41 35 MET C C 1
ATOM 2812 O O . MET C 1 35 ? -7.885 6.275 17.107 1.00 18.13 35 MET C O 1
ATOM 2817 N N . VAL C 1 36 ? -8.081 7.296 19.109 1.00 18.06 36 VAL C N 1
ATOM 2818 C CA . VAL C 1 36 ? -6.655 7.546 19.320 1.00 15.48 36 VAL C CA 1
ATOM 2819 C C . VAL C 1 36 ? -6.256 6.936 20.672 1.00 13.56 36 VAL C C 1
ATOM 2820 O O . VAL C 1 36 ? -6.779 7.272 21.775 1.00 16.79 36 VAL C O 1
ATOM 2824 N N . TYR C 1 37 ? -5.333 5.985 20.631 1.00 19.58 37 TYR C N 1
ATOM 2825 C CA . TYR C 1 37 ? -4.860 5.326 21.849 1.00 19.73 37 TYR C CA 1
ATOM 2826 C C . TYR C 1 37 ? -3.512 6.038 22.260 1.00 12.34 37 TYR C C 1
ATOM 2827 O O . TYR C 1 37 ? -2.661 6.047 21.344 1.00 18.53 37 TYR C O 1
ATOM 2836 N N . LEU C 1 38 ? -3.484 6.572 23.434 1.00 18.17 38 LEU C N 1
ATOM 2837 C CA . LEU C 1 38 ? -2.192 7.250 23.859 1.00 16.49 38 LEU C CA 1
ATOM 2838 C C . LEU C 1 38 ? -1.493 6.167 24.744 1.00 15.79 38 LEU C C 1
ATOM 2839 O O . LEU C 1 38 ? -2.037 5.787 25.775 1.00 22.16 38 LEU C O 1
ATOM 2844 N N . ASN C 1 39 ? -0.356 5.716 24.235 1.00 21.39 39 ASN C N 1
ATOM 2845 C CA . ASN C 1 39 ? 0.341 4.625 24.944 1.00 24.16 39 ASN C CA 1
ATOM 2846 C C . ASN C 1 39 ? 1.632 5.193 25.545 1.00 26.68 39 ASN C C 1
ATOM 2847 O O . ASN C 1 39 ? 2.332 5.949 24.906 1.00 22.80 39 ASN C O 1
ATOM 2852 N N . GLY C 1 40 ? 1.944 4.739 26.754 1.00 25.49 40 GLY C N 1
ATOM 2853 C CA . GLY C 1 40 ? 3.219 5.182 27.370 1.00 27.24 40 GLY C CA 1
ATOM 2854 C C . GLY C 1 40 ? 3.105 4.963 28.868 1.00 25.18 40 GLY C C 1
ATOM 2855 O O . GLY C 1 40 ? 2.013 4.932 29.425 1.00 25.18 40 GLY C O 1
ATOM 2856 N N . ASP C 1 41 ? 4.259 4.842 29.533 1.00 26.62 41 ASP C N 1
ATOM 2857 C CA . ASP C 1 41 ? 4.273 4.642 30.979 1.00 27.93 41 ASP C CA 1
ATOM 2858 C C . ASP C 1 41 ? 3.615 5.803 31.730 1.00 32.74 41 ASP C C 1
ATOM 2859 O O . ASP C 1 41 ? 3.577 6.938 31.233 1.00 30.69 41 ASP C O 1
ATOM 2864 N N . LEU C 1 42 ? 3.302 5.595 33.013 1.00 26.33 42 LEU C N 1
ATOM 2865 C CA . LEU C 1 42 ? 2.856 6.717 33.851 1.00 33.85 42 LEU C CA 1
ATOM 2866 C C . LEU C 1 42 ? 3.885 7.849 33.840 1.00 33.61 42 LEU C C 1
ATOM 2867 O O . LEU C 1 42 ? 5.087 7.609 34.006 1.00 30.12 42 LEU C O 1
ATOM 2872 N N . GLY C 1 43 ? 3.467 9.078 33.545 1.00 30.85 43 GLY C N 1
ATOM 2873 C CA . GLY C 1 43 ? 4.392 10.216 33.458 1.00 27.05 43 GLY C CA 1
ATOM 2874 C C . GLY C 1 43 ? 4.971 10.506 32.113 1.00 24.56 43 GLY C C 1
ATOM 2875 O O . GLY C 1 43 ? 5.736 11.497 31.935 1.00 26.15 43 GLY C O 1
ATOM 2876 N N . ALA C 1 44 ? 4.744 9.702 31.077 1.00 22.77 44 ALA C N 1
ATOM 2877 C CA . ALA C 1 44 ? 5.288 9.852 29.772 1.00 21.61 44 ALA C CA 1
ATOM 2878 C C . ALA C 1 44 ? 4.783 11.132 29.081 1.00 19.70 44 ALA C C 1
ATOM 2879 O O . ALA C 1 44 ? 5.524 11.703 28.283 1.00 21.69 44 ALA C O 1
ATOM 2881 N N . GLY C 1 45 ? 3.555 11.548 29.446 1.00 17.58 45 GLY C N 1
ATOM 2882 C CA . GLY C 1 45 ? 3.072 12.775 28.746 1.00 20.82 45 GLY C CA 1
ATOM 2883 C C . GLY C 1 45 ? 1.757 12.539 27.987 1.00 20.94 45 GLY C C 1
ATOM 2884 O O . GLY C 1 45 ? 1.366 13.488 27.242 1.00 19.37 45 GLY C O 1
ATOM 2885 N N . LYS C 1 46 ? 1.043 11.474 28.313 1.00 18.75 46 LYS C N 1
ATOM 2886 C CA . LYS C 1 46 ? -0.255 11.264 27.569 1.00 14.37 46 LYS C CA 1
ATOM 2887 C C . LYS C 1 46 ? -1.229 12.365 27.888 1.00 14.64 46 LYS C C 1
ATOM 2888 O O . LYS C 1 46 ? -1.941 12.907 26.984 1.00 19.30 46 LYS C O 1
ATOM 2894 N N . THR C 1 47 ? -1.429 12.748 29.126 1.00 16.93 47 THR C N 1
ATOM 2895 C CA . THR C 1 47 ? -2.422 13.732 29.531 1.00 17.99 47 THR C CA 1
ATOM 2896 C C . THR C 1 47 ? -1.962 15.126 29.178 1.00 19.09 47 THR C C 1
ATOM 2897 O O . THR C 1 47 ? -2.748 15.991 28.839 1.00 19.38 47 THR C O 1
ATOM 2901 N N . THR C 1 48 ? -0.623 15.268 29.174 1.00 17.99 48 THR C N 1
ATOM 2902 C CA . THR C 1 48 ? -0.093 16.587 28.741 1.00 16.86 48 THR C CA 1
ATOM 2903 C C . THR C 1 48 ? -0.282 16.780 27.251 1.00 18.41 48 THR C C 1
ATOM 2904 O O . THR C 1 48 ? -0.653 17.859 26.794 1.00 17.94 48 THR C O 1
ATOM 2908 N N . LEU C 1 49 ? -0.140 15.728 26.435 1.00 17.21 49 LEU C N 1
ATOM 2909 C CA . LEU C 1 49 ? -0.403 15.802 25.027 1.00 15.63 49 LEU C CA 1
ATOM 2910 C C . LEU C 1 49 ? -1.935 16.135 24.873 1.00 16.87 49 LEU C C 1
ATOM 2911 O O . LEU C 1 49 ? -2.218 16.982 24.043 1.00 16.91 49 LEU C O 1
ATOM 2916 N N . THR C 1 50 ? -2.721 15.449 25.700 1.00 14.73 50 THR C N 1
ATOM 2917 C CA . THR C 1 50 ? -4.195 15.747 25.552 1.00 18.34 50 THR C CA 1
ATOM 2918 C C . THR C 1 50 ? -4.507 17.193 25.928 1.00 19.19 50 THR C C 1
ATOM 2919 O O . THR C 1 50 ? -5.329 17.865 25.252 1.00 14.69 50 THR C O 1
ATOM 2923 N N . ARG C 1 51 ? -3.803 17.750 26.880 1.00 16.67 51 ARG C N 1
ATOM 2924 C CA . ARG C 1 51 ? -3.986 19.185 27.270 1.00 14.72 51 ARG C CA 1
ATOM 2925 C C . ARG C 1 51 ? -3.574 20.074 26.132 1.00 14.85 51 ARG C C 1
ATOM 2926 O O . ARG C 1 51 ? -4.258 21.093 25.807 1.00 17.22 51 ARG C O 1
ATOM 2934 N N . GLY C 1 52 ? -2.501 19.729 25.422 1.00 14.16 52 GLY C N 1
ATOM 2935 C CA . GLY C 1 52 ? -2.059 20.441 24.248 1.00 16.19 52 GLY C CA 1
ATOM 2936 C C . GLY C 1 52 ? -3.180 20.506 23.191 1.00 19.44 52 GLY C C 1
ATOM 2937 O O . GLY C 1 52 ? -3.407 21.474 22.489 1.00 19.12 52 GLY C O 1
ATOM 2938 N N . MET C 1 53 ? -3.736 19.291 22.922 1.00 16.14 53 MET C N 1
ATOM 2939 C CA . MET C 1 53 ? -4.821 19.202 21.961 1.00 10.15 53 MET C CA 1
ATOM 2940 C C . MET C 1 53 ? -6.009 20.057 22.416 1.00 12.58 53 MET C C 1
ATOM 2941 O O . MET C 1 53 ? -6.394 20.874 21.520 1.00 19.62 53 MET C O 1
ATOM 2946 N N . LEU C 1 54 ? -6.452 20.024 23.623 1.00 14.08 54 LEU C N 1
ATOM 2947 C CA . LEU C 1 54 ? -7.694 20.700 24.030 1.00 14.74 54 LEU C CA 1
ATOM 2948 C C . LEU C 1 54 ? -7.497 22.212 24.207 1.00 19.28 54 LEU C C 1
ATOM 2949 O O . LEU C 1 54 ? -8.310 23.017 23.708 1.00 16.39 54 LEU C O 1
ATOM 2954 N N . GLN C 1 55 ? -6.407 22.538 24.912 1.00 18.54 55 GLN C N 1
ATOM 2955 C CA . GLN C 1 55 ? -6.098 23.972 25.070 1.00 16.30 55 GLN C CA 1
ATOM 2956 C C . GLN C 1 55 ? -5.655 24.581 23.788 1.00 17.93 55 GLN C C 1
ATOM 2957 O O . GLN C 1 55 ? -5.932 25.815 23.518 1.00 20.06 55 GLN C O 1
ATOM 2963 N N . GLY C 1 56 ? -5.092 23.856 22.852 1.00 12.93 56 GLY C N 1
ATOM 2964 C CA . GLY C 1 56 ? -4.664 24.253 21.550 1.00 13.66 56 GLY C CA 1
ATOM 2965 C C . GLY C 1 56 ? -5.892 24.693 20.692 1.00 16.66 56 GLY C C 1
ATOM 2966 O O . GLY C 1 56 ? -5.719 25.581 19.875 1.00 18.29 56 GLY C O 1
ATOM 2967 N N . ILE C 1 57 ? -7.004 23.998 20.905 1.00 15.35 57 ILE C N 1
ATOM 2968 C CA . ILE C 1 57 ? -8.176 24.360 20.096 1.00 15.71 57 ILE C CA 1
ATOM 2969 C C . ILE C 1 57 ? -9.148 25.216 20.872 1.00 19.46 57 ILE C C 1
ATOM 2970 O O . ILE C 1 57 ? -10.293 25.407 20.367 1.00 20.84 57 ILE C O 1
ATOM 2975 N N . GLY C 1 58 ? -8.708 25.797 21.985 1.00 19.54 58 GLY C N 1
ATOM 2976 C CA . GLY C 1 58 ? -9.537 26.760 22.703 1.00 19.19 58 GLY C CA 1
ATOM 2977 C C . GLY C 1 58 ? -10.025 26.516 24.049 1.00 21.68 58 GLY C C 1
ATOM 2978 O O . GLY C 1 58 ? -10.650 27.402 24.718 1.00 22.20 58 GLY C O 1
ATOM 2979 N N . HIS C 1 59 ? -9.802 25.334 24.663 1.00 21.24 59 HIS C N 1
ATOM 2980 C CA . HIS C 1 59 ? -10.251 25.093 26.027 1.00 22.13 59 HIS C CA 1
ATOM 2981 C C . HIS C 1 59 ? -9.437 25.924 27.028 1.00 26.49 59 HIS C C 1
ATOM 2982 O O . HIS C 1 59 ? -8.205 26.008 26.906 1.00 19.46 59 HIS C O 1
ATOM 2989 N N . GLN C 1 60 ? -10.130 26.680 27.875 1.00 24.51 60 GLN C N 1
ATOM 2990 C CA . GLN C 1 60 ? -9.423 27.486 28.901 1.00 25.61 60 GLN C CA 1
ATOM 2991 C C . GLN C 1 60 ? -9.688 26.862 30.265 1.00 30.48 60 GLN C C 1
ATOM 2992 O O . GLN C 1 60 ? -10.837 26.619 30.616 1.00 33.24 60 GLN C O 1
ATOM 2998 N N . GLY C 1 61 ? -8.635 26.564 31.024 1.00 25.35 61 GLY C N 1
ATOM 2999 C CA . GLY C 1 61 ? -8.781 25.907 32.304 1.00 25.34 61 GLY C CA 1
ATOM 3000 C C . GLY C 1 61 ? -8.119 24.515 32.277 1.00 23.97 61 GLY C C 1
ATOM 3001 O O . GLY C 1 61 ? -7.575 24.064 31.280 1.00 25.45 61 GLY C O 1
ATOM 3002 N N . ASN C 1 62 ? -8.138 23.876 33.434 1.00 21.47 62 ASN C N 1
ATOM 3003 C CA . ASN C 1 62 ? -7.482 22.606 33.677 1.00 19.86 62 ASN C CA 1
ATOM 3004 C C . ASN C 1 62 ? -7.948 21.491 32.736 1.00 24.12 62 ASN C C 1
ATOM 3005 O O . ASN C 1 62 ? -9.130 21.434 32.352 1.00 27.89 62 ASN C O 1
ATOM 3010 N N . VAL C 1 63 ? -7.024 20.620 32.425 1.00 20.94 63 VAL C N 1
ATOM 3011 C CA . VAL C 1 63 ? -7.342 19.351 31.731 1.00 24.35 63 VAL C CA 1
ATOM 3012 C C . VAL C 1 63 ? -6.985 18.260 32.730 1.00 29.61 63 VAL C C 1
ATOM 3013 O O . VAL C 1 63 ? -5.830 17.859 32.925 1.00 27.96 63 VAL C O 1
ATOM 3017 N N . LYS C 1 64 ? -7.998 17.861 33.498 1.00 31.20 64 LYS C N 1
ATOM 3018 C CA . LYS C 1 64 ? -7.738 16.901 34.584 1.00 31.70 64 LYS C CA 1
ATOM 3019 C C . LYS C 1 64 ? -7.415 15.519 34.066 1.00 35.34 64 LYS C C 1
ATOM 3020 O O . LYS C 1 64 ? -7.900 15.079 33.021 1.00 34.51 64 LYS C O 1
ATOM 3026 N N . SER C 1 65 ? -6.598 14.786 34.828 1.00 30.52 65 SER C N 1
ATOM 3027 C CA . SER C 1 65 ? -6.363 13.370 34.518 1.00 31.61 65 SER C CA 1
ATOM 3028 C C . SER C 1 65 ? -7.691 12.639 34.751 1.00 30.79 65 SER C C 1
ATOM 3029 O O . SER C 1 65 ? -8.272 12.752 35.837 1.00 31.25 65 SER C O 1
ATOM 3032 N N . PRO C 1 66 ? -8.141 11.898 33.780 1.00 38.88 66 PRO C N 1
ATOM 3033 C CA . PRO C 1 66 ? -9.370 11.119 33.902 1.00 38.71 66 PRO C CA 1
ATOM 3034 C C . PRO C 1 66 ? -9.161 9.834 34.685 1.00 38.36 66 PRO C C 1
ATOM 3035 O O . PRO C 1 66 ? -10.024 8.937 34.656 1.00 39.97 66 PRO C O 1
ATOM 3039 N N . THR C 1 67 ? -8.036 9.660 35.376 1.00 38.43 67 THR C N 1
ATOM 3040 C CA . THR C 1 67 ? -7.770 8.423 36.102 1.00 41.66 67 THR C CA 1
ATOM 3041 C C . THR C 1 67 ? -8.895 8.043 37.051 1.00 40.77 67 THR C C 1
ATOM 3042 O O . THR C 1 67 ? -9.429 6.922 36.960 1.00 44.11 67 THR C O 1
ATOM 3046 N N . TYR C 1 68 ? -9.274 8.929 37.943 1.00 43.53 68 TYR C N 1
ATOM 3047 C CA . TYR C 1 68 ? -10.334 8.681 38.923 1.00 40.42 68 TYR C CA 1
ATOM 3048 C C . TYR C 1 68 ? -11.708 8.614 38.304 1.00 44.11 68 TYR C C 1
ATOM 3049 O O . TYR C 1 68 ? -12.536 7.798 38.733 1.00 49.45 68 TYR C O 1
ATOM 3058 N N . THR C 1 69 ? -12.023 9.442 37.313 1.00 42.66 69 THR C N 1
ATOM 3059 C CA . THR C 1 69 ? -13.356 9.525 36.751 1.00 38.28 69 THR C CA 1
ATOM 3060 C C . THR C 1 69 ? -13.633 8.663 35.541 1.00 38.81 69 THR C C 1
ATOM 3061 O O . THR C 1 69 ? -14.787 8.599 35.070 1.00 44.32 69 THR C O 1
ATOM 3065 N N . LEU C 1 70 ? -12.629 8.042 34.954 1.00 38.70 70 LEU C N 1
ATOM 3066 C CA . LEU C 1 70 ? -12.781 7.239 33.761 1.00 35.89 70 LEU C CA 1
ATOM 3067 C C . LEU C 1 70 ? -12.757 8.077 32.480 1.00 26.40 70 LEU C C 1
ATOM 3068 O O . LEU C 1 70 ? -12.030 7.734 31.556 1.00 29.21 70 LEU C O 1
ATOM 3073 N N . VAL C 1 71 ? -13.676 9.017 32.383 1.00 27.63 71 VAL C N 1
ATOM 3074 C CA . VAL C 1 71 ? -13.780 9.821 31.150 1.00 30.22 71 VAL C CA 1
ATOM 3075 C C . VAL C 1 71 ? -14.172 11.235 31.514 1.00 28.88 71 VAL C C 1
ATOM 3076 O O . VAL C 1 71 ? -14.966 11.476 32.433 1.00 29.30 71 VAL C O 1
ATOM 3080 N N . GLU C 1 72 ? -13.606 12.192 30.789 1.00 25.98 72 GLU C N 1
ATOM 3081 C CA . GLU C 1 72 ? -13.928 13.607 30.994 1.00 28.64 72 GLU C CA 1
ATOM 3082 C C . GLU C 1 72 ? -14.367 14.111 29.603 1.00 27.90 72 GLU C C 1
ATOM 3083 O O . GLU C 1 72 ? -13.753 13.695 28.601 1.00 25.86 72 GLU C O 1
ATOM 3089 N N . GLU C 1 73 ? -15.408 14.909 29.544 1.00 26.40 73 GLU C N 1
ATOM 3090 C CA . GLU C 1 73 ? -15.857 15.418 28.265 1.00 24.59 73 GLU C CA 1
ATOM 3091 C C . GLU C 1 73 ? -15.622 16.892 28.019 1.00 27.19 73 GLU C C 1
ATOM 3092 O O . GLU C 1 73 ? -15.743 17.743 28.877 1.00 29.55 73 GLU C O 1
ATOM 3098 N N . TYR C 1 74 ? -15.394 17.172 26.737 1.00 24.08 74 TYR C N 1
ATOM 3099 C CA . TYR C 1 74 ? -15.184 18.514 26.262 1.00 29.64 74 TYR C CA 1
ATOM 3100 C C . TYR C 1 74 ? -16.018 18.746 25.002 1.00 29.43 74 TYR C C 1
ATOM 3101 O O . TYR C 1 74 ? -16.059 17.920 24.108 1.00 27.60 74 TYR C O 1
ATOM 3110 N N . ASN C 1 75 ? -16.633 19.924 24.978 1.00 27.18 75 ASN C N 1
ATOM 3111 C CA . ASN C 1 75 ? -17.344 20.343 23.773 1.00 26.72 75 ASN C CA 1
ATOM 3112 C C . ASN C 1 75 ? -16.668 21.648 23.270 1.00 30.83 75 ASN C C 1
ATOM 3113 O O . ASN C 1 75 ? -16.911 22.663 23.895 1.00 29.01 75 ASN C O 1
ATOM 3118 N N . ILE C 1 76 ? -15.905 21.555 22.250 1.00 30.63 76 ILE C N 1
ATOM 3119 C CA . ILE C 1 76 ? -15.145 22.650 21.690 1.00 36.15 76 ILE C CA 1
ATOM 3120 C C . ILE C 1 76 ? -15.606 22.898 20.261 1.00 39.83 76 ILE C C 1
ATOM 3121 O O . ILE C 1 76 ? -15.595 21.992 19.429 1.00 48.15 76 ILE C O 1
ATOM 3126 N N . ALA C 1 77 ? -16.300 24.031 20.104 1.00 51.79 77 ALA C N 1
ATOM 3127 C CA . ALA C 1 77 ? -16.931 24.344 18.818 1.00 53.31 77 ALA C CA 1
ATOM 3128 C C . ALA C 1 77 ? -17.962 23.279 18.463 1.00 53.63 77 ALA C C 1
ATOM 3129 O O . ALA C 1 77 ? -18.001 22.813 17.320 1.00 58.15 77 ALA C O 1
ATOM 3131 N N . GLY C 1 78 ? -18.735 22.835 19.457 1.00 48.43 78 GLY C N 1
ATOM 3132 C CA . GLY C 1 78 ? -19.730 21.801 19.213 1.00 51.34 78 GLY C CA 1
ATOM 3133 C C . GLY C 1 78 ? -19.141 20.434 18.900 1.00 51.72 78 GLY C C 1
ATOM 3134 O O . GLY C 1 78 ? -19.898 19.457 18.765 1.00 43.27 78 GLY C O 1
ATOM 3135 N N . LYS C 1 79 ? -17.818 20.320 18.801 1.00 42.83 79 LYS C N 1
ATOM 3136 C CA . LYS C 1 79 ? -17.202 19.012 18.552 1.00 44.38 79 LYS C CA 1
ATOM 3137 C C . LYS C 1 79 ? -16.991 18.307 19.886 1.00 36.50 79 LYS C C 1
ATOM 3138 O O . LYS C 1 79 ? -16.530 18.937 20.842 1.00 33.36 79 LYS C O 1
ATOM 3144 N N . MET C 1 80 ? -17.439 17.045 20.009 1.00 29.91 80 MET C N 1
ATOM 3145 C CA . MET C 1 80 ? -17.290 16.377 21.278 1.00 25.12 80 MET C CA 1
ATOM 3146 C C . MET C 1 80 ? -15.969 15.591 21.347 1.00 23.81 80 MET C C 1
ATOM 3147 O O . MET C 1 80 ? -15.636 14.815 20.451 1.00 26.96 80 MET C O 1
ATOM 3152 N N . ILE C 1 81 ? -15.230 15.870 22.411 1.00 23.59 81 ILE C N 1
ATOM 3153 C CA . ILE C 1 81 ? -13.960 15.144 22.643 1.00 22.67 81 ILE C CA 1
ATOM 3154 C C . ILE C 1 81 ? -14.090 14.497 24.011 1.00 19.53 81 ILE C C 1
ATOM 3155 O O . ILE C 1 81 ? -14.450 15.122 24.993 1.00 21.46 81 ILE C O 1
ATOM 3160 N N . TYR C 1 82 ? -13.886 13.170 24.027 1.00 19.92 82 TYR C N 1
ATOM 3161 C CA . TYR C 1 82 ? -13.952 12.370 25.222 1.00 20.65 82 TYR C CA 1
ATOM 3162 C C . TYR C 1 82 ? -12.519 11.862 25.585 1.00 14.83 82 TYR C C 1
ATOM 3163 O O . TYR C 1 82 ? -11.885 11.228 24.743 1.00 20.41 82 TYR C O 1
ATOM 3172 N N . HIS C 1 83 ? -12.138 12.215 26.777 1.00 19.58 83 HIS C N 1
ATOM 3173 C CA . HIS C 1 83 ? -10.771 11.794 27.200 1.00 20.41 83 HIS C CA 1
ATOM 3174 C C . HIS C 1 83 ? -10.948 10.694 28.239 1.00 17.58 83 HIS C C 1
ATOM 3175 O O . HIS C 1 83 ? -11.455 10.979 29.306 1.00 21.81 83 HIS C O 1
ATOM 3182 N N . PHE C 1 84 ? -10.436 9.492 27.883 1.00 22.54 84 PHE C N 1
ATOM 3183 C CA . PHE C 1 84 ? -10.577 8.378 28.834 1.00 22.56 84 PHE C CA 1
ATOM 3184 C C . PHE C 1 84 ? -9.240 8.014 29.491 1.00 24.37 84 PHE C C 1
ATOM 3185 O O . PHE C 1 84 ? -8.201 7.992 28.852 1.00 21.94 84 PHE C O 1
ATOM 3193 N N . ASP C 1 85 ? -9.334 7.468 30.720 1.00 26.41 85 ASP C N 1
ATOM 3194 C CA . ASP C 1 85 ? -8.130 6.820 31.314 1.00 24.50 85 ASP C CA 1
ATOM 3195 C C . ASP C 1 85 ? -8.680 5.479 31.921 1.00 21.83 85 ASP C C 1
ATOM 3196 O O . ASP C 1 85 ? -9.479 5.603 32.834 1.00 29.26 85 ASP C O 1
ATOM 3201 N N . LEU C 1 86 ? -8.313 4.372 31.335 1.00 26.04 86 LEU C N 1
ATOM 3202 C CA . LEU C 1 86 ? -8.927 3.094 31.716 1.00 24.48 86 LEU C CA 1
ATOM 3203 C C . LEU C 1 86 ? -8.189 2.411 32.858 1.00 38.10 86 LEU C C 1
ATOM 3204 O O . LEU C 1 86 ? -8.411 1.230 33.134 1.00 35.15 86 LEU C O 1
ATOM 3209 N N . TYR C 1 87 ? -7.262 3.130 33.481 1.00 36.66 87 TYR C N 1
ATOM 3210 C CA . TYR C 1 87 ? -6.448 2.593 34.547 1.00 40.31 87 TYR C CA 1
ATOM 3211 C C . TYR C 1 87 ? -7.237 1.791 35.579 1.00 45.74 87 TYR C C 1
ATOM 3212 O O . TYR C 1 87 ? -6.871 0.639 35.862 1.00 44.68 87 TYR C O 1
ATOM 3221 N N . ARG C 1 88 ? -8.271 2.378 36.156 1.00 46.12 88 ARG C N 1
ATOM 3222 C CA . ARG C 1 88 ? -9.062 1.718 37.192 1.00 45.23 88 ARG C CA 1
ATOM 3223 C C . ARG C 1 88 ? -10.246 0.947 36.629 1.00 46.85 88 ARG C C 1
ATOM 3224 O O . ARG C 1 88 ? -11.272 0.778 37.316 1.00 49.28 88 ARG C O 1
ATOM 3232 N N . LEU C 1 89 ? -10.123 0.508 35.384 1.00 41.66 89 LEU C N 1
ATOM 3233 C CA . LEU C 1 89 ? -11.215 -0.289 34.787 1.00 48.85 89 LEU C CA 1
ATOM 3234 C C . LEU C 1 89 ? -10.971 -1.741 35.222 1.00 51.91 89 LEU C C 1
ATOM 3235 O O . LEU C 1 89 ? -10.016 -2.366 34.769 1.00 50.02 89 LEU C O 1
ATOM 3240 N N . ALA C 1 90 ? -11.823 -2.219 36.119 1.00 58.22 90 ALA C N 1
ATOM 3241 C CA . ALA C 1 90 ? -11.684 -3.594 36.610 1.00 61.01 90 ALA C CA 1
ATOM 3242 C C . ALA C 1 90 ? -12.146 -4.566 35.528 1.00 61.47 90 ALA C C 1
ATOM 3243 O O . ALA C 1 90 ? -11.578 -5.644 35.373 1.00 55.65 90 ALA C O 1
ATOM 3245 N N . ASP C 1 91 ? -13.160 -4.144 34.759 1.00 58.79 91 ASP C N 1
ATOM 3246 C CA . ASP C 1 91 ? -13.661 -4.996 33.692 1.00 63.64 91 ASP C CA 1
ATOM 3247 C C . ASP C 1 91 ? -14.293 -4.244 32.540 1.00 63.06 91 ASP C C 1
ATOM 3248 O O . ASP C 1 91 ? -15.305 -3.558 32.676 1.00 60.67 91 ASP C O 1
ATOM 3253 N N . PRO C 1 92 ? -13.735 -4.426 31.346 1.00 67.14 92 PRO C N 1
ATOM 3254 C CA . PRO C 1 92 ? -14.232 -3.808 30.133 1.00 67.16 92 PRO C CA 1
ATOM 3255 C C . PRO C 1 92 ? -15.750 -3.753 30.101 1.00 71.92 92 PRO C C 1
ATOM 3256 O O . PRO C 1 92 ? -16.348 -2.877 29.474 1.00 68.99 92 PRO C O 1
ATOM 3260 N N . GLU C 1 93 ? -16.389 -4.670 30.819 1.00 72.01 93 GLU C N 1
ATOM 3261 C CA . GLU C 1 93 ? -17.851 -4.707 30.916 1.00 71.60 93 GLU C CA 1
ATOM 3262 C C . GLU C 1 93 ? -18.387 -3.326 31.275 1.00 69.45 93 GLU C C 1
ATOM 3263 O O . GLU C 1 93 ? -19.452 -2.909 30.811 1.00 71.74 93 GLU C O 1
ATOM 3269 N N . GLU C 1 94 ? -17.619 -2.577 32.066 1.00 64.67 94 GLU C N 1
ATOM 3270 C CA . GLU C 1 94 ? -18.011 -1.263 32.519 1.00 54.31 94 GLU C CA 1
ATOM 3271 C C . GLU C 1 94 ? -18.003 -0.182 31.451 1.00 47.84 94 GLU C C 1
ATOM 3272 O O . GLU C 1 94 ? -18.324 0.965 31.810 1.00 53.70 94 GLU C O 1
ATOM 3278 N N . LEU C 1 95 ? -17.663 -0.476 30.200 1.00 29.19 95 LEU C N 1
ATOM 3279 C CA . LEU C 1 95 ? -17.707 0.549 29.167 1.00 37.60 95 LEU C CA 1
ATOM 3280 C C . LEU C 1 95 ? -19.051 0.561 28.426 1.00 38.42 95 LEU C C 1
ATOM 3281 O O . LEU C 1 95 ? -19.220 1.341 27.492 1.00 27.33 95 LEU C O 1
ATOM 3286 N N . GLU C 1 96 ? -19.916 -0.406 28.675 1.00 46.17 96 GLU C N 1
ATOM 3287 C CA . GLU C 1 96 ? -21.173 -0.543 27.939 1.00 41.59 96 GLU C CA 1
ATOM 3288 C C . GLU C 1 96 ? -22.123 0.637 28.177 1.00 31.87 96 GLU C C 1
ATOM 3289 O O . GLU C 1 96 ? -23.018 0.861 27.348 1.00 31.50 96 GLU C O 1
ATOM 3295 N N . PHE C 1 97 ? -21.977 1.315 29.309 1.00 33.33 97 PHE C N 1
ATOM 3296 C CA . PHE C 1 97 ? -22.796 2.489 29.611 1.00 34.63 97 PHE C CA 1
ATOM 3297 C C . PHE C 1 97 ? -23.073 3.374 28.425 1.00 31.93 97 PHE C C 1
ATOM 3298 O O . PHE C 1 97 ? -24.127 4.045 28.323 1.00 27.66 97 PHE C O 1
ATOM 3306 N N . MET C 1 98 ? -22.107 3.502 27.502 1.00 30.46 98 MET C N 1
ATOM 3307 C CA . MET C 1 98 ? -22.250 4.397 26.369 1.00 24.07 98 MET C CA 1
ATOM 3308 C C . MET C 1 98 ? -23.335 3.993 25.398 1.00 31.24 98 MET C C 1
ATOM 3309 O O . MET C 1 98 ? -23.744 4.792 24.550 1.00 30.50 98 MET C O 1
ATOM 3314 N N . GLY C 1 99 ? -23.696 2.704 25.356 1.00 31.15 99 GLY C N 1
ATOM 3315 C CA . GLY C 1 99 ? -24.690 2.249 24.381 1.00 29.93 99 GLY C CA 1
ATOM 3316 C C . GLY C 1 99 ? -24.196 2.317 22.956 1.00 38.59 99 GLY C C 1
ATOM 3317 O O . GLY C 1 99 ? -22.991 2.282 22.691 1.00 35.14 99 GLY C O 1
ATOM 3318 N N . ILE C 1 100 ? -25.107 2.496 21.990 1.00 39.80 100 ILE C N 1
ATOM 3319 C CA . ILE C 1 100 ? -24.723 2.532 20.596 1.00 41.06 100 ILE C CA 1
ATOM 3320 C C . ILE C 1 100 ? -24.872 3.861 19.894 1.00 41.59 100 ILE C C 1
ATOM 3321 O O . ILE C 1 100 ? -24.614 3.858 18.664 1.00 44.10 100 ILE C O 1
ATOM 3326 N N . ARG C 1 101 ? -25.252 4.945 20.522 1.00 43.75 101 ARG C N 1
ATOM 3327 C CA . ARG C 1 101 ? -25.386 6.261 19.866 1.00 44.68 101 ARG C CA 1
ATOM 3328 C C . ARG C 1 101 ? -24.374 7.235 20.483 1.00 44.52 101 ARG C C 1
ATOM 3329 O O . ARG C 1 101 ? -24.378 8.425 20.127 1.00 41.48 101 ARG C O 1
ATOM 3337 N N . ASP C 1 102 ? -23.577 6.759 21.441 1.00 36.64 102 ASP C N 1
ATOM 3338 C CA . ASP C 1 102 ? -22.783 7.688 22.254 1.00 38.41 102 ASP C CA 1
ATOM 3339 C C . ASP C 1 102 ? -21.287 7.396 22.279 1.00 30.25 102 ASP C C 1
ATOM 3340 O O . ASP C 1 102 ? -20.885 6.260 22.246 1.00 29.84 102 ASP C O 1
ATOM 3345 N N . TYR C 1 103 ? -20.489 8.421 22.641 1.00 29.15 103 TYR C N 1
ATOM 3346 C CA . TYR C 1 103 ? -19.042 8.184 22.816 1.00 27.63 103 TYR C CA 1
ATOM 3347 C C . TYR C 1 103 ? -18.381 7.517 21.644 1.00 26.02 103 TYR C C 1
ATOM 3348 O O . TYR C 1 103 ? -18.033 8.204 20.670 1.00 27.71 103 TYR C O 1
ATOM 3357 N N . PHE C 1 104 ? -18.091 6.214 21.668 1.00 30.51 104 PHE C N 1
ATOM 3358 C CA . PHE C 1 104 ? -17.401 5.574 20.558 1.00 25.08 104 PHE C CA 1
ATOM 3359 C C . PHE C 1 104 ? -18.227 5.527 19.285 1.00 23.82 104 PHE C C 1
ATOM 3360 O O . PHE C 1 104 ? -17.678 5.382 18.191 1.00 25.18 104 PHE C O 1
ATOM 3368 N N . ASN C 1 105 ? -19.549 5.544 19.437 1.00 32.96 105 ASN C N 1
ATOM 3369 C CA . ASN C 1 105 ? -20.423 5.339 18.289 1.00 27.03 105 ASN C CA 1
ATOM 3370 C C . ASN C 1 105 ? -21.066 6.602 17.796 1.00 29.48 105 ASN C C 1
ATOM 3371 O O . ASN C 1 105 ? -22.139 6.560 17.195 1.00 34.06 105 ASN C O 1
ATOM 3376 N N . THR C 1 106 ? -20.316 7.712 17.894 1.00 25.14 106 THR C N 1
ATOM 3377 C CA . THR C 1 106 ? -20.800 8.977 17.359 1.00 24.24 106 THR C CA 1
ATOM 3378 C C . THR C 1 106 ? -19.634 9.762 16.757 1.00 28.86 106 THR C C 1
ATOM 3379 O O . THR C 1 106 ? -18.492 9.305 16.842 1.00 27.95 106 THR C O 1
ATOM 3383 N N . ASP C 1 107 ? -19.904 10.920 16.204 1.00 26.65 107 ASP C N 1
ATOM 3384 C CA . ASP C 1 107 ? -18.893 11.716 15.508 1.00 25.33 107 ASP C CA 1
ATOM 3385 C C . ASP C 1 107 ? -18.033 12.488 16.506 1.00 29.04 107 ASP C C 1
ATOM 3386 O O . ASP C 1 107 ? -18.012 13.715 16.555 1.00 32.65 107 ASP C O 1
ATOM 3391 N N . SER C 1 108 ? -17.362 11.725 17.361 1.00 26.96 108 SER C N 1
ATOM 3392 C CA . SER C 1 108 ? -16.560 12.382 18.427 1.00 19.11 108 SER C CA 1
ATOM 3393 C C . SER C 1 108 ? -15.108 12.046 18.122 1.00 16.65 108 SER C C 1
ATOM 3394 O O . SER C 1 108 ? -14.767 11.376 17.171 1.00 18.21 108 SER C O 1
ATOM 3397 N N . ILE C 1 109 ? -14.241 12.596 18.989 1.00 19.82 109 ILE C N 1
ATOM 3398 C CA . ILE C 1 109 ? -12.827 12.260 18.985 1.00 18.50 109 ILE C CA 1
ATOM 3399 C C . ILE C 1 109 ? -12.605 11.654 20.406 1.00 17.44 109 ILE C C 1
ATOM 3400 O O . ILE C 1 109 ? -12.977 12.228 21.408 1.00 19.39 109 ILE C O 1
ATOM 3405 N N . CYS C 1 110 ? -12.134 10.392 20.404 1.00 20.09 110 CYS C N 1
ATOM 3406 C CA . CYS C 1 110 ? -11.897 9.705 21.665 1.00 20.84 110 CYS C CA 1
ATOM 3407 C C . CYS C 1 110 ? -10.398 9.483 21.869 1.00 15.21 110 CYS C C 1
ATOM 3408 O O . CYS C 1 110 ? -9.722 8.907 20.990 1.00 20.30 110 CYS C O 1
ATOM 3411 N N . LEU C 1 111 ? -9.876 9.908 23.006 1.00 20.22 111 LEU C N 1
ATOM 3412 C CA . LEU C 1 111 ? -8.457 9.756 23.347 1.00 17.87 111 LEU C CA 1
ATOM 3413 C C . LEU C 1 111 ? -8.416 8.815 24.586 1.00 17.48 111 LEU C C 1
ATOM 3414 O O . LEU C 1 111 ? -8.967 9.172 25.601 1.00 21.89 111 LEU C O 1
ATOM 3419 N N . ILE C 1 112 ? -7.741 7.696 24.393 1.00 22.16 112 ILE C N 1
ATOM 3420 C CA . ILE C 1 112 ? -7.753 6.671 25.424 1.00 17.63 112 ILE C CA 1
ATOM 3421 C C . ILE C 1 112 ? -6.371 6.456 26.049 1.00 13.25 112 ILE C C 1
ATOM 3422 O O . ILE C 1 112 ? -5.450 5.994 25.354 1.00 20.56 112 ILE C O 1
ATOM 3427 N N . GLU C 1 113 ? -6.306 6.650 27.359 1.00 18.81 113 GLU C N 1
ATOM 3428 C CA . GLU C 1 113 ? -5.053 6.238 28.053 1.00 22.78 113 GLU C CA 1
ATOM 3429 C C . GLU C 1 113 ? -5.302 4.833 28.638 1.00 27.23 113 GLU C C 1
ATOM 3430 O O . GLU C 1 113 ? -6.452 4.546 28.996 1.00 24.48 113 GLU C O 1
ATOM 3436 N N . TRP C 1 114 ? -4.289 3.991 28.701 1.00 28.78 114 TRP C N 1
ATOM 3437 C CA . TRP C 1 114 ? -4.450 2.628 29.220 1.00 28.92 114 TRP C CA 1
ATOM 3438 C C . TRP C 1 114 ? -5.467 1.804 28.428 1.00 30.79 114 TRP C C 1
ATOM 3439 O O . TRP C 1 114 ? -6.266 1.056 29.035 1.00 28.76 114 TRP C O 1
ATOM 3450 N N . SER C 1 115 ? -5.373 1.846 27.137 1.00 25.30 115 SER C N 1
ATOM 3451 C CA . SER C 1 115 ? -6.204 1.097 26.218 1.00 32.22 115 SER C CA 1
ATOM 3452 C C . SER C 1 115 ? -6.140 -0.417 26.515 1.00 34.41 115 SER C C 1
ATOM 3453 O O . SER C 1 115 ? -7.064 -1.153 26.168 1.00 32.38 115 SER C O 1
ATOM 3456 N N . GLU C 1 116 ? -5.005 -0.853 27.062 1.00 40.27 116 GLU C N 1
ATOM 3457 C CA . GLU C 1 116 ? -4.809 -2.270 27.364 1.00 42.06 116 GLU C CA 1
ATOM 3458 C C . GLU C 1 116 ? -5.931 -2.796 28.239 1.00 38.52 116 GLU C C 1
ATOM 3459 O O . GLU C 1 116 ? -6.352 -3.954 28.091 1.00 51.10 116 GLU C O 1
ATOM 3465 N N . LYS C 1 117 ? -6.398 -1.981 29.169 1.00 35.61 117 LYS C N 1
ATOM 3466 C CA . LYS C 1 117 ? -7.471 -2.426 30.061 1.00 36.59 117 LYS C CA 1
ATOM 3467 C C . LYS C 1 117 ? -8.793 -2.635 29.355 1.00 41.76 117 LYS C C 1
ATOM 3468 O O . LYS C 1 117 ? -9.756 -3.102 29.996 1.00 38.41 117 LYS C O 1
ATOM 3474 N N . GLY C 1 118 ? -8.907 -2.364 28.047 1.00 35.16 118 GLY C N 1
ATOM 3475 C CA . GLY C 1 118 ? -10.163 -2.577 27.354 1.00 36.34 118 GLY C CA 1
ATOM 3476 C C . GLY C 1 118 ? -10.143 -3.554 26.205 1.00 40.40 118 GLY C C 1
ATOM 3477 O O . GLY C 1 118 ? -11.033 -3.508 25.318 1.00 38.30 118 GLY C O 1
ATOM 3478 N N . GLN C 1 119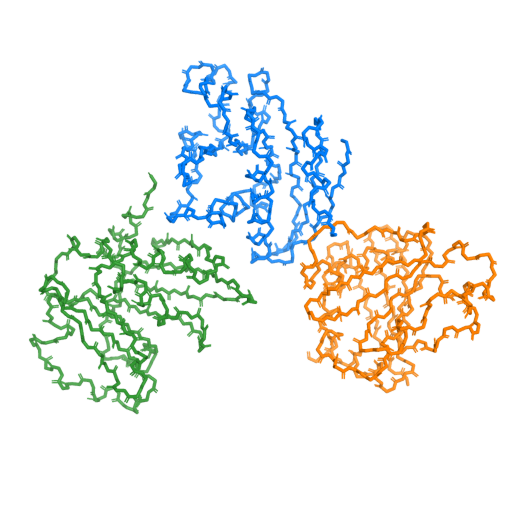 ? -9.155 -4.417 26.123 1.00 42.77 119 GLN C N 1
ATOM 3479 C CA . GLN C 1 119 ? -8.987 -5.367 25.029 1.00 46.29 119 GLN C CA 1
ATOM 3480 C C . GLN C 1 119 ? -10.243 -6.193 24.774 1.00 42.30 119 GLN C C 1
ATOM 3481 O O . GLN C 1 119 ? -10.761 -6.778 25.728 1.00 42.64 119 GLN C O 1
ATOM 3487 N N . GLY C 1 120 ? -10.660 -6.302 23.523 1.00 38.89 120 GLY C N 1
ATOM 3488 C CA . GLY C 1 120 ? -11.845 -7.103 23.179 1.00 35.50 120 GLY C CA 1
ATOM 3489 C C . GLY C 1 120 ? -13.113 -6.269 23.118 1.00 40.31 120 GLY C C 1
ATOM 3490 O O . GLY C 1 120 ? -14.116 -6.659 22.481 1.00 34.36 120 GLY C O 1
ATOM 3491 N N . ILE C 1 121 ? -13.090 -5.107 23.783 1.00 33.99 121 ILE C N 1
ATOM 3492 C CA . ILE C 1 121 ? -14.274 -4.229 23.762 1.00 31.26 121 ILE C CA 1
ATOM 3493 C C . ILE C 1 121 ? -14.051 -2.918 23.050 1.00 34.16 121 ILE C C 1
ATOM 3494 O O . ILE C 1 121 ? -15.025 -2.275 22.588 1.00 32.89 121 ILE C O 1
ATOM 3499 N N . LEU C 1 122 ? -12.806 -2.422 23.029 1.00 34.21 122 LEU C N 1
ATOM 3500 C CA . LEU C 1 122 ? -12.530 -1.146 22.375 1.00 23.72 122 LEU C CA 1
ATOM 3501 C C . LEU C 1 122 ? -12.484 -1.296 20.880 1.00 20.11 122 LEU C C 1
ATOM 3502 O O . LEU C 1 122 ? -11.822 -2.218 20.309 1.00 22.44 122 LEU C O 1
ATOM 3507 N N . PRO C 1 123 ? -12.874 -0.263 20.142 1.00 21.59 123 PRO C N 1
ATOM 3508 C CA . PRO C 1 123 ? -12.796 -0.219 18.708 1.00 20.60 123 PRO C CA 1
ATOM 3509 C C . PRO C 1 123 ? -11.355 -0.145 18.290 1.00 19.10 123 PRO C C 1
ATOM 3510 O O . PRO C 1 123 ? -10.576 0.391 19.153 1.00 23.93 123 PRO C O 1
ATOM 3514 N N . GLU C 1 124 ? -10.959 -0.609 17.132 1.00 20.76 124 GLU C N 1
ATOM 3515 C CA . GLU C 1 124 ? -9.552 -0.555 16.734 1.00 19.83 124 GLU C CA 1
ATOM 3516 C C . GLU C 1 124 ? -9.195 0.965 16.539 1.00 22.89 124 GLU C C 1
ATOM 3517 O O . GLU C 1 124 ? -10.033 1.712 16.067 1.00 26.01 124 GLU C O 1
ATOM 3523 N N . ALA C 1 125 ? -8.006 1.280 17.018 1.00 24.91 125 ALA C N 1
ATOM 3524 C CA . ALA C 1 125 ? -7.596 2.709 16.890 1.00 27.18 125 ALA C CA 1
ATOM 3525 C C . ALA C 1 125 ? -7.326 3.075 15.471 1.00 23.43 125 ALA C C 1
ATOM 3526 O O . ALA C 1 125 ? -6.681 2.403 14.679 1.00 19.23 125 ALA C O 1
ATOM 3528 N N . ASP C 1 126 ? -7.633 4.379 15.125 1.00 16.27 126 ASP C N 1
ATOM 3529 C CA . ASP C 1 126 ? -7.207 4.873 13.833 1.00 15.45 126 ASP C CA 1
ATOM 3530 C C . ASP C 1 126 ? -5.720 5.293 13.963 1.00 17.69 126 ASP C C 1
ATOM 3531 O O . ASP C 1 126 ? -4.978 5.111 12.989 1.00 19.61 126 ASP C O 1
ATOM 3536 N N . ILE C 1 127 ? -5.408 5.840 15.103 1.00 18.98 127 ILE C N 1
ATOM 3537 C CA . ILE C 1 127 ? -4.023 6.228 15.409 1.00 16.49 127 ILE C CA 1
ATOM 3538 C C . ILE C 1 127 ? -3.596 5.729 16.780 1.00 12.83 127 ILE C C 1
ATOM 3539 O O . ILE C 1 127 ? -4.301 5.774 17.775 1.00 14.55 127 ILE C O 1
ATOM 3544 N N . LEU C 1 128 ? -2.348 5.135 16.755 1.00 15.94 128 LEU C N 1
ATOM 3545 C CA . LEU C 1 128 ? -1.665 4.842 17.995 1.00 14.98 128 LEU C CA 1
ATOM 3546 C C . LEU C 1 128 ? -0.575 5.980 18.226 1.00 11.11 128 LEU C C 1
ATOM 3547 O O . LEU C 1 128 ? 0.152 6.205 17.284 1.00 18.67 128 LEU C O 1
ATOM 3552 N N . VAL C 1 129 ? -0.622 6.468 19.420 1.00 17.49 129 VAL C N 1
ATOM 3553 C CA . VAL C 1 129 ? 0.449 7.444 19.806 1.00 14.70 129 VAL C CA 1
ATOM 3554 C C . VAL C 1 129 ? 1.350 6.735 20.823 1.00 13.29 129 VAL C C 1
ATOM 3555 O O . VAL C 1 129 ? 0.976 6.652 21.990 1.00 17.94 129 VAL C O 1
ATOM 3559 N N . ASN C 1 130 ? 2.496 6.292 20.334 1.00 17.14 130 ASN C N 1
ATOM 3560 C CA . ASN C 1 130 ? 3.418 5.629 21.308 1.00 19.53 130 ASN C CA 1
ATOM 3561 C C . ASN C 1 130 ? 4.471 6.672 21.777 1.00 14.66 130 ASN C C 1
ATOM 3562 O O . ASN C 1 130 ? 5.286 7.080 20.968 1.00 20.45 130 ASN C O 1
ATOM 3567 N N . ILE C 1 131 ? 4.407 6.946 23.050 1.00 17.47 131 ILE C N 1
ATOM 3568 C CA . ILE C 1 131 ? 5.327 7.888 23.686 1.00 18.22 131 ILE C CA 1
ATOM 3569 C C . ILE C 1 131 ? 6.428 7.125 24.460 1.00 24.01 131 ILE C C 1
ATOM 3570 O O . ILE C 1 131 ? 6.112 6.423 25.390 1.00 27.01 131 ILE C O 1
ATOM 3575 N N . ASP C 1 132 ? 7.636 7.370 24.019 1.00 22.39 132 ASP C N 1
ATOM 3576 C CA . ASP C 1 132 ? 8.842 6.856 24.668 1.00 22.58 132 ASP C CA 1
ATOM 3577 C C . ASP C 1 132 ? 9.550 8.044 25.294 1.00 26.51 132 ASP C C 1
ATOM 3578 O O . ASP C 1 132 ? 9.213 9.225 25.028 1.00 20.98 132 ASP C O 1
ATOM 3583 N N . TYR C 1 133 ? 10.332 7.762 26.347 1.00 26.62 133 TYR C N 1
ATOM 3584 C CA . TYR C 1 133 ? 10.927 8.863 27.082 1.00 25.04 133 TYR C CA 1
ATOM 3585 C C . TYR C 1 133 ? 12.338 8.443 27.545 1.00 30.09 133 TYR C C 1
ATOM 3586 O O . TYR C 1 133 ? 12.694 7.283 27.519 1.00 28.56 133 TYR C O 1
ATOM 3595 N N . TYR C 1 134 ? 13.134 9.469 27.727 1.00 31.82 134 TYR C N 1
ATOM 3596 C CA . TYR C 1 134 ? 14.514 9.338 28.118 1.00 34.64 134 TYR C CA 1
ATOM 3597 C C . TYR C 1 134 ? 14.914 10.630 28.820 1.00 31.58 134 TYR C C 1
ATOM 3598 O O . TYR C 1 134 ? 14.900 11.722 28.250 1.00 33.03 134 TYR C O 1
ATOM 3607 N N . ASP C 1 135 ? 14.983 10.496 30.152 1.00 33.07 135 ASP C N 1
ATOM 3608 C CA . ASP C 1 135 ? 15.232 11.725 30.946 1.00 38.36 135 ASP C CA 1
ATOM 3609 C C . ASP C 1 135 ? 14.085 12.668 30.690 1.00 34.28 135 ASP C C 1
ATOM 3610 O O . ASP C 1 135 ? 12.919 12.220 30.687 1.00 44.68 135 ASP C O 1
ATOM 3615 N N . ASP C 1 136 ? 14.310 13.947 30.503 1.00 36.29 136 ASP C N 1
ATOM 3616 C CA . ASP C 1 136 ? 13.262 14.928 30.280 1.00 37.53 136 ASP C CA 1
ATOM 3617 C C . ASP C 1 136 ? 12.693 14.939 28.866 1.00 41.61 136 ASP C C 1
ATOM 3618 O O . ASP C 1 136 ? 11.925 15.865 28.538 1.00 45.15 136 ASP C O 1
ATOM 3623 N N . ALA C 1 137 ? 13.266 14.162 27.950 1.00 36.66 137 ALA C N 1
ATOM 3624 C CA . ALA C 1 137 ? 12.820 14.302 26.535 1.00 32.31 137 ALA C CA 1
ATOM 3625 C C . ALA C 1 137 ? 11.730 13.277 26.248 1.00 29.90 137 ALA C C 1
ATOM 3626 O O . ALA C 1 137 ? 11.699 12.266 26.926 1.00 28.39 137 ALA C O 1
ATOM 3628 N N . ARG C 1 138 ? 10.986 13.437 25.153 1.00 19.61 138 ARG C N 1
ATOM 3629 C CA . ARG C 1 138 ? 10.144 12.301 24.700 1.00 21.08 138 ARG C CA 1
ATOM 3630 C C . ARG C 1 138 ? 10.322 12.104 23.214 1.00 19.70 138 ARG C C 1
ATOM 3631 O O . ARG C 1 138 ? 10.842 12.931 22.468 1.00 18.78 138 ARG C O 1
ATOM 3639 N N . ASN C 1 139 ? 9.940 10.904 22.707 1.00 17.03 139 ASN C N 1
ATOM 3640 C CA . ASN C 1 139 ? 9.900 10.657 21.307 1.00 15.95 139 ASN C CA 1
ATOM 3641 C C . ASN C 1 139 ? 8.575 9.935 20.996 1.00 24.03 139 ASN C C 1
ATOM 3642 O O . ASN C 1 139 ? 8.214 9.047 21.778 1.00 22.82 139 ASN C O 1
ATOM 3647 N N . ILE C 1 140 ? 7.846 10.486 20.058 1.00 21.44 140 ILE C N 1
ATOM 3648 C CA . ILE C 1 140 ? 6.508 9.940 19.787 1.00 21.03 140 ILE C CA 1
ATOM 3649 C C . ILE C 1 140 ? 6.522 9.298 18.425 1.00 18.47 140 ILE C C 1
ATOM 3650 O O . ILE C 1 140 ? 7.082 9.742 17.437 1.00 22.86 140 ILE C O 1
ATOM 3655 N N . GLU C 1 141 ? 5.756 8.151 18.381 1.00 19.93 141 GLU C N 1
ATOM 3656 C CA . GLU C 1 141 ? 5.604 7.587 17.043 1.00 18.21 141 GLU C CA 1
ATOM 3657 C C . GLU C 1 141 ? 4.098 7.488 16.819 1.00 17.43 141 GLU C C 1
ATOM 3658 O O . GLU C 1 141 ? 3.452 6.991 17.771 1.00 21.43 141 GLU C O 1
ATOM 3664 N N . LEU C 1 142 ? 3.538 8.085 15.772 1.00 20.03 142 LEU C N 1
ATOM 3665 C CA . LEU C 1 142 ? 2.109 7.898 15.528 1.00 19.67 142 LEU C CA 1
ATOM 3666 C C . LEU C 1 142 ? 1.994 6.828 14.401 1.00 20.36 142 LEU C C 1
ATOM 3667 O O . LEU C 1 142 ? 2.515 7.019 13.323 1.00 21.34 142 LEU C O 1
ATOM 3672 N N . ILE C 1 143 ? 1.161 5.815 14.692 1.00 18.30 143 ILE C N 1
ATOM 3673 C CA . ILE C 1 143 ? 1.035 4.753 13.682 1.00 19.05 143 ILE C CA 1
ATOM 3674 C C . ILE C 1 143 ? -0.441 4.658 13.222 1.00 14.35 143 ILE C C 1
ATOM 3675 O O . ILE C 1 143 ? -1.282 4.643 14.102 1.00 19.77 143 ILE C O 1
ATOM 3680 N N . ALA C 1 144 ? -0.609 4.717 11.930 1.00 16.02 144 ALA C N 1
ATOM 3681 C CA . ALA C 1 144 ? -1.950 4.636 11.376 1.00 20.20 144 ALA C CA 1
ATOM 3682 C C . ALA C 1 144 ? -2.306 3.133 11.195 1.00 23.34 144 ALA C C 1
ATOM 3683 O O . ALA C 1 144 ? -1.543 2.391 10.587 1.00 27.10 144 ALA C O 1
ATOM 3685 N N . GLN C 1 145 ? -3.513 2.849 11.641 1.00 21.64 145 GLN C N 1
ATOM 3686 C CA . GLN C 1 145 ? -4.000 1.429 11.409 1.00 20.77 145 GLN C CA 1
ATOM 3687 C C . GLN C 1 145 ? -5.140 1.418 10.404 1.00 29.54 145 GLN C C 1
ATOM 3688 O O . GLN C 1 145 ? -5.721 0.324 10.162 1.00 27.14 145 GLN C O 1
ATOM 3694 N N . THR C 1 146 ? -5.631 2.567 9.943 1.00 20.93 146 THR C N 1
ATOM 3695 C CA . THR C 1 146 ? -6.818 2.658 9.094 1.00 23.70 146 THR C CA 1
ATOM 3696 C C . THR C 1 146 ? -6.605 3.670 7.965 1.00 30.27 146 THR C C 1
ATOM 3697 O O . THR C 1 146 ? -5.662 4.482 8.021 1.00 25.66 146 THR C O 1
ATOM 3701 N N . ASN C 1 147 ? -7.488 3.683 6.977 1.00 20.26 147 ASN C N 1
ATOM 3702 C CA . ASN C 1 147 ? -7.427 4.673 5.896 1.00 27.98 147 ASN C CA 1
ATOM 3703 C C . ASN C 1 147 ? -7.469 6.093 6.513 1.00 27.53 147 ASN C C 1
ATOM 3704 O O . ASN C 1 147 ? -6.773 7.003 6.047 1.00 25.15 147 ASN C O 1
ATOM 3709 N N . LEU C 1 148 ? -8.393 6.254 7.447 1.00 20.87 148 LEU C N 1
ATOM 3710 C CA . LEU C 1 148 ? -8.557 7.542 8.106 1.00 21.09 148 LEU C CA 1
ATOM 3711 C C . LEU C 1 148 ? -7.257 7.926 8.825 1.00 23.77 148 LEU C C 1
ATOM 3712 O O . LEU C 1 148 ? -6.822 9.069 8.761 1.00 23.21 148 LEU C O 1
ATOM 3717 N N . GLY C 1 149 ? -6.642 6.946 9.506 1.00 19.64 149 GLY C N 1
ATOM 3718 C CA . GLY C 1 149 ? -5.351 7.158 10.146 1.00 21.12 149 GLY C CA 1
ATOM 3719 C C . GLY C 1 149 ? -4.285 7.534 9.135 1.00 21.65 149 GLY C C 1
ATOM 3720 O O . GLY C 1 149 ? -3.471 8.442 9.407 1.00 20.88 149 GLY C O 1
ATOM 3721 N N . LYS C 1 150 ? -4.238 6.919 7.960 1.00 18.59 150 LYS C N 1
ATOM 3722 C CA . LYS C 1 150 ? -3.337 7.305 6.923 1.00 20.15 150 LYS C CA 1
ATOM 3723 C C . LYS C 1 150 ? -3.506 8.789 6.562 1.00 25.23 150 LYS C C 1
ATOM 3724 O O . LYS C 1 150 ? -2.515 9.485 6.328 1.00 23.44 150 LYS C O 1
ATOM 3730 N N . ASN C 1 151 ? -4.767 9.195 6.431 1.00 21.24 151 ASN C N 1
ATOM 3731 C CA . ASN C 1 151 ? -4.999 10.596 6.042 1.00 23.89 151 ASN C CA 1
ATOM 3732 C C . ASN C 1 151 ? -4.492 11.523 7.178 1.00 22.84 151 ASN C C 1
ATOM 3733 O O . ASN C 1 151 ? -4.009 12.600 6.804 1.00 21.94 151 ASN C O 1
ATOM 3738 N N . ILE C 1 152 ? -4.658 11.128 8.402 1.00 21.37 152 ILE C N 1
ATOM 3739 C CA . ILE C 1 152 ? -4.237 11.916 9.565 1.00 19.66 152 ILE C CA 1
ATOM 3740 C C . ILE C 1 152 ? -2.728 12.091 9.541 1.00 23.57 152 ILE C C 1
ATOM 3741 O O . ILE C 1 152 ? -2.196 13.216 9.642 1.00 19.87 152 ILE C O 1
ATOM 3746 N N . ILE C 1 153 ? -2.014 10.999 9.262 1.00 19.41 153 ILE C N 1
ATOM 3747 C CA . ILE C 1 153 ? -0.546 11.100 9.181 1.00 20.26 153 ILE C CA 1
ATOM 3748 C C . ILE C 1 153 ? -0.130 11.944 8.014 1.00 19.28 153 ILE C C 1
ATOM 3749 O O . ILE C 1 153 ? 0.882 12.728 8.088 1.00 22.94 153 ILE C O 1
ATOM 3754 N N . SER C 1 154 ? -0.812 11.865 6.864 1.00 16.68 154 SER C N 1
ATOM 3755 C CA . SER C 1 154 ? -0.409 12.636 5.698 1.00 21.32 154 SER C CA 1
ATOM 3756 C C . SER C 1 154 ? -0.561 14.148 6.012 1.00 17.68 154 SER C C 1
ATOM 3757 O O . SER C 1 154 ? 0.205 14.912 5.408 1.00 24.36 154 SER C O 1
ATOM 3760 N N . ALA C 1 155 ? -1.462 14.479 6.889 1.00 17.23 155 ALA C N 1
ATOM 3761 C CA . ALA C 1 155 ? -1.699 15.912 7.209 1.00 21.41 155 ALA C CA 1
ATOM 3762 C C . ALA C 1 155 ? -0.563 16.510 8.020 1.00 24.77 155 ALA C C 1
ATOM 3763 O O . ALA C 1 155 ? -0.473 17.760 8.056 1.00 24.21 155 ALA C O 1
ATOM 3765 N N . PHE C 1 156 ? 0.428 15.747 8.444 1.00 22.16 156 PHE C N 1
ATOM 3766 C CA . PHE C 1 156 ? 1.605 16.383 9.132 1.00 22.49 156 PHE C CA 1
ATOM 3767 C C . PHE C 1 156 ? 2.745 16.653 8.167 1.00 26.28 156 PHE C C 1
ATOM 3768 O O . PHE C 1 156 ? 3.841 17.124 8.574 1.00 26.18 156 PHE C O 1
ATOM 3776 N N . SER C 1 157 ? 2.576 16.411 6.881 1.00 18.63 157 SER C N 1
ATOM 3777 C CA . SER C 1 157 ? 3.607 16.637 5.878 1.00 20.31 157 SER C CA 1
ATOM 3778 C C . SER C 1 157 ? 4.073 18.101 5.878 1.00 23.73 157 SER C C 1
ATOM 3779 O O . SER C 1 157 ? 3.295 18.962 6.255 1.00 27.65 157 SER C O 1
ATOM 3782 N N . ASN C 1 158 ? 5.299 18.340 5.410 1.00 26.43 158 ASN C N 1
ATOM 3783 C CA . ASN C 1 158 ? 5.819 19.725 5.330 1.00 23.88 158 ASN C CA 1
ATOM 3784 C C . ASN C 1 158 ? 5.484 20.364 3.996 1.00 38.27 158 ASN C C 1
ATOM 3785 O O . ASN C 1 158 ? 5.332 19.651 2.972 1.00 38.68 158 ASN C O 1
#

Nearest PDB structures (foldseek):
  1fl9-assembly3_C  TM=9.593E-01  e=2.949E-26  Haemophilus influenzae
  5np9-assembly1_A  TM=8.911E-01  e=6.556E-15  Bacillus subtilis
  6n9a-assembly1_E-2  TM=8.324E-01  e=2.352E-13  Thermotoga maritima
  6s84-assembly1_E  TM=8.063E-01  e=1.336E-13  Thermotoga maritima MSB8
  5mvr-assembly1_A  TM=8.601E-01  e=3.088E-12  Bacillus subtilis

Organism: Haemophilus influenzae (strain ATCC 51907 / DSM 11121 / KW20 / Rd) (NCBI:txid71421)

CATH classification: 3.40.50.300

B-factor: mean 33.26, std 18.11, range [4.61, 99.0]

Solvent-accessible surface area: 22821 Å² total; per-residue (Å²): 138,85,52,1,51,3,6,4,20,49,102,33,26,5,2,102,0,0,49,57,0,3,58,21,0,48,171,61,144,24,160,103,7,1,6,0,32,0,38,34,82,175,59,0,13,14,42,39,0,0,15,0,4,1,0,2,25,13,14,38,0,34,16,148,33,6,55,177,90,16,27,43,90,0,95,14,113,56,27,51,3,10,0,1,16,0,111,128,4,103,51,46,101,81,0,120,131,48,41,6,161,105,44,33,133,51,67,0,4,0,1,0,7,82,8,95,78,0,137,81,68,14,46,107,1,1,0,35,0,34,9,80,91,80,125,119,16,44,23,0,72,0,46,0,61,25,111,20,0,89,64,0,7,52,46,4,69,174,180,62,60,28,102,64,134,4,66,38,99,26,14,4,3,172,11,0,38,89,0,3,56,16,0,42,158,53,154,21,150,153,10,0,3,0,32,0,44,20,78,117,61,0,12,8,36,39,0,0,19,0,5,0,3,6,21,17,21,26,2,34,11,84,49,0,35,164,78,28,41,46,107,18,106,10,76,77,10,54,5,12,0,5,6,2,84,168,16,90,86,43,117,95,2,100,151,57,51,21,183,100,53,25,117,58,27,0,3,0,1,1,6,48,11,119,91,0,135,67,48,16,50,120,1,12,0,31,0,50,5,95,106,178,122,102,22,44,82,3,64,0,49,1,89,36,118,54,0,72,100,2,6,57,25,17,97,146,167,90,47,2,48,2,4,2,10,63,110,146,3,5,34,82,0,0,81,61,0,2,71,9,0,56,132,41,147,31,172,135,1,0,2,0,32,0,43,30,81,130,64,1,14,12,35,34,0,0,64,3,4,1,63,23,23,50,40,174,47,124,14,121,61,0,42,198,70,42,24,37,103,17,102,24,100,69,23,48,4,18,0,0,6,0,85,157,10,106,51,35,136,114,1,120,110,10,32,157,200,61,44,12,63,34,72,0,3,0,0,0,6,73,14,147,68,0,145,76,86,23,42,116,0,8,0,31,0,49,10,86,93,106,109,112,10,53,21,0,68,0,37,0,57,38,118,36,0,96,78,0,4,70,41,1,70,103

Foldseek 3Di:
DDKDKFKQFALVSLLVVLLVLLVLLVVVQDFFAAFEEEAEDVPLCLQSSVVSNQVSLPDDDDRDAPPPPQWDWDQRVRAIEIEGECPVVPALVVCVPPPVVVNRNGHHYYYYYPCVRNPPPDDDHQWYWHWADDDRIIMIMIGGDDVVSVVSVVVVDD/DDKDKDKQAFLVSLLVVLLLLLVLLVPDQDQWEQFEEEDDDVVLCLQSSPCSNQVSQPDDDDSDDCCPVQWDWDQGPHAIEIEGECVPVPALVVVQPDPCDVVGRGRHYYYYYPVVRNPPRDDDHQWYWHWDDDDRIIIIMIDGPDPVSNVSSVVVVD/DDKDKDKFFALVSLLQVLLLLLVLLVVDWDQFAQFEEEEDDVPLQLQSSPCSNVVSLPDDDDSDDCQPVQWDWDQRVNAIEIEGECNPVPALVVVCVQPQDGDGRGGHYYYYYPCVRNPPHDDDHQWYWYWDDDPRIIMTMIDGPDPVSVSSSVSVPD

Sequence (474 aa):
MESLTQYIPDEFSMLRFGKKFAEILLKLHTEKAIMVYLNGDLGAGKTTLTRGMLQGIGHQGNVKSPTYTLVEEYNIAGKMIYHFDLYRLADPEELEFMGIRDYFNTDSICLIEWSEKGQGILPEADILVNIDYYDDARNIELIAQTNLGKNIISAFSNMESLTQYIPDEFSMLRFGKKFAEILLKLHTEKAIMVYLNGDLGAGKTTLTRGMLQGIGHQGNVKSPTYTLVEEYNIAGKMIYHFDLYRLADPEELEFMGIRDYFNTDSICLIEWSEKGQGILPEADILVNIDYYDDARNIELIAQTNLGKNIISAFSNMESLTQYIPDEFSMLRFGKKFAEILLKLHTEKAIMVYLNGDLGAGKTTLTRGMLQGIGHQGNVKSPTYTLVEEYNIAGKMIYHFDLYRLADPEELEFMGIRDYFNTDSICLIEWSEKGQGILPEADILVNIDYYDDARNIELIAQTNLGKNIISAFSN